Protein AF-0000000081108164 (afdb_homodimer)

Nearest PDB structures (foldseek):
  4bzx-assembly2_B  TM=6.982E-01  e=5.408E-07  Mycobacterium tuberculosis
  2pez-assembly1_B  TM=6.981E-01  e=1.160E-06  Homo sapiens
  4rfv-assembly1_A  TM=7.767E-01  e=8.546E-06  Mycobacterium tuberculosis H37Rv
  1xjq-assembly1_B  TM=6.883E-01  e=5.342E-06  Homo sapiens
  2pey-assembly1_B  TM=7.143E-01  e=1.081E-05  Homo sapiens

Organism: NCBI:txid173218

InterPro domains:
  IPR027417 P-loop containing nucleoside triphosphate hydrolase [G3DSA:3.40.50.300] (10-201)
  IPR027417 P-loop containing nucleoside triphosphate hydrolase [SSF52540] (6-194)

Solvent-accessible surface area (backbone atoms only — not comparable to full-atom values): 21827 Å² total; per-residue (Å²): 130,80,71,78,74,72,80,63,72,71,40,38,29,34,38,33,22,34,48,84,52,19,46,46,65,62,40,45,51,53,44,18,60,69,48,69,26,47,68,45,52,41,56,60,47,23,19,48,34,39,75,70,68,39,54,54,71,58,17,50,56,48,19,53,53,45,47,52,54,49,51,51,56,43,45,75,64,67,39,22,37,33,40,44,44,50,46,84,40,64,67,54,49,48,51,53,48,49,54,20,54,77,69,71,24,51,56,36,40,38,34,22,43,57,87,52,63,68,58,26,27,54,48,25,56,70,51,89,70,56,63,61,40,46,49,27,62,88,31,68,23,73,64,40,69,83,39,86,69,77,78,58,61,40,66,58,51,50,48,42,46,66,74,61,60,65,75,73,93,65,55,69,44,80,42,66,44,84,49,60,56,70,59,50,39,54,54,50,51,52,51,52,55,52,52,51,54,53,57,71,74,94,128,79,70,76,74,73,78,64,73,71,39,39,30,34,38,34,22,34,48,85,52,20,48,46,67,62,41,44,52,53,44,19,60,69,47,68,26,47,68,44,52,41,58,62,46,23,20,48,35,39,75,69,67,40,53,54,71,60,17,51,57,47,20,55,53,44,48,51,53,49,49,52,55,43,45,76,64,68,40,21,37,32,41,43,46,50,47,83,41,64,67,55,51,50,51,53,49,50,53,20,54,78,69,72,25,53,57,34,40,38,34,22,42,57,87,52,63,67,59,26,26,53,46,26,57,69,50,89,69,55,65,60,39,46,50,28,61,87,31,68,24,74,64,40,69,83,39,85,70,77,78,59,61,40,65,58,51,50,48,43,45,65,74,62,61,64,74,73,95,64,54,70,44,80,42,67,44,82,49,60,57,71,58,49,40,54,54,50,51,50,52,53,56,54,51,50,53,52,56,70,76,95

Foldseek 3Di:
DPPPLPPQDFQAQEEEAEDQQLCLVVLLVLLCVSNVAAEAELLVQLLVCVVVPHANVVSNVVSLVVQLVVVLVCVVVRGYYYYRDNQQDPVSVCSRVVSSVVSVGHYAYEYRADQDQVSSQVSLCPDDDGQQQASGLQGHRPSCVVPPPNPDPSVVVNNCRRPPGDDDDDRYHYDHSVDDSVVVSVVSSVVVVVVVVVVVVD/DPPPLPPQDFQAQEEEAEDQQLCLVVLLVLLCVSNVAAEAELLVQLLVCVVVPHANVRSNVVSLVVSLVVVLVVVVVRGYYYYRDNQQDPVSVVSRVVSSVVSVGHYAYEYRADQDQVSSQVSLCPDDDGQQQASGLQGHRPSCVVPPPNPDPSVVVNNCRRPPGDDDDDRYHYDHSVDDSVVVSVVSSVVVVVVVVVVVVD

Structure (mmCIF, N/CA/C/O backbone):
data_AF-0000000081108164-model_v1
#
loop_
_entity.id
_entity.type
_entity.pdbx_description
1 polymer 'ATP-binding protein'
#
loop_
_atom_site.group_PDB
_atom_site.id
_atom_site.type_symbol
_atom_site.label_atom_id
_atom_site.label_alt_id
_atom_site.label_comp_id
_atom_site.label_asym_id
_atom_site.label_entity_id
_atom_site.label_seq_id
_atom_site.pdbx_PDB_ins_code
_atom_site.Cartn_x
_atom_site.Cartn_y
_atom_site.Cartn_z
_atom_site.occupancy
_atom_site.B_iso_or_equiv
_atom_site.auth_seq_id
_atom_site.auth_comp_id
_atom_site.auth_asym_id
_atom_site.auth_atom_id
_atom_site.pdbx_PDB_model_num
ATOM 1 N N . MET A 1 1 ? 37.156 13.289 -1.907 1 26.56 1 MET A N 1
ATOM 2 C CA . MET A 1 1 ? 36.812 12.438 -0.775 1 26.56 1 MET A CA 1
ATOM 3 C C . MET A 1 1 ? 35.312 12.188 -0.715 1 26.56 1 MET A C 1
ATOM 5 O O . MET A 1 1 ? 34.531 13.133 -0.726 1 26.56 1 MET A O 1
ATOM 9 N N . SER A 1 2 ? 34.75 11.102 -1.235 1 35.41 2 SER A N 1
ATOM 10 C CA . SER A 1 2 ? 33.344 10.766 -1.305 1 35.41 2 SER A CA 1
ATOM 11 C C . SER A 1 2 ? 32.656 10.938 0.052 1 35.41 2 SER A C 1
ATOM 13 O O . SER A 1 2 ? 33.188 10.492 1.074 1 35.41 2 SER A O 1
ATOM 15 N N . THR A 1 3 ? 32.156 11.992 0.369 1 40 3 THR A N 1
ATOM 16 C CA . THR A 1 3 ? 31.5 12.18 1.665 1 40 3 THR A CA 1
ATOM 17 C C . THR A 1 3 ? 30.844 10.883 2.135 1 40 3 THR A C 1
ATOM 19 O O . THR A 1 3 ? 30.031 10.297 1.413 1 40 3 THR A O 1
ATOM 22 N N . PRO A 1 4 ? 31.391 10.242 3.07 1 40.59 4 PRO A N 1
ATOM 23 C CA . PRO A 1 4 ? 30.875 8.977 3.58 1 40.59 4 PRO A CA 1
ATOM 24 C C . PRO A 1 4 ? 29.344 8.977 3.721 1 40.59 4 PRO A C 1
ATOM 26 O O . PRO A 1 4 ? 28.781 9.922 4.262 1 40.59 4 PRO A O 1
ATOM 29 N N . GLN A 1 5 ? 28.625 8.609 2.742 1 48.59 5 GLN A N 1
ATOM 30 C CA . GLN A 1 5 ? 27.172 8.562 2.764 1 48.59 5 GLN A CA 1
ATOM 31 C C . GLN A 1 5 ? 26.656 7.938 4.059 1 48.59 5 GLN A C 1
ATOM 33 O O . GLN A 1 5 ? 27.078 6.848 4.441 1 48.59 5 GLN A O 1
ATOM 38 N N . MET A 1 6 ? 26.391 8.711 5.109 1 50.19 6 MET A N 1
ATOM 39 C CA . MET A 1 6 ? 25.844 8.25 6.375 1 50.19 6 MET A CA 1
ATOM 40 C C . MET A 1 6 ? 24.906 7.062 6.152 1 50.19 6 MET A C 1
ATOM 42 O O . MET A 1 6 ? 24.156 7.035 5.176 1 50.19 6 MET A O 1
ATOM 46 N N . PRO A 1 7 ? 25.188 5.922 6.785 1 56.12 7 PRO A N 1
ATOM 47 C CA . PRO A 1 7 ? 24.328 4.746 6.648 1 56.12 7 PRO A CA 1
ATOM 48 C C . PRO A 1 7 ? 22.844 5.078 6.801 1 56.12 7 PRO A C 1
ATOM 50 O O . PRO A 1 7 ? 22.484 5.926 7.621 1 56.12 7 PRO A O 1
ATOM 53 N N . LYS A 1 8 ? 22.031 4.742 5.938 1 65.19 8 LYS A N 1
ATOM 54 C CA . LYS A 1 8 ? 20.594 4.977 5.996 1 65.19 8 LYS A CA 1
ATOM 55 C C . LYS A 1 8 ? 19.953 4.176 7.129 1 65.19 8 LYS A C 1
ATOM 57 O O . LYS A 1 8 ? 20.125 2.959 7.207 1 65.19 8 LYS A O 1
ATOM 62 N N . PRO A 1 9 ? 19.422 5.031 8.133 1 71 9 PRO A N 1
ATOM 63 C CA . PRO A 1 9 ? 18.75 4.266 9.188 1 71 9 PRO A CA 1
ATOM 64 C C . PRO A 1 9 ? 17.719 3.277 8.641 1 71 9 PRO A C 1
ATOM 66 O O . PRO A 1 9 ? 17.094 3.539 7.613 1 71 9 PRO A O 1
ATOM 69 N N . ARG A 1 10 ? 17.766 2.121 9.18 1 78.12 10 ARG A N 1
ATOM 70 C CA . ARG A 1 10 ? 16.828 1.062 8.789 1 78.12 10 ARG A CA 1
ATOM 71 C C . ARG A 1 10 ? 15.82 0.789 9.898 1 78.12 10 ARG A C 1
ATOM 73 O O . ARG A 1 10 ? 15.961 1.287 11.016 1 78.12 10 ARG A O 1
ATOM 80 N N . ASN A 1 11 ? 14.711 0.34 9.531 1 93 11 ASN A N 1
ATOM 81 C CA . ASN A 1 11 ? 13.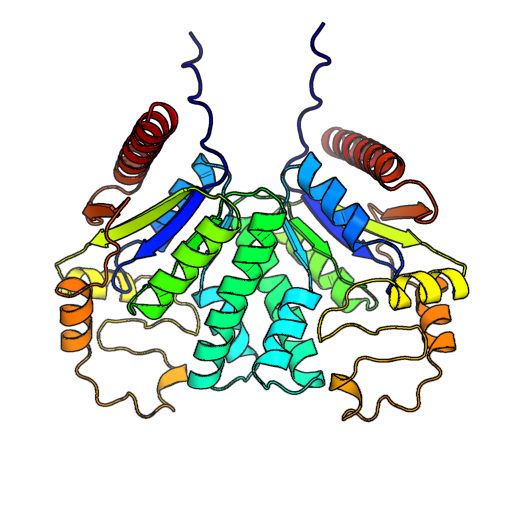664 -0.092 10.445 1 93 11 ASN A CA 1
ATOM 82 C C . ASN A 1 11 ? 13.008 1.095 11.141 1 93 11 ASN A C 1
ATOM 84 O O . ASN A 1 11 ? 12.875 1.104 12.367 1 93 11 ASN A O 1
ATOM 88 N N . LEU A 1 12 ? 12.719 2.107 10.367 1 97.38 12 LEU A N 1
ATOM 89 C CA . LEU A 1 12 ? 12.031 3.291 10.867 1 97.38 12 LEU A CA 1
ATOM 90 C C . LEU A 1 12 ? 10.531 3.203 10.602 1 97.38 12 LEU A C 1
ATOM 92 O O . LEU A 1 12 ? 10.109 2.74 9.539 1 97.38 12 LEU A O 1
ATOM 96 N N . PHE A 1 13 ? 9.828 3.582 11.609 1 98.12 13 PHE A N 1
ATOM 97 C CA . PHE A 1 13 ? 8.406 3.877 11.492 1 98.12 13 PHE A CA 1
ATOM 98 C C . PHE A 1 13 ? 8.125 5.332 11.836 1 98.12 13 PHE A C 1
ATOM 100 O O . PHE A 1 13 ? 8.219 5.73 13 1 98.12 13 PHE A O 1
ATOM 107 N N . ILE A 1 14 ? 7.777 6.145 10.82 1 98.19 14 ILE A N 1
ATOM 108 C CA . ILE A 1 14 ? 7.562 7.57 11.031 1 98.19 14 ILE A CA 1
ATOM 109 C C . ILE A 1 14 ? 6.086 7.902 10.836 1 98.19 14 ILE A C 1
ATOM 111 O O . ILE A 1 14 ? 5.492 7.555 9.812 1 98.19 14 ILE A O 1
ATOM 115 N N . GLN A 1 15 ? 5.512 8.477 11.773 1 98.25 15 GLN A N 1
ATOM 116 C CA . GLN A 1 15 ? 4.152 9 11.656 1 98.25 15 GLN A CA 1
ATOM 117 C C . GLN A 1 15 ? 4.164 10.516 11.508 1 98.25 15 GLN A C 1
ATOM 119 O O . GLN A 1 15 ? 4.68 11.227 12.367 1 98.25 15 GLN A O 1
ATOM 124 N N . MET A 1 16 ? 3.609 10.977 10.438 1 98.19 16 MET A N 1
ATOM 125 C CA . MET A 1 16 ? 3.488 12.414 10.203 1 98.19 16 MET A CA 1
ATOM 126 C C . MET A 1 16 ? 2.252 12.977 10.898 1 98.19 16 MET A C 1
ATOM 128 O O . MET A 1 16 ? 1.282 12.25 11.133 1 98.19 16 MET A O 1
ATOM 132 N N . SER A 1 17 ? 2.312 14.203 11.211 1 97.5 17 SER A N 1
ATOM 133 C CA . SER A 1 17 ? 1.196 14.906 11.836 1 97.5 17 SER A CA 1
ATOM 134 C C . SER A 1 17 ? 1.156 16.375 11.414 1 97.5 17 SER A C 1
ATOM 136 O O . SER A 1 17 ? 2.191 16.953 11.102 1 97.5 17 SER A O 1
ATOM 138 N N . GLY A 1 18 ? -0.052 16.922 11.453 1 96.81 18 GLY A N 1
ATOM 139 C CA . GLY A 1 18 ? -0.268 18.312 11.102 1 96.81 18 GLY A CA 1
ATOM 140 C C . GLY A 1 18 ? -1.595 18.547 10.406 1 96.81 18 GLY A C 1
ATOM 141 O O . GLY A 1 18 ? -2.174 17.625 9.828 1 96.81 18 GLY A O 1
ATOM 142 N N . ALA A 1 19 ? -2.016 19.797 10.414 1 96.12 19 ALA A N 1
ATOM 143 C CA . ALA A 1 19 ? -3.277 20.156 9.773 1 96.12 19 ALA A CA 1
ATOM 144 C C . ALA A 1 19 ? -3.191 20 8.258 1 96.12 19 ALA A C 1
ATOM 146 O O . ALA A 1 19 ? -2.098 20.031 7.684 1 96.12 19 ALA A O 1
ATOM 147 N N . PRO A 1 20 ? -4.387 19.75 7.586 1 96.12 20 PRO A N 1
ATOM 148 C CA . PRO A 1 20 ? -4.375 19.766 6.121 1 96.12 20 PRO A CA 1
ATOM 149 C C . PRO A 1 20 ? -3.711 21.016 5.559 1 96.12 20 PRO A C 1
ATOM 151 O O . PRO A 1 20 ? -3.977 22.125 6.031 1 96.12 20 PRO A O 1
ATOM 154 N N . GLY A 1 21 ? -2.82 20.859 4.672 1 97 21 GLY A N 1
ATOM 155 C CA . GLY A 1 21 ? -2.117 21.984 4.07 1 97 21 GLY A CA 1
ATOM 156 C C . GLY A 1 21 ? -0.801 22.297 4.758 1 97 21 GLY A C 1
ATOM 157 O O . GLY A 1 21 ? -0.064 23.188 4.324 1 97 21 GLY A O 1
ATOM 158 N N . SER A 1 22 ? -0.421 21.547 5.746 1 97.5 22 SER A N 1
ATOM 159 C CA . SER A 1 22 ? 0.739 21.875 6.566 1 97.5 22 SER A CA 1
ATOM 160 C C . SER A 1 22 ? 2.033 21.406 5.91 1 97.5 22 SER A C 1
ATOM 162 O O . SER A 1 22 ? 3.127 21.719 6.387 1 97.5 22 SER A O 1
ATOM 164 N N . GLY A 1 23 ? 1.994 20.625 4.902 1 96.56 23 GLY A N 1
ATOM 165 C CA . GLY A 1 23 ? 3.197 20.203 4.203 1 96.56 23 GLY A CA 1
ATOM 166 C C . GLY A 1 23 ? 3.664 18.812 4.59 1 96.56 23 GLY A C 1
ATOM 167 O O . GLY A 1 23 ? 4.766 18.406 4.223 1 96.56 23 GLY A O 1
ATOM 168 N N . LYS A 1 24 ? 2.861 18 5.27 1 95.94 24 LYS A N 1
ATOM 169 C CA . LYS A 1 24 ? 3.186 16.641 5.672 1 95.94 24 LYS A CA 1
ATOM 170 C C . LYS A 1 24 ? 3.648 15.805 4.48 1 95.94 24 LYS A C 1
ATOM 172 O O . LYS A 1 24 ? 4.707 15.172 4.527 1 95.94 24 LYS A O 1
ATOM 177 N N . SER A 1 25 ? 2.795 15.852 3.408 1 97.38 25 SER A N 1
ATOM 178 C CA . SER A 1 25 ? 3.053 14.984 2.262 1 97.38 25 SER A CA 1
ATOM 179 C C . SER A 1 25 ? 4.367 15.352 1.578 1 97.38 25 SER A C 1
ATOM 181 O O . SER A 1 25 ? 5.105 14.469 1.132 1 97.38 25 SER A O 1
ATOM 183 N N . THR A 1 26 ? 4.672 16.641 1.53 1 97.12 26 THR A N 1
ATOM 184 C CA . THR A 1 26 ? 5.922 17.109 0.938 1 97.12 26 THR A CA 1
ATOM 185 C C . THR A 1 26 ? 7.121 16.609 1.743 1 97.12 26 THR A C 1
ATOM 187 O O . THR A 1 26 ? 8.07 16.062 1.181 1 97.12 26 THR A O 1
ATOM 190 N N . ILE A 1 27 ? 7.055 16.766 3.002 1 97.75 27 ILE A N 1
ATOM 191 C CA . ILE A 1 27 ? 8.148 16.359 3.869 1 97.75 27 ILE A CA 1
ATOM 192 C C . ILE A 1 27 ? 8.258 14.836 3.881 1 97.75 27 ILE A C 1
ATOM 194 O O . ILE A 1 27 ? 9.359 14.289 3.818 1 97.75 27 ILE A O 1
ATOM 198 N N . ALA A 1 28 ? 7.145 14.156 3.965 1 98.25 28 ALA A N 1
ATOM 199 C CA . ALA A 1 28 ? 7.125 12.695 3.93 1 98.25 28 ALA A CA 1
ATOM 200 C C . ALA A 1 28 ? 7.812 12.172 2.672 1 98.25 28 ALA A C 1
ATOM 202 O O . ALA A 1 28 ? 8.617 11.234 2.738 1 98.25 28 ALA A O 1
ATOM 203 N N . ALA A 1 29 ? 7.48 12.789 1.546 1 97.5 29 ALA A N 1
ATOM 204 C CA . ALA A 1 29 ? 8.055 12.367 0.272 1 97.5 29 ALA A CA 1
ATOM 205 C C . ALA A 1 29 ? 9.57 12.547 0.269 1 97.5 29 ALA A C 1
ATOM 207 O O . ALA A 1 29 ? 10.305 11.656 -0.172 1 97.5 29 ALA A O 1
ATOM 208 N N . GLN A 1 30 ? 10.008 13.648 0.788 1 96.5 30 GLN A N 1
ATOM 209 C CA . GLN A 1 30 ? 11.438 13.93 0.829 1 96.5 30 GLN A CA 1
ATOM 210 C C . GLN A 1 30 ? 12.164 12.961 1.754 1 96.5 30 GLN A C 1
ATOM 212 O O . GLN A 1 30 ? 13.234 12.453 1.412 1 96.5 30 GLN A O 1
ATOM 217 N N . LEU A 1 31 ? 11.562 12.75 2.879 1 96.81 31 LEU A N 1
ATOM 218 C CA . LEU A 1 31 ? 12.156 11.812 3.826 1 96.81 31 LEU A CA 1
ATOM 219 C C . LEU A 1 31 ? 12.203 10.406 3.24 1 96.81 31 LEU A C 1
ATOM 221 O O . LEU A 1 31 ? 13.227 9.719 3.336 1 96.81 31 LEU A O 1
ATOM 225 N N . GLY A 1 32 ? 11.078 9.977 2.641 1 96.38 32 GLY A N 1
ATOM 226 C CA . GLY A 1 32 ? 11 8.648 2.045 1 96.38 32 GLY A CA 1
ATOM 227 C C . GLY A 1 32 ? 12.102 8.383 1.035 1 96.38 32 GLY A C 1
ATOM 228 O O . GLY A 1 32 ? 12.734 7.328 1.065 1 96.38 32 GLY A O 1
ATOM 229 N N . ARG A 1 33 ? 12.359 9.344 0.202 1 93 33 ARG A N 1
ATOM 230 C CA . ARG A 1 33 ? 13.391 9.219 -0.826 1 93 33 ARG A CA 1
ATOM 231 C C . ARG A 1 33 ? 14.773 9.062 -0.201 1 93 33 ARG A C 1
ATOM 233 O O . ARG A 1 33 ? 15.602 8.297 -0.706 1 93 33 ARG A O 1
ATOM 240 N N . ARG A 1 34 ? 14.953 9.719 0.847 1 92.5 34 ARG A N 1
ATOM 241 C CA . ARG A 1 34 ? 16.281 9.734 1.458 1 92.5 34 ARG A CA 1
ATOM 242 C C . ARG A 1 34 ? 16.531 8.453 2.244 1 92.5 34 ARG A C 1
ATOM 244 O O . ARG A 1 34 ? 17.656 7.934 2.248 1 92.5 34 ARG A O 1
ATOM 251 N N . ILE A 1 35 ? 15.57 7.91 2.855 1 92.62 35 ILE A N 1
ATOM 252 C CA . ILE A 1 35 ? 15.805 6.766 3.732 1 92.62 35 ILE A CA 1
ATOM 253 C C . ILE A 1 35 ? 15.391 5.48 3.021 1 92.62 35 ILE A C 1
ATOM 255 O O . ILE A 1 35 ? 15.383 4.406 3.623 1 92.62 35 ILE A O 1
ATOM 259 N N . ASN A 1 36 ? 14.984 5.562 1.761 1 88.75 36 ASN A N 1
ATOM 260 C CA . ASN A 1 36 ? 14.453 4.445 0.988 1 88.75 36 ASN A CA 1
ATOM 261 C C . ASN A 1 36 ? 13.281 3.775 1.701 1 88.75 36 ASN A C 1
ATOM 263 O O . ASN A 1 36 ? 13.234 2.549 1.803 1 88.75 36 ASN A O 1
ATOM 267 N N . GLY A 1 37 ? 12.484 4.648 2.283 1 95.88 37 GLY A N 1
ATOM 268 C CA . GLY A 1 37 ? 11.281 4.207 2.969 1 95.88 37 GLY A CA 1
ATOM 269 C C . GLY A 1 37 ? 10.023 4.355 2.129 1 95.88 37 GLY A C 1
ATOM 270 O O . GLY A 1 37 ? 10.016 5.102 1.147 1 95.88 37 GLY A O 1
ATOM 271 N N . VAL A 1 38 ? 9.047 3.607 2.482 1 98.31 38 VAL A N 1
ATOM 272 C CA . VAL A 1 38 ? 7.773 3.652 1.779 1 98.31 38 VAL A CA 1
ATOM 273 C C . VAL A 1 38 ? 6.832 4.629 2.479 1 98.31 38 VAL A C 1
ATOM 275 O O . VAL A 1 38 ? 6.582 4.508 3.682 1 98.31 38 VAL A O 1
ATOM 278 N N . VAL A 1 39 ? 6.332 5.605 1.715 1 98.69 39 VAL A N 1
ATOM 279 C CA . VAL A 1 39 ? 5.312 6.512 2.234 1 98.69 39 VAL A CA 1
ATOM 280 C C . VAL A 1 39 ? 3.926 5.922 1.999 1 98.69 39 VAL A C 1
ATOM 282 O O . VAL A 1 39 ? 3.57 5.59 0.866 1 98.69 39 VAL A O 1
ATOM 285 N N . ILE A 1 40 ? 3.203 5.691 3.031 1 98.62 40 ILE A N 1
ATOM 286 C CA . ILE A 1 40 ? 1.793 5.324 2.971 1 98.62 40 ILE A CA 1
ATOM 287 C C . ILE A 1 40 ? 0.928 6.574 3.121 1 98.62 40 ILE A C 1
ATOM 289 O O . ILE A 1 40 ? 1.027 7.289 4.121 1 98.62 40 ILE A O 1
ATOM 293 N N . ASP A 1 41 ? 0.152 6.898 2.129 1 98.38 41 ASP A N 1
ATOM 294 C CA . ASP A 1 41 ? -0.733 8.062 2.135 1 98.38 41 ASP A CA 1
ATOM 295 C C . ASP A 1 41 ? -2.18 7.645 2.395 1 98.38 41 ASP A C 1
ATOM 297 O O . ASP A 1 41 ? -2.803 6.984 1.562 1 98.38 41 ASP A O 1
ATOM 301 N N . HIS A 1 42 ? -2.705 8.023 3.504 1 97.81 42 HIS A N 1
ATOM 302 C CA . HIS A 1 42 ? -4.062 7.703 3.926 1 97.81 42 HIS A CA 1
ATOM 303 C C . HIS A 1 42 ? -5.082 8.125 2.869 1 97.81 42 HIS A C 1
ATOM 305 O O . HIS A 1 42 ? -6.062 7.414 2.631 1 97.81 42 HIS A O 1
ATOM 311 N N . ASP A 1 43 ? -4.867 9.188 2.246 1 97.31 43 ASP A N 1
ATOM 312 C CA . ASP A 1 43 ? -5.848 9.75 1.327 1 97.31 43 ASP A CA 1
ATOM 313 C C . ASP A 1 43 ? -5.891 8.969 0.016 1 97.31 43 ASP A C 1
ATOM 315 O O . ASP A 1 43 ? -6.875 9.031 -0.72 1 97.31 43 ASP A O 1
ATOM 319 N N . VAL A 1 44 ? -4.836 8.273 -0.3 1 98.12 44 VAL A N 1
ATOM 320 C CA . VAL A 1 44 ? -4.859 7.398 -1.468 1 98.12 44 VAL A CA 1
ATOM 321 C C . VAL A 1 44 ? -5.906 6.305 -1.273 1 98.12 44 VAL A C 1
ATOM 323 O O . VAL A 1 44 ? -6.695 6.023 -2.18 1 98.12 44 VAL A O 1
ATOM 326 N N . PHE A 1 45 ? -5.969 5.727 -0.07 1 98.38 45 PHE A N 1
ATOM 327 C CA . PHE A 1 45 ? -6.934 4.676 0.231 1 98.38 45 PHE A CA 1
ATOM 328 C C . PHE A 1 45 ? -8.344 5.246 0.299 1 98.38 45 PHE A C 1
ATOM 330 O O . PHE A 1 45 ? -9.258 4.73 -0.348 1 98.38 45 PHE A O 1
ATOM 337 N N . ARG A 1 46 ? -8.453 6.289 1.022 1 97.94 46 ARG A N 1
ATOM 338 C CA . ARG A 1 46 ? -9.781 6.852 1.25 1 97.94 46 ARG A CA 1
ATOM 339 C C . ARG A 1 46 ? -10.406 7.328 -0.057 1 97.94 46 ARG A C 1
ATOM 341 O O . ARG A 1 46 ? -11.57 7.051 -0.333 1 97.94 46 ARG A O 1
ATOM 348 N N . SER A 1 47 ? -9.672 8.039 -0.859 1 97.94 47 SER A N 1
ATOM 349 C CA . SER A 1 47 ? -10.164 8.547 -2.135 1 97.94 47 SER A CA 1
ATOM 350 C C . SER A 1 47 ? -10.555 7.402 -3.066 1 97.94 47 SER A C 1
ATOM 352 O O . SER A 1 47 ? -11.594 7.453 -3.723 1 97.94 47 SER A O 1
ATOM 354 N N . SER A 1 48 ? -9.695 6.359 -3.123 1 98.06 48 SER A N 1
ATOM 355 C CA . SER A 1 48 ? -9.984 5.203 -3.969 1 98.06 48 SER A CA 1
ATOM 356 C C . SER A 1 48 ? -11.305 4.551 -3.588 1 98.06 48 SER A C 1
ATOM 358 O O . SER A 1 48 ? -12.094 4.184 -4.457 1 98.06 48 SER A O 1
ATOM 360 N N . LEU A 1 49 ? -11.516 4.426 -2.309 1 98.12 49 LEU A N 1
ATOM 361 C CA . LEU A 1 49 ? -12.742 3.807 -1.812 1 98.12 49 LEU A CA 1
ATOM 362 C C . LEU A 1 49 ? -13.961 4.652 -2.17 1 98.12 49 LEU A C 1
ATOM 364 O O . LEU A 1 49 ? -14.969 4.125 -2.639 1 98.12 49 LEU A O 1
ATOM 368 N N . ILE A 1 50 ? -13.844 5.945 -1.977 1 96.62 50 ILE A N 1
ATOM 369 C CA . ILE A 1 50 ? -14.945 6.844 -2.311 1 96.62 50 ILE A CA 1
ATOM 370 C C . ILE A 1 50 ? -15.258 6.742 -3.803 1 96.62 50 ILE A C 1
ATOM 372 O O . ILE A 1 50 ? -16.422 6.656 -4.191 1 96.62 50 ILE A O 1
ATOM 376 N N . GLU A 1 51 ? -14.273 6.672 -4.59 1 96.5 51 GLU A N 1
ATOM 377 C CA . GLU A 1 51 ? -14.422 6.652 -6.043 1 96.5 51 GLU A CA 1
ATOM 378 C C . GLU A 1 51 ? -15.039 5.336 -6.516 1 96.5 51 GLU A C 1
ATOM 380 O O . GLU A 1 51 ? -15.523 5.242 -7.645 1 96.5 51 GLU A O 1
ATOM 385 N N . THR A 1 52 ? -14.969 4.328 -5.656 1 95.94 52 THR A N 1
ATOM 386 C CA . THR A 1 52 ? -15.578 3.051 -6.008 1 95.94 52 THR A CA 1
ATOM 387 C C . THR A 1 52 ? -16.984 2.949 -5.438 1 95.94 52 THR A C 1
ATOM 389 O O . THR A 1 52 ? -17.625 1.9 -5.539 1 95.94 52 THR A O 1
ATOM 392 N N . GLY A 1 53 ? -17.438 3.961 -4.746 1 93.94 53 GLY A N 1
ATOM 393 C CA . GLY A 1 53 ? -18.844 4.027 -4.332 1 93.94 53 GLY A CA 1
ATOM 394 C C . GLY A 1 53 ? -19.031 3.787 -2.848 1 93.94 53 GLY A C 1
ATOM 395 O O . GLY A 1 53 ? -20.156 3.734 -2.365 1 93.94 53 GLY A O 1
ATOM 396 N N . ILE A 1 54 ? -18 3.6 -2.115 1 95.56 54 ILE A N 1
ATOM 397 C CA . ILE A 1 54 ? -18.109 3.447 -0.67 1 95.56 54 ILE A CA 1
ATOM 398 C C . ILE A 1 54 ? -18.453 4.793 -0.035 1 95.56 54 ILE A C 1
ATOM 400 O O . ILE A 1 54 ? -17.812 5.805 -0.321 1 95.56 54 ILE A O 1
ATOM 404 N N . PRO A 1 55 ? -19.453 4.844 0.84 1 94.12 55 PRO A N 1
ATOM 405 C CA . PRO A 1 55 ? -19.828 6.102 1.484 1 94.12 55 PRO A CA 1
ATOM 406 C C . PRO A 1 55 ? -18.672 6.746 2.244 1 94.12 55 PRO A C 1
ATOM 408 O O . PRO A 1 55 ? -17.828 6.043 2.811 1 94.12 55 PRO A O 1
ATOM 411 N N . PHE A 1 56 ? -18.719 8.023 2.367 1 94.19 56 PHE A N 1
ATOM 412 C CA . PHE A 1 56 ? -17.625 8.859 2.854 1 94.19 56 PHE A CA 1
ATOM 413 C C . PHE A 1 56 ? -17.172 8.406 4.23 1 94.19 56 PHE A C 1
ATOM 415 O O . PHE A 1 56 ? -15.977 8.18 4.453 1 94.19 56 PHE A O 1
ATOM 422 N N . GLU A 1 57 ? -18.078 8.188 5.156 1 92 57 GLU A N 1
ATOM 423 C CA . GLU A 1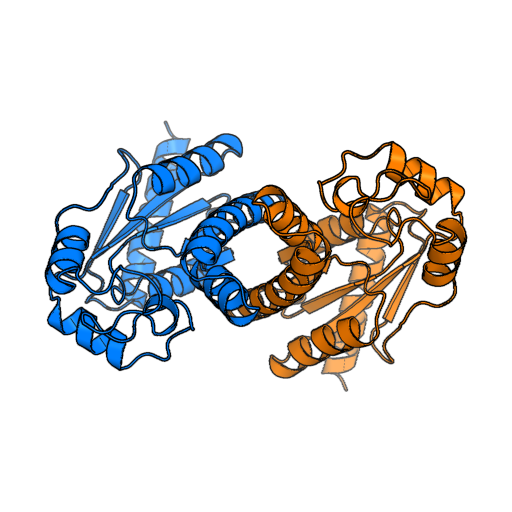 57 ? -17.719 7.809 6.523 1 92 57 GLU A CA 1
ATOM 424 C C . GLU A 1 57 ? -17.188 6.379 6.582 1 92 57 GLU A C 1
ATOM 426 O O . GLU A 1 57 ? -16.266 6.086 7.336 1 92 57 GLU A O 1
ATOM 431 N N . GLN A 1 58 ? -17.812 5.539 5.816 1 94.69 58 GLN A N 1
ATOM 432 C CA . GLN A 1 58 ? -17.328 4.16 5.762 1 94.69 58 GLN A CA 1
ATOM 433 C C . GLN A 1 58 ? -15.953 4.078 5.125 1 94.69 58 GLN A C 1
ATOM 435 O O . GLN A 1 58 ? -15.109 3.289 5.559 1 94.69 58 GLN A O 1
ATOM 440 N N . ALA A 1 59 ? -15.734 4.891 4.125 1 96.38 59 ALA A N 1
ATOM 441 C CA . ALA A 1 59 ? -14.438 4.945 3.461 1 96.38 59 ALA A CA 1
ATOM 442 C C . ALA A 1 59 ? -13.336 5.355 4.441 1 96.38 59 ALA A C 1
ATOM 444 O O . ALA A 1 59 ? -12.219 4.844 4.375 1 96.38 59 ALA A O 1
ATOM 445 N N . ALA A 1 60 ? -13.664 6.262 5.363 1 94.19 60 ALA A N 1
ATOM 446 C CA . ALA A 1 60 ? -12.695 6.707 6.363 1 94.19 60 ALA A CA 1
ATOM 447 C C . ALA A 1 60 ? -12.289 5.555 7.273 1 94.19 60 ALA A C 1
ATOM 449 O O . ALA A 1 60 ? -11.094 5.336 7.508 1 94.19 60 ALA A O 1
ATOM 450 N N . LYS A 1 61 ? -13.25 4.852 7.715 1 94.19 61 LYS A N 1
ATOM 451 C CA . LYS A 1 61 ? -12.984 3.715 8.594 1 94.19 61 LYS A CA 1
ATOM 452 C C . LYS A 1 61 ? -12.156 2.652 7.879 1 94.19 61 LYS A C 1
ATOM 454 O O . LYS A 1 61 ? -11.156 2.17 8.422 1 94.19 61 LYS A O 1
ATOM 459 N N . CYS A 1 62 ? -12.555 2.322 6.68 1 97.56 62 CYS A N 1
ATOM 460 C CA . CYS A 1 62 ? -11.836 1.33 5.887 1 97.56 62 CYS A CA 1
ATOM 461 C C . CYS A 1 62 ? -10.414 1.785 5.598 1 97.56 62 CYS A C 1
ATOM 463 O O . CYS A 1 62 ? -9.484 0.979 5.629 1 97.56 62 CYS A O 1
ATOM 465 N N . ALA A 1 63 ? -10.273 3.043 5.336 1 97.81 63 ALA A N 1
ATOM 466 C CA . ALA A 1 63 ? -8.961 3.58 4.969 1 97.81 63 ALA A CA 1
ATOM 467 C C . ALA A 1 63 ? -7.969 3.436 6.117 1 97.81 63 ALA A C 1
ATOM 469 O O . ALA A 1 63 ? -6.797 3.123 5.898 1 97.81 63 ALA A O 1
ATOM 470 N N . TYR A 1 64 ? -8.391 3.619 7.34 1 96.62 64 TYR A N 1
ATOM 471 C CA . TYR A 1 64 ? -7.496 3.453 8.477 1 96.62 64 TYR A CA 1
ATOM 472 C C . TYR A 1 64 ? -7.086 1.995 8.641 1 96.62 64 TYR A C 1
ATOM 474 O O . TYR A 1 64 ? -5.926 1.697 8.93 1 96.62 64 TYR A O 1
ATOM 482 N N . ARG A 1 65 ? -8.039 1.158 8.477 1 97.31 65 ARG A N 1
ATOM 483 C CA . ARG A 1 65 ? -7.715 -0.263 8.523 1 97.31 65 ARG A CA 1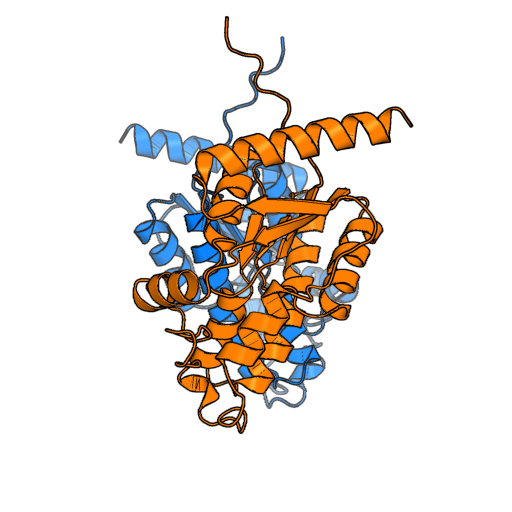
ATOM 484 C C . ARG A 1 65 ? -6.691 -0.625 7.453 1 97.31 65 ARG A C 1
ATOM 486 O O . ARG A 1 65 ? -5.711 -1.32 7.73 1 97.31 65 ARG A O 1
ATOM 493 N N . LEU A 1 66 ? -6.93 -0.156 6.293 1 98.44 66 LEU A N 1
ATOM 494 C CA . LEU A 1 66 ? -6.027 -0.418 5.176 1 98.44 66 LEU A CA 1
ATOM 495 C C . LEU A 1 66 ? -4.648 0.18 5.441 1 98.44 66 LEU A C 1
ATOM 497 O O . LEU A 1 66 ? -3.629 -0.448 5.145 1 98.44 66 LEU A O 1
ATOM 501 N N . GLN A 1 67 ? -4.617 1.377 5.961 1 98.06 67 GLN A N 1
ATOM 502 C CA . GLN A 1 67 ? -3.375 2.061 6.301 1 98.06 67 GLN A CA 1
ATOM 503 C C . GLN A 1 67 ? -2.502 1.196 7.207 1 98.06 67 GLN A C 1
ATOM 505 O O . GLN A 1 67 ? -1.319 0.994 6.926 1 98.06 67 GLN A O 1
ATOM 510 N N . TRP A 1 68 ? -3.047 0.625 8.195 1 98.12 68 TRP A N 1
ATOM 511 C CA . TRP A 1 68 ? -2.273 -0.138 9.172 1 98.12 68 TRP A CA 1
ATOM 512 C C . TRP A 1 68 ? -1.933 -1.522 8.625 1 98.12 68 TRP A C 1
ATOM 514 O O . TRP A 1 68 ? -0.842 -2.041 8.875 1 98.12 68 TRP A O 1
ATOM 524 N N . ALA A 1 69 ? -2.865 -2.127 7.914 1 98.44 69 ALA A N 1
ATOM 525 C CA . ALA A 1 69 ? -2.576 -3.412 7.281 1 98.44 69 ALA A CA 1
ATOM 526 C C . ALA A 1 69 ? -1.416 -3.293 6.301 1 98.44 69 ALA A C 1
ATOM 528 O O . ALA A 1 69 ? -0.54 -4.16 6.254 1 98.44 69 ALA A O 1
ATOM 529 N N . GLN A 1 70 ? -1.451 -2.232 5.547 1 98.38 70 GLN A N 1
ATOM 530 C CA . GLN A 1 70 ? -0.377 -2.004 4.586 1 98.38 70 GLN A CA 1
ATOM 531 C C . GLN A 1 70 ? 0.933 -1.674 5.293 1 98.38 70 GLN A C 1
ATOM 533 O O . GLN A 1 70 ? 1.999 -2.146 4.891 1 98.38 70 GLN A O 1
ATOM 538 N N . ALA A 1 71 ? 0.864 -0.872 6.312 1 98.56 71 ALA A N 1
ATOM 539 C CA . ALA A 1 71 ? 2.068 -0.579 7.086 1 98.56 71 ALA A CA 1
ATOM 540 C C . ALA A 1 71 ? 2.699 -1.859 7.625 1 98.56 71 ALA A C 1
ATOM 542 O O . ALA A 1 71 ? 3.91 -2.062 7.5 1 98.56 71 ALA A O 1
ATOM 543 N N . GLN A 1 72 ? 1.879 -2.707 8.195 1 98.31 72 GLN A N 1
ATOM 544 C CA . GLN A 1 72 ? 2.371 -3.975 8.727 1 98.31 72 GLN A CA 1
ATOM 545 C C . GLN A 1 72 ? 2.977 -4.832 7.617 1 98.31 72 GLN A C 1
ATOM 547 O O . GLN A 1 72 ? 4.035 -5.438 7.805 1 98.31 72 GLN A O 1
ATOM 552 N N . HIS A 1 73 ? 2.273 -4.891 6.531 1 98.12 73 HIS A N 1
ATOM 553 C CA . HIS A 1 73 ? 2.744 -5.676 5.395 1 98.12 73 HIS A CA 1
ATOM 554 C C . HIS A 1 73 ? 4.109 -5.191 4.918 1 98.12 73 HIS A C 1
ATOM 556 O O . HIS A 1 73 ? 4.996 -6 4.637 1 98.12 73 HIS A O 1
ATOM 562 N N . ILE A 1 74 ? 4.316 -3.902 4.836 1 97.75 74 ILE A N 1
ATOM 563 C CA . ILE A 1 74 ? 5.562 -3.303 4.375 1 97.75 74 ILE A CA 1
ATOM 564 C C . ILE A 1 74 ? 6.664 -3.551 5.398 1 97.75 74 ILE A C 1
ATOM 566 O O . ILE A 1 74 ? 7.793 -3.898 5.039 1 97.75 74 ILE A O 1
ATOM 570 N N . ILE A 1 75 ? 6.336 -3.432 6.672 1 97.12 75 ILE A N 1
ATOM 571 C CA . ILE A 1 75 ? 7.289 -3.674 7.746 1 97.12 75 ILE A CA 1
ATOM 572 C C . ILE A 1 75 ? 7.789 -5.117 7.68 1 97.12 75 ILE A C 1
ATOM 574 O O . ILE A 1 75 ? 8.977 -5.379 7.879 1 97.12 75 ILE A O 1
ATOM 578 N N . LYS A 1 76 ? 6.953 -6.02 7.391 1 96.56 76 LYS A N 1
ATOM 579 C CA . LYS A 1 76 ? 7.316 -7.43 7.316 1 96.56 76 LYS A CA 1
ATOM 580 C C . LYS A 1 76 ? 8.25 -7.695 6.141 1 96.56 76 LYS A C 1
ATOM 582 O O . LYS A 1 76 ? 8.906 -8.742 6.082 1 96.56 76 LYS A O 1
ATOM 587 N N . GLN A 1 77 ? 8.266 -6.797 5.242 1 96.44 77 GLN A N 1
ATOM 588 C CA . GLN A 1 77 ? 9.195 -6.898 4.117 1 96.44 77 GLN A CA 1
ATOM 589 C C . GLN A 1 77 ? 10.555 -6.301 4.473 1 96.44 77 GLN A C 1
ATOM 591 O O . GLN A 1 77 ? 11.477 -6.32 3.656 1 96.44 77 GLN A O 1
ATOM 596 N N . GLY A 1 78 ? 10.68 -5.656 5.625 1 94.94 78 GLY A N 1
ATOM 597 C CA . GLY A 1 78 ? 11.938 -5.098 6.082 1 94.94 78 GLY A CA 1
ATOM 598 C C . GLY A 1 78 ? 12.164 -3.668 5.629 1 94.94 78 GLY A C 1
ATOM 599 O O . GLY A 1 78 ? 13.289 -3.172 5.648 1 94.94 78 GLY A O 1
ATOM 600 N N . LEU A 1 79 ? 11.102 -3.014 5.238 1 96.44 79 LEU A N 1
ATOM 601 C CA . LEU A 1 79 ? 11.219 -1.656 4.715 1 96.44 79 LEU A CA 1
ATOM 602 C C . LEU A 1 79 ? 10.766 -0.635 5.754 1 96.44 79 LEU A C 1
ATOM 604 O O . LEU A 1 79 ? 9.82 -0.883 6.5 1 96.44 79 LEU A O 1
ATOM 608 N N . SER A 1 80 ? 11.445 0.523 5.82 1 97.44 80 SER A N 1
ATOM 609 C CA . SER A 1 80 ? 10.969 1.631 6.641 1 97.44 80 SER A CA 1
ATOM 610 C C . SER A 1 80 ? 9.648 2.182 6.105 1 97.44 80 SER A C 1
ATOM 612 O O . SER A 1 80 ? 9.383 2.117 4.902 1 97.44 80 SER A O 1
ATOM 614 N N . VAL A 1 81 ? 8.883 2.682 6.996 1 98.31 81 VAL A N 1
ATOM 615 C CA . VAL A 1 81 ? 7.559 3.141 6.598 1 98.31 81 VAL A CA 1
ATOM 616 C C . VAL A 1 81 ? 7.305 4.539 7.16 1 98.31 81 VAL A C 1
ATOM 618 O O . VAL A 1 81 ? 7.672 4.832 8.297 1 98.31 81 VAL A O 1
ATOM 621 N N . ILE A 1 82 ? 6.75 5.43 6.363 1 98.62 82 ILE A N 1
ATOM 622 C CA . ILE A 1 82 ? 6.242 6.742 6.75 1 98.62 82 ILE A CA 1
ATOM 623 C C . ILE A 1 82 ? 4.734 6.801 6.516 1 98.62 82 ILE A C 1
ATOM 625 O O . ILE A 1 82 ? 4.27 6.613 5.387 1 98.62 82 ILE A O 1
ATOM 629 N N . VAL A 1 83 ? 3.994 6.961 7.539 1 98.56 83 VAL A N 1
ATOM 630 C CA . VAL A 1 83 ? 2.545 7.078 7.426 1 98.56 83 VAL A CA 1
ATOM 631 C C . VAL A 1 83 ? 2.15 8.555 7.363 1 98.56 83 VAL A C 1
ATOM 633 O O . VAL A 1 83 ? 2.369 9.305 8.32 1 98.56 83 VAL A O 1
ATOM 636 N N . ASP A 1 84 ? 1.596 8.922 6.211 1 98.12 84 ASP A N 1
ATOM 637 C CA . ASP A 1 84 ? 1.148 10.297 5.984 1 98.12 84 ASP A CA 1
ATOM 638 C C . ASP A 1 84 ? -0.357 10.422 6.199 1 98.12 84 ASP A C 1
ATOM 640 O O . ASP A 1 84 ? -1.145 10.172 5.285 1 98.12 84 ASP A O 1
ATOM 644 N N . SER A 1 85 ? -0.697 10.766 7.363 1 94.31 85 SER A N 1
ATOM 645 C CA . SER A 1 85 ? -2.053 11.062 7.812 1 94.31 85 SER A CA 1
ATOM 646 C C . SER A 1 85 ? -2.061 12.18 8.852 1 94.31 85 SER A C 1
ATOM 648 O O . SER A 1 85 ? -1.021 12.5 9.43 1 94.31 85 SER A O 1
ATOM 650 N N . THR A 1 86 ? -3.162 12.875 9.102 1 87.5 86 THR A N 1
ATOM 651 C CA . THR A 1 86 ? -3.256 14.039 9.969 1 87.5 86 THR A CA 1
ATOM 652 C C . THR A 1 86 ? -3.02 13.656 11.422 1 87.5 86 THR A C 1
ATOM 654 O O . THR A 1 86 ? -2.598 14.484 12.234 1 87.5 86 THR A O 1
ATOM 657 N N . CYS A 1 87 ? -3.219 12.445 11.859 1 85.88 87 CYS A N 1
ATOM 658 C CA . CYS A 1 87 ? -2.957 11.93 13.195 1 85.88 87 CYS A CA 1
ATOM 659 C C . CYS A 1 87 ? -3.691 12.758 14.25 1 85.88 87 CYS A C 1
ATOM 661 O O . CYS A 1 87 ? -3.094 13.188 15.234 1 85.88 87 CYS A O 1
ATOM 663 N N . ASN A 1 88 ? -4.883 13.016 14.094 1 84.12 88 ASN A N 1
ATOM 664 C CA . ASN A 1 88 ? -5.648 13.945 14.914 1 84.12 88 ASN A CA 1
ATOM 665 C C . ASN A 1 88 ? -6.297 13.242 16.109 1 84.12 88 ASN A C 1
ATOM 667 O O . ASN A 1 88 ? -7.078 13.844 16.844 1 84.12 88 ASN A O 1
ATOM 671 N N . TYR A 1 89 ? -5.977 11.961 16.266 1 88.69 89 TYR A N 1
ATOM 672 C CA . TYR A 1 89 ? -6.562 11.195 17.359 1 88.69 89 TYR A CA 1
ATOM 673 C C . TYR A 1 89 ? -5.504 10.344 18.062 1 88.69 89 TYR A C 1
ATOM 675 O O . TYR A 1 89 ? -4.605 9.805 17.406 1 88.69 89 TYR A O 1
ATOM 683 N N . GLN A 1 90 ? -5.746 10.219 19.344 1 93.12 90 GLN A N 1
ATOM 684 C CA . GLN A 1 90 ? -4.824 9.422 20.141 1 93.12 90 GLN A CA 1
ATOM 685 C C . GLN A 1 90 ? -4.75 7.988 19.625 1 93.12 90 GLN A C 1
ATOM 687 O O . GLN A 1 90 ? -3.672 7.395 19.594 1 93.12 90 GLN A O 1
ATOM 692 N N . ASP A 1 91 ? -5.852 7.523 19.25 1 93.69 91 ASP A N 1
ATOM 693 C CA . ASP A 1 91 ? -5.922 6.145 18.781 1 93.69 91 ASP A CA 1
ATOM 694 C C . ASP A 1 91 ? -5.016 5.93 17.562 1 93.69 91 ASP A C 1
ATOM 696 O O . ASP A 1 91 ? -4.426 4.859 17.406 1 93.69 91 ASP A O 1
ATOM 700 N N . ILE A 1 92 ? -4.926 6.852 16.75 1 93.12 92 ILE A N 1
ATOM 701 C CA . ILE A 1 92 ? -4.102 6.758 15.555 1 93.12 92 ILE A CA 1
ATOM 702 C C . ILE A 1 92 ? -2.625 6.723 15.945 1 93.12 92 ILE A C 1
ATOM 704 O O . ILE A 1 92 ? -1.85 5.938 15.398 1 93.12 92 ILE A O 1
ATOM 708 N N . LEU A 1 93 ? -2.285 7.527 16.891 1 95.19 93 LEU A N 1
ATOM 709 C CA . LEU A 1 93 ? -0.926 7.516 17.406 1 95.19 93 LEU A CA 1
ATOM 710 C C . LEU A 1 93 ? -0.587 6.152 18.016 1 95.19 93 LEU A C 1
ATOM 712 O O . LEU A 1 93 ? 0.468 5.586 17.719 1 95.19 93 LEU A O 1
ATOM 716 N N . ASP A 1 94 ? -1.495 5.684 18.781 1 96.06 94 ASP A N 1
ATOM 717 C CA . ASP A 1 94 ? -1.274 4.43 19.5 1 96.06 94 ASP A CA 1
ATOM 718 C C . ASP A 1 94 ? -1.116 3.264 18.531 1 96.06 94 ASP A C 1
ATOM 720 O O . ASP A 1 94 ? -0.272 2.389 18.734 1 96.06 94 ASP A O 1
ATOM 724 N N . CYS A 1 95 ? -1.881 3.262 17.531 1 96.44 95 CYS A N 1
ATOM 725 C CA . CYS A 1 95 ? -1.808 2.189 16.547 1 96.44 95 CYS A CA 1
ATOM 726 C C . CYS A 1 95 ? -0.444 2.166 15.859 1 96.44 95 CYS A C 1
ATOM 728 O O . CYS A 1 95 ? 0.174 1.106 15.742 1 96.44 95 CYS A O 1
ATOM 730 N N . GLY A 1 96 ? 0.02 3.312 15.453 1 96.94 96 GLY A N 1
ATOM 731 C CA . GLY A 1 96 ? 1.318 3.395 14.805 1 96.94 96 GLY A CA 1
ATOM 732 C C . GLY A 1 96 ? 2.465 2.986 15.711 1 96.94 96 GLY A C 1
ATOM 733 O O . GLY A 1 96 ? 3.322 2.193 15.32 1 96.94 96 GLY A O 1
ATOM 734 N N . SER A 1 97 ? 2.436 3.539 16.906 1 96.69 97 SER A N 1
ATOM 735 C CA . SER A 1 97 ? 3.51 3.234 17.844 1 96.69 97 SER A CA 1
ATOM 736 C C . SER A 1 97 ? 3.506 1.758 18.234 1 96.69 97 SER A C 1
ATOM 738 O O . SER A 1 97 ? 4.566 1.137 18.344 1 96.69 97 SER A O 1
ATOM 740 N N . ALA A 1 98 ? 2.328 1.2 18.453 1 97.56 98 ALA A N 1
ATOM 741 C CA . ALA A 1 98 ? 2.213 -0.215 18.797 1 97.56 98 ALA A CA 1
ATOM 742 C C . ALA A 1 98 ? 2.746 -1.096 17.672 1 97.56 98 ALA A C 1
ATOM 744 O O . ALA A 1 98 ? 3.459 -2.07 17.922 1 97.56 98 ALA A O 1
ATOM 745 N N . LEU A 1 99 ? 2.4 -0.755 16.5 1 97.62 99 LEU A N 1
ATOM 746 C CA . LEU A 1 99 ? 2.854 -1.515 15.336 1 97.62 99 LEU A CA 1
ATOM 747 C C . LEU A 1 99 ? 4.375 -1.469 15.219 1 97.62 99 LEU A C 1
ATOM 749 O O . LEU A 1 99 ? 5.016 -2.496 14.977 1 97.62 99 LEU A O 1
ATOM 753 N N . ALA A 1 100 ? 4.957 -0.319 15.336 1 97.38 100 ALA A N 1
ATOM 754 C CA . ALA A 1 100 ? 6.406 -0.162 15.297 1 97.38 100 ALA A CA 1
ATOM 755 C C . ALA A 1 100 ? 7.082 -1.024 16.359 1 97.38 100 ALA A C 1
ATOM 757 O O . ALA A 1 100 ? 8.031 -1.756 16.078 1 97.38 100 ALA A O 1
ATOM 758 N N . ASN A 1 101 ? 6.508 -0.955 17.562 1 96.62 101 ASN A N 1
ATOM 759 C CA . ASN A 1 101 ? 7.078 -1.69 18.688 1 96.62 101 ASN A CA 1
ATOM 760 C C . ASN A 1 101 ? 6.992 -3.199 18.469 1 96.62 101 ASN A C 1
ATOM 762 O O . ASN A 1 101 ? 7.953 -3.926 18.734 1 96.62 101 ASN A O 1
ATOM 766 N N . GLN A 1 102 ? 5.902 -3.664 18.047 1 97.25 102 GLN A N 1
ATOM 767 C CA . GLN A 1 102 ? 5.66 -5.086 17.812 1 97.25 102 GLN A CA 1
ATOM 768 C C . GLN A 1 102 ? 6.691 -5.668 16.844 1 97.25 102 GLN A C 1
ATOM 770 O O . GLN A 1 102 ? 7.059 -6.84 16.953 1 97.25 102 GLN A O 1
ATOM 775 N N . HIS A 1 103 ? 7.207 -4.871 15.945 1 97.06 103 HIS A N 1
ATOM 776 C CA . HIS A 1 103 ? 8.109 -5.379 14.914 1 97.06 103 HIS A CA 1
ATOM 777 C C . HIS A 1 103 ? 9.523 -4.836 15.109 1 97.06 103 HIS A C 1
ATOM 779 O O . HIS A 1 103 ? 10.344 -4.902 14.195 1 97.06 103 HIS A O 1
ATOM 785 N N . TYR A 1 104 ? 9.773 -4.148 16.203 1 96.31 104 TYR A N 1
ATOM 786 C CA . TYR A 1 104 ? 11.094 -3.674 16.625 1 96.31 104 TYR A CA 1
ATOM 787 C C . TYR A 1 104 ? 11.602 -2.592 15.68 1 96.31 104 TYR A C 1
ATOM 789 O O . TYR A 1 104 ? 12.781 -2.57 15.328 1 96.31 104 TYR A O 1
ATOM 797 N N . TYR A 1 105 ? 10.711 -1.814 15.219 1 97.12 105 TYR A N 1
ATOM 798 C CA . TYR A 1 105 ? 11.047 -0.618 14.453 1 97.12 105 TYR A CA 1
ATOM 799 C C . TYR A 1 105 ? 11.18 0.593 15.367 1 97.12 105 TYR A C 1
ATOM 801 O O . TYR A 1 105 ? 10.523 0.668 16.406 1 97.12 105 TYR A O 1
ATOM 809 N N . THR A 1 106 ? 12.062 1.533 15.055 1 96.56 106 THR A N 1
ATOM 810 C CA . THR A 1 106 ? 12.156 2.793 15.781 1 96.56 106 THR A CA 1
ATOM 811 C C . THR A 1 106 ? 11.047 3.748 15.344 1 96.56 106 THR A C 1
ATOM 813 O O . THR A 1 106 ? 10.945 4.094 14.164 1 96.56 106 THR A O 1
ATOM 816 N N . TYR A 1 107 ? 10.305 4.137 16.312 1 97.19 107 TYR A N 1
ATOM 817 C CA . TYR A 1 107 ? 9.164 5.008 16.062 1 97.19 107 TYR A CA 1
ATOM 818 C C . TYR A 1 107 ? 9.555 6.473 16.203 1 97.19 107 TYR A C 1
ATOM 820 O O . TYR A 1 107 ? 10.227 6.855 17.156 1 97.19 107 TYR A O 1
ATOM 828 N N . TRP A 1 108 ? 9.117 7.289 15.188 1 97.5 108 TRP A N 1
ATOM 829 C CA . TRP A 1 108 ? 9.234 8.742 15.266 1 97.5 108 TRP A CA 1
ATOM 830 C C . TRP A 1 108 ? 7.922 9.414 14.883 1 97.5 108 TRP A C 1
ATOM 832 O O . TRP A 1 108 ? 7.258 9.008 13.93 1 97.5 108 TRP A O 1
ATOM 842 N N . TYR A 1 109 ? 7.598 10.383 15.711 1 97.69 109 TYR A N 1
ATOM 843 C CA . TYR A 1 109 ? 6.496 11.297 15.438 1 97.69 109 TYR A CA 1
ATOM 844 C C . TYR A 1 109 ? 7.012 12.633 14.914 1 97.69 109 TYR A C 1
ATOM 846 O O . TYR A 1 109 ? 7.836 13.281 15.562 1 97.69 109 TYR A O 1
ATOM 854 N N . ILE A 1 110 ? 6.523 13.016 13.711 1 98.19 110 ILE A N 1
ATOM 855 C CA . ILE A 1 110 ? 6.949 14.289 13.141 1 98.19 110 ILE A CA 1
ATOM 856 C C . ILE A 1 110 ? 5.734 15.188 12.906 1 98.19 110 ILE A C 1
ATOM 858 O O . ILE A 1 110 ? 4.871 14.867 12.086 1 98.19 110 ILE A O 1
ATOM 862 N N . GLU A 1 111 ? 5.688 16.281 13.562 1 98 111 GLU A N 1
ATOM 863 C CA . GLU A 1 111 ? 4.609 17.266 13.445 1 98 111 GLU A CA 1
ATOM 864 C C . GLU A 1 111 ? 5.02 18.438 12.555 1 98 111 GLU A C 1
ATOM 866 O O . GLU A 1 111 ? 5.98 19.141 12.852 1 98 111 GLU A O 1
ATOM 871 N N . CYS A 1 112 ? 4.32 18.578 11.453 1 97.94 112 CYS A N 1
ATOM 872 C CA . CYS A 1 112 ? 4.477 19.734 10.578 1 97.94 112 CYS A CA 1
ATOM 873 C C . CYS A 1 112 ? 3.566 20.875 11.016 1 97.94 112 CYS A C 1
ATOM 875 O O . CYS A 1 112 ? 2.352 20.828 10.812 1 97.94 112 CYS A O 1
ATOM 877 N N . ARG A 1 113 ? 4.168 21.938 11.484 1 97 113 ARG A N 1
ATOM 878 C CA . ARG A 1 113 ? 3.381 22.984 12.109 1 97 113 ARG A CA 1
ATOM 879 C C . ARG A 1 113 ? 3.348 24.234 11.242 1 97 113 ARG A C 1
ATOM 881 O O . ARG A 1 113 ? 4.395 24.734 10.812 1 97 113 ARG A O 1
ATOM 888 N N . VAL A 1 114 ? 2.195 24.656 10.953 1 97.69 114 VAL A N 1
ATOM 889 C CA . VAL A 1 114 ? 1.883 25.953 10.367 1 97.69 114 VAL A CA 1
ATOM 890 C C . VAL A 1 114 ? 0.829 26.672 11.211 1 97.69 114 VAL A C 1
ATOM 892 O O . VAL A 1 114 ? -0.297 26.188 11.344 1 97.69 114 VAL A O 1
ATOM 895 N N . GLN A 1 115 ? 1.135 27.812 11.742 1 96.62 115 GLN A N 1
ATOM 896 C CA . GLN A 1 115 ? 0.24 28.5 12.664 1 96.62 115 GLN A CA 1
ATOM 897 C C . GLN A 1 115 ? -0.751 29.391 11.914 1 96.62 115 GLN A C 1
ATOM 899 O O . GLN A 1 115 ? -1.852 29.656 12.398 1 96.62 115 GLN A O 1
ATOM 904 N N . ASP A 1 116 ? -0.405 29.828 10.734 1 97.75 116 ASP A N 1
ATOM 905 C CA . ASP A 1 116 ? -1.218 30.75 9.945 1 97.75 116 ASP A CA 1
ATOM 906 C C . ASP A 1 116 ? -2.295 30 9.164 1 97.75 116 ASP A C 1
ATOM 908 O O . ASP A 1 116 ? -2.021 29.422 8.109 1 97.75 116 ASP A O 1
ATOM 912 N N . ILE A 1 117 ? -3.502 30.141 9.609 1 97.81 117 ILE A N 1
ATOM 913 C CA . ILE A 1 117 ? -4.613 29.406 8.992 1 97.81 117 ILE A CA 1
ATOM 914 C C . ILE A 1 117 ? -4.836 29.922 7.57 1 97.81 117 ILE A C 1
ATOM 916 O O . ILE A 1 117 ? -5.195 29.156 6.676 1 97.81 117 ILE A O 1
ATOM 920 N N . ASP A 1 118 ? -4.605 31.188 7.344 1 98.25 118 ASP A N 1
ATOM 921 C CA . ASP A 1 118 ? -4.773 31.75 6 1 98.25 118 ASP A CA 1
ATOM 922 C C . ASP A 1 118 ? -3.762 31.141 5.031 1 98.25 118 ASP A C 1
ATOM 924 O O . ASP A 1 118 ? -4.066 30.938 3.855 1 98.25 118 ASP A O 1
ATOM 928 N N . LEU A 1 119 ? -2.613 30.922 5.559 1 98.25 119 LEU A N 1
ATOM 929 C CA . LEU A 1 119 ? -1.617 30.25 4.734 1 98.25 119 LEU A CA 1
ATOM 930 C C . LEU A 1 119 ? -2.051 28.828 4.41 1 98.25 119 LEU A C 1
ATOM 932 O O . LEU A 1 119 ? -1.911 28.375 3.27 1 98.25 119 LEU A O 1
ATOM 936 N N . LEU A 1 120 ? -2.535 28.078 5.371 1 98.19 120 LEU A N 1
ATOM 937 C CA . LEU A 1 120 ? -3.062 26.75 5.133 1 98.19 120 LEU A CA 1
ATOM 938 C C . LEU A 1 120 ? -4.152 26.766 4.066 1 98.19 120 LEU A C 1
ATOM 940 O O . LEU A 1 120 ? -4.168 25.938 3.164 1 98.19 120 LEU A O 1
ATOM 944 N N . ASP A 1 121 ? -5.008 27.734 4.176 1 98.12 121 ASP A N 1
ATOM 945 C CA . ASP A 1 121 ? -6.102 27.875 3.221 1 98.12 121 ASP A CA 1
ATOM 946 C C . ASP A 1 121 ? -5.574 28.094 1.805 1 98.12 121 ASP A C 1
ATOM 948 O O . ASP A 1 121 ? -6.055 27.484 0.853 1 98.12 121 ASP A O 1
ATOM 952 N N . GLU A 1 122 ? -4.652 29 1.676 1 98.25 122 GLU A N 1
ATOM 953 C CA . GLU A 1 122 ? -4.043 29.281 0.378 1 98.25 122 GLU A CA 1
ATOM 954 C C . GLU A 1 122 ? -3.451 28.016 -0.238 1 98.25 122 GLU A C 1
ATOM 956 O O . GLU A 1 122 ? -3.656 27.75 -1.423 1 98.25 122 GLU A O 1
ATOM 961 N N . ARG A 1 123 ? -2.754 27.219 0.557 1 98 123 ARG A N 1
ATOM 962 C CA . ARG A 1 123 ? -2.133 25.984 0.09 1 98 123 ARG A CA 1
ATOM 963 C C . ARG A 1 123 ? -3.186 24.969 -0.346 1 98 123 ARG A C 1
ATOM 965 O O . ARG A 1 123 ? -3.023 24.297 -1.366 1 98 123 ARG A O 1
ATOM 972 N N . LEU A 1 124 ? -4.242 24.844 0.387 1 97.62 124 LEU A N 1
ATOM 973 C CA . LEU A 1 124 ? -5.312 23.906 0.063 1 97.62 124 LEU A CA 1
ATOM 974 C C . LEU A 1 124 ? -6.008 24.297 -1.234 1 97.62 124 LEU A C 1
ATOM 976 O O . LEU A 1 124 ? -6.367 23.438 -2.039 1 97.62 124 LEU A O 1
ATOM 980 N N . ARG A 1 125 ? -6.133 25.578 -1.502 1 97.56 125 ARG A N 1
ATOM 981 C CA . ARG A 1 125 ? -6.852 26.062 -2.672 1 97.56 125 ARG A CA 1
ATOM 982 C C . ARG A 1 125 ? -6 25.938 -3.932 1 97.56 125 ARG A C 1
ATOM 984 O O . ARG A 1 125 ? -6.531 25.906 -5.043 1 97.56 125 ARG A O 1
ATOM 991 N N . THR A 1 126 ? -4.711 25.859 -3.787 1 97 126 THR A N 1
ATOM 992 C CA . THR A 1 126 ? -3.814 25.859 -4.941 1 97 126 THR A CA 1
ATOM 993 C C . THR A 1 126 ? -3.389 24.438 -5.301 1 97 126 THR A C 1
ATOM 995 O O . THR A 1 126 ? -2.926 24.188 -6.418 1 97 126 THR A O 1
ATOM 998 N N . ARG A 1 127 ? -3.551 23.516 -4.422 1 94.75 127 ARG A N 1
ATOM 999 C CA . ARG A 1 127 ? -3.09 22.156 -4.699 1 94.75 127 ARG A CA 1
ATOM 1000 C C . ARG A 1 127 ? -4.113 21.391 -5.539 1 94.75 127 ARG A C 1
ATOM 1002 O O . ARG A 1 127 ? -5.27 21.812 -5.637 1 94.75 127 ARG A O 1
ATOM 1009 N N . ASP A 1 128 ? -3.689 20.344 -6.211 1 94.62 128 ASP A N 1
ATOM 1010 C CA . ASP A 1 128 ? -4.566 19.391 -6.879 1 94.62 128 ASP A CA 1
ATOM 1011 C C . ASP A 1 128 ? -5.082 18.344 -5.895 1 94.62 128 ASP A C 1
ATOM 1013 O O . ASP A 1 128 ? -4.348 17.422 -5.516 1 94.62 128 ASP A O 1
ATOM 1017 N N . PRO A 1 129 ? -6.359 18.422 -5.465 1 95.06 129 PRO A N 1
ATOM 1018 C CA . PRO A 1 129 ? -6.848 17.594 -4.363 1 95.06 129 PRO A CA 1
ATOM 1019 C C . PRO A 1 129 ? -7.262 16.203 -4.812 1 95.06 129 PRO A C 1
ATOM 1021 O O . PRO A 1 129 ? -7.703 16.016 -5.949 1 95.06 129 PRO A O 1
ATOM 1024 N N . MET A 1 130 ? -7.113 15.258 -3.967 1 96.19 130 MET A N 1
ATOM 1025 C CA . MET A 1 130 ? -7.777 13.969 -4.125 1 96.19 130 MET A CA 1
ATOM 1026 C C . MET A 1 130 ? -9.234 14.055 -3.686 1 96.19 130 MET A C 1
ATOM 1028 O O . MET A 1 130 ? -9.641 15.023 -3.043 1 96.19 130 MET A O 1
ATOM 1032 N N . THR A 1 131 ? -9.961 13.039 -3.965 1 95.5 131 THR A N 1
ATOM 1033 C CA . THR A 1 131 ? -11.398 13.016 -3.746 1 95.5 131 THR A CA 1
ATOM 1034 C C . THR A 1 131 ? -11.727 13.156 -2.262 1 95.5 131 THR A C 1
ATOM 1036 O O . THR A 1 131 ? -12.734 13.766 -1.896 1 95.5 131 THR A O 1
ATOM 1039 N N . SER A 1 132 ? -10.875 12.68 -1.399 1 96.06 132 SER A N 1
ATOM 1040 C CA . SER A 1 132 ? -11.156 12.664 0.033 1 96.06 132 SER A CA 1
ATOM 1041 C C . SER A 1 132 ? -10.711 13.961 0.697 1 96.06 132 SER A C 1
ATOM 1043 O O . SER A 1 132 ? -11.016 14.203 1.867 1 96.06 132 SER A O 1
ATOM 1045 N N . GLN A 1 133 ? -10.078 14.797 -0.02 1 95.12 133 GLN A N 1
ATOM 1046 C CA . GLN A 1 133 ? -9.406 15.938 0.592 1 95.12 133 GLN A CA 1
ATOM 1047 C C . GLN A 1 133 ? -10.242 17.203 0.461 1 95.12 133 GLN A C 1
ATOM 1049 O O . GLN A 1 133 ? -10.945 17.391 -0.533 1 95.12 133 GLN A O 1
ATOM 1054 N N . ARG A 1 134 ? -10.141 18.062 1.47 1 94.19 134 ARG A N 1
ATOM 1055 C CA . ARG A 1 134 ? -10.742 19.391 1.387 1 94.19 134 ARG A CA 1
ATOM 1056 C C . ARG A 1 134 ? -9.953 20.281 0.441 1 94.19 134 ARG A C 1
ATOM 1058 O O . ARG A 1 134 ? -8.742 20.109 0.273 1 94.19 134 ARG A O 1
ATOM 1065 N N . THR A 1 135 ? -10.672 21.266 -0.112 1 95.62 135 THR A N 1
ATOM 1066 C CA . THR A 1 135 ? -10.047 22.141 -1.095 1 95.62 135 THR A CA 1
ATOM 1067 C C . THR A 1 135 ? -9.883 23.562 -0.54 1 95.62 135 THR A C 1
ATOM 1069 O O . THR A 1 135 ? -9.578 24.484 -1.282 1 95.62 135 THR A O 1
ATOM 1072 N N . GLY A 1 136 ? -10.141 23.75 0.681 1 95.94 136 GLY A N 1
ATOM 1073 C CA . GLY A 1 136 ? -10.008 24.953 1.483 1 95.94 136 GLY A CA 1
ATOM 1074 C C . GLY A 1 136 ? -10.398 24.75 2.934 1 95.94 136 GLY A C 1
ATOM 1075 O O . GLY A 1 136 ? -11.008 23.734 3.281 1 95.94 136 GLY A O 1
ATOM 1076 N N . VAL A 1 137 ? -9.969 25.688 3.732 1 95.38 137 VAL A N 1
ATOM 1077 C CA . VAL A 1 137 ? -10.328 25.609 5.145 1 95.38 137 VAL A CA 1
ATOM 1078 C C . VAL A 1 137 ? -11.844 25.547 5.285 1 95.38 137 VAL A C 1
ATOM 1080 O O . VAL A 1 137 ? -12.375 24.75 6.066 1 95.38 137 VAL A O 1
ATOM 1083 N N . ASP A 1 138 ? -12.578 26.266 4.453 1 92.94 138 ASP A N 1
ATOM 1084 C CA . ASP A 1 138 ? -14.031 26.328 4.531 1 92.94 138 ASP A CA 1
ATOM 1085 C C . ASP A 1 138 ? -14.68 25.5 3.434 1 92.94 138 ASP A C 1
ATOM 1087 O O . ASP A 1 138 ? -15.867 25.672 3.131 1 92.94 138 ASP A O 1
ATOM 1091 N N . ARG A 1 139 ? -13.93 24.656 2.83 1 93.12 139 ARG A N 1
ATOM 1092 C CA . ARG A 1 139 ? -14.422 23.828 1.735 1 93.12 139 ARG A CA 1
ATOM 1093 C C . ARG A 1 139 ? -14.164 22.359 2.008 1 93.12 139 ARG A C 1
ATOM 1095 O O . ARG A 1 139 ? -13.172 21.797 1.53 1 93.12 139 ARG A O 1
ATOM 1102 N N . PRO A 1 140 ? -15 21.766 2.77 1 91.12 140 PRO A N 1
ATOM 1103 C CA . PRO A 1 140 ? -14.852 20.328 2.996 1 91.12 140 PRO A CA 1
ATOM 1104 C C . PRO A 1 140 ? -14.922 19.516 1.705 1 91.12 140 PRO A C 1
ATOM 1106 O O . PRO A 1 140 ? -15.281 20.047 0.653 1 91.12 140 PRO A O 1
ATOM 1109 N N . PRO A 1 141 ? -14.523 18.219 1.831 1 91.62 141 PRO A N 1
ATOM 1110 C CA . PRO A 1 141 ? -14.602 17.406 0.621 1 91.62 141 PRO A CA 1
ATOM 1111 C C . PRO A 1 141 ? -16.016 17.328 0.049 1 91.62 141 PRO A C 1
ATOM 1113 O O . PRO A 1 141 ? -16.984 17.266 0.805 1 91.62 141 PRO A O 1
ATOM 1116 N N . ALA A 1 142 ? -16.078 17.344 -1.222 1 85.38 142 ALA A N 1
ATOM 1117 C CA . ALA A 1 142 ? -17.375 17.297 -1.891 1 85.38 142 ALA A CA 1
ATOM 1118 C C . ALA A 1 142 ? -18.141 16.031 -1.511 1 85.38 142 ALA A C 1
ATOM 1120 O O . ALA A 1 142 ? -19.359 16.047 -1.38 1 85.38 142 ALA A O 1
ATOM 1121 N N . ALA A 1 143 ? -17.438 14.992 -1.342 1 83.94 143 ALA A N 1
ATOM 1122 C CA . ALA A 1 143 ? -18.031 13.695 -1.036 1 83.94 143 ALA A CA 1
ATOM 1123 C C . ALA A 1 143 ? -18.609 13.68 0.378 1 83.94 143 ALA A C 1
ATOM 1125 O O . ALA A 1 143 ? -19.406 12.797 0.721 1 83.94 143 ALA A O 1
ATOM 1126 N N . ALA A 1 144 ? -18.172 14.609 1.198 1 80.31 144 ALA A N 1
ATOM 1127 C CA . ALA A 1 144 ? -18.656 14.695 2.574 1 80.31 144 ALA A CA 1
ATOM 1128 C C . ALA A 1 144 ? -20.047 15.336 2.629 1 80.31 144 ALA A C 1
ATOM 1130 O O . ALA A 1 144 ? -20.75 15.211 3.629 1 80.31 144 ALA A O 1
ATOM 1131 N N . ALA A 1 145 ? -20.266 16.266 1.795 1 65.94 145 ALA A N 1
ATOM 1132 C CA . ALA A 1 145 ? -21.5 17.047 1.782 1 65.94 145 ALA A CA 1
ATOM 1133 C C . ALA A 1 145 ? -22.703 16.188 2.102 1 65.94 145 ALA A C 1
ATOM 1135 O O . ALA A 1 145 ? -23.672 16.656 2.709 1 65.94 145 ALA A O 1
ATOM 1136 N N . GLU A 1 146 ? -22.547 15.055 1.695 1 59.62 146 GLU A N 1
ATOM 1137 C CA . GLU A 1 146 ? -23.688 14.195 2.008 1 59.62 146 GLU A CA 1
ATOM 1138 C C . GLU A 1 146 ? -23.703 13.82 3.486 1 59.62 146 GLU A C 1
ATOM 1140 O O . GLU A 1 146 ? -24.688 13.25 3.977 1 59.62 146 GLU A O 1
ATOM 1145 N N . SER A 1 147 ? -22.531 14.188 4.074 1 58.28 147 SER A N 1
ATOM 1146 C CA . SER A 1 147 ? -22.484 13.781 5.477 1 58.28 147 SER A CA 1
ATOM 1147 C C . SER A 1 147 ? -22.719 14.969 6.406 1 58.28 147 SER A C 1
ATOM 1149 O O . SER A 1 147 ? -22.578 16.125 5.996 1 58.28 147 SER A O 1
ATOM 1151 N N . ASP A 1 148 ? -23.422 14.922 7.379 1 52.53 148 ASP A N 1
ATOM 1152 C CA . ASP A 1 148 ? -23.938 15.875 8.359 1 52.53 148 ASP A CA 1
ATOM 1153 C C . ASP A 1 148 ? -22.812 16.766 8.875 1 52.53 148 ASP A C 1
ATOM 1155 O O . ASP A 1 148 ? -23.016 17.547 9.812 1 52.53 148 ASP A O 1
ATOM 1159 N N . HIS A 1 149 ? -21.656 16.656 8.367 1 54.41 149 HIS A N 1
ATOM 1160 C CA . HIS A 1 149 ? -20.594 17.406 9.047 1 54.41 149 HIS A CA 1
ATOM 1161 C C . HIS A 1 149 ? -20.594 18.875 8.609 1 54.41 149 HIS A C 1
ATOM 1163 O O . HIS A 1 149 ? -19.609 19.578 8.82 1 54.41 149 HIS A O 1
ATOM 1169 N N . ALA A 1 150 ? -21.625 19.328 7.848 1 51.31 150 ALA A N 1
ATOM 1170 C CA . ALA A 1 150 ? -21.797 20.672 7.312 1 51.31 150 ALA A CA 1
ATOM 1171 C C . ALA A 1 150 ? -21.547 21.734 8.383 1 51.31 150 ALA A C 1
ATOM 1173 O O . ALA A 1 150 ? -21.094 22.844 8.078 1 51.31 150 ALA A O 1
ATOM 1174 N N . ALA A 1 151 ? -21.922 21.406 9.617 1 55.72 151 ALA A N 1
ATOM 1175 C CA . ALA A 1 151 ? -22.188 22.516 10.531 1 55.72 151 ALA A CA 1
ATOM 1176 C C . ALA A 1 151 ? -20.938 22.875 11.328 1 55.72 151 ALA A C 1
ATOM 1178 O O . ALA A 1 151 ? -20.953 23.828 12.117 1 55.72 151 ALA A O 1
ATOM 1179 N N . GLN A 1 152 ? -19.828 22.125 11.047 1 65.5 152 GLN A N 1
ATOM 1180 C CA . GLN A 1 152 ? -18.766 22.469 11.992 1 65.5 152 GLN A CA 1
ATOM 1181 C C . GLN A 1 152 ? -18 23.703 11.523 1 65.5 152 GLN A C 1
ATOM 1183 O O . GLN A 1 152 ? -17.828 23.922 10.32 1 65.5 152 GLN A O 1
ATOM 1188 N N . ASP A 1 153 ? -17.812 24.672 12.445 1 86.06 153 ASP A N 1
ATOM 1189 C CA . ASP A 1 153 ? -16.891 25.781 12.219 1 86.06 153 ASP A CA 1
ATOM 1190 C C . ASP A 1 153 ? -15.508 25.281 11.812 1 86.06 153 ASP A C 1
ATOM 1192 O O . ASP A 1 153 ? -14.719 24.859 12.656 1 86.06 153 ASP A O 1
ATOM 1196 N N . SER A 1 154 ? -15.258 25.312 10.516 1 90.88 154 SER A N 1
ATOM 1197 C CA . SER A 1 154 ? -14.031 24.766 9.938 1 90.88 154 SER A CA 1
ATOM 1198 C C . SER A 1 154 ? -12.797 25.438 10.508 1 90.88 154 SER A C 1
ATOM 1200 O O . SER A 1 154 ? -11.797 24.781 10.797 1 90.88 154 SER A O 1
ATOM 1202 N N . ARG A 1 155 ? -12.859 26.703 10.648 1 92.88 155 ARG A N 1
ATOM 1203 C CA . ARG A 1 155 ? -11.703 27.422 11.188 1 92.88 155 ARG A CA 1
ATOM 1204 C C . ARG A 1 155 ? -11.414 27 12.625 1 92.88 155 ARG A C 1
ATOM 1206 O O . ARG A 1 155 ? -10.258 26.906 13.031 1 92.88 155 ARG A O 1
ATOM 1213 N N . ALA A 1 156 ? -12.484 26.797 13.367 1 93.25 156 ALA A N 1
ATOM 1214 C CA . ALA A 1 156 ? -12.312 26.312 14.734 1 93.25 156 ALA A CA 1
ATOM 1215 C C . ALA A 1 156 ? -11.656 24.938 14.742 1 93.25 156 ALA A C 1
ATOM 1217 O O . ALA A 1 156 ? -10.852 24.641 15.625 1 93.25 156 ALA A O 1
ATOM 1218 N N . LEU A 1 157 ? -12.023 24.172 13.836 1 92.06 157 LEU A N 1
ATOM 1219 C CA . LEU A 1 157 ? -11.43 22.844 13.703 1 92.06 157 LEU A CA 1
ATOM 1220 C C . LEU A 1 157 ? -9.938 22.953 13.43 1 92.06 157 LEU A C 1
ATOM 1222 O O . LEU A 1 157 ? -9.141 22.25 14.07 1 92.06 157 LEU A O 1
ATOM 1226 N N . PHE A 1 158 ? -9.555 23.781 12.547 1 95.44 158 PHE A N 1
ATOM 1227 C CA . PHE A 1 158 ? -8.148 23.984 12.227 1 95.44 158 PHE A CA 1
ATOM 1228 C C . PHE A 1 158 ? -7.383 24.516 13.43 1 95.44 158 PHE A C 1
ATOM 1230 O O . PHE A 1 158 ? -6.258 24.094 13.695 1 95.44 158 PHE A O 1
ATOM 1237 N N . LYS A 1 159 ? -8.016 25.438 14.094 1 95.06 159 LYS A N 1
ATOM 1238 C CA . LYS A 1 159 ? -7.406 25.969 15.305 1 95.06 159 LYS A CA 1
ATOM 1239 C C . LYS A 1 159 ? -7.121 24.859 16.312 1 95.06 159 LYS A C 1
ATOM 1241 O O . LYS A 1 159 ? -6.051 24.812 16.922 1 95.06 159 LYS A O 1
ATOM 1246 N N . LYS A 1 160 ? -8.039 24.016 16.453 1 93.31 160 LYS A N 1
ATOM 1247 C CA . LYS A 1 160 ? -7.871 22.891 17.359 1 93.31 160 LYS A CA 1
ATOM 1248 C C . LYS A 1 160 ? -6.719 21.984 16.922 1 93.31 160 LYS A C 1
ATOM 1250 O O . LYS A 1 160 ? -5.902 21.562 17.75 1 93.31 160 LYS A O 1
ATOM 1255 N N . TRP A 1 161 ? -6.598 21.703 15.625 1 92.44 161 TRP A N 1
ATOM 1256 C CA . TRP A 1 161 ? -5.535 20.859 15.102 1 92.44 161 TRP A CA 1
ATOM 1257 C C . TRP A 1 161 ? -4.164 21.484 15.352 1 92.44 161 TRP A C 1
ATOM 1259 O O . TRP A 1 161 ? -3.188 20.781 15.594 1 92.44 161 TRP A O 1
ATOM 1269 N N . ILE A 1 162 ? -4.156 22.812 15.258 1 95 162 ILE A N 1
ATOM 1270 C CA . ILE A 1 162 ? -2.898 23.531 15.367 1 95 162 ILE A CA 1
ATOM 1271 C C . ILE A 1 162 ? -2.506 23.672 16.828 1 95 162 ILE A C 1
ATOM 1273 O O . ILE A 1 162 ? -1.347 23.453 17.203 1 95 162 ILE A O 1
ATOM 1277 N N . GLU A 1 163 ? -3.473 23.859 17.688 1 94.94 163 GLU A N 1
ATOM 1278 C CA . GLU A 1 163 ? -3.18 24.281 19.047 1 94.94 163 GLU A CA 1
ATOM 1279 C C . GLU A 1 163 ? -3.188 23.078 20 1 94.94 163 GLU A C 1
ATOM 1281 O O . GLU A 1 163 ? -2.576 23.125 21.078 1 94.94 163 GLU A O 1
ATOM 1286 N N . SER A 1 164 ? -3.926 22.078 19.672 1 93.38 164 SER A N 1
ATOM 1287 C CA . SER A 1 164 ? -4.082 20.953 20.594 1 93.38 164 SER A CA 1
ATOM 1288 C C . SER A 1 164 ? -3.855 19.625 19.891 1 93.38 164 SER A C 1
ATOM 1290 O O . SER A 1 164 ? -4.688 18.719 19.984 1 93.38 164 SER A O 1
ATOM 1292 N N . PRO A 1 165 ? -2.703 19.484 19.312 1 93.38 165 PRO A N 1
ATOM 1293 C CA . PRO A 1 165 ? -2.408 18.203 18.688 1 93.38 165 PRO A CA 1
ATOM 1294 C C . PRO A 1 165 ? -2.115 17.094 19.703 1 93.38 165 PRO A C 1
ATOM 1296 O O . PRO A 1 165 ? -1.748 17.391 20.844 1 93.38 165 PRO A O 1
ATOM 1299 N N . PHE A 1 166 ? -2.381 15.875 19.328 1 94 166 PHE A N 1
ATOM 1300 C CA . PHE A 1 166 ? -1.914 14.742 20.109 1 94 166 PHE A CA 1
ATOM 1301 C C . PHE A 1 166 ? -0.441 14.461 19.844 1 94 166 PHE A C 1
ATOM 1303 O O . PHE A 1 166 ? 0.008 14.539 18.688 1 94 166 PHE A O 1
ATOM 1310 N N . ARG A 1 167 ? 0.293 14.141 20.875 1 95.69 167 ARG A N 1
ATOM 1311 C CA . ARG A 1 167 ? 1.716 13.836 20.766 1 95.69 167 ARG A CA 1
ATOM 1312 C C . ARG A 1 167 ? 2.09 12.656 21.656 1 95.69 167 ARG A C 1
ATOM 1314 O O . ARG A 1 167 ? 1.567 12.516 22.766 1 95.69 167 ARG A O 1
ATOM 1321 N N . PRO A 1 168 ? 2.969 11.836 21.109 1 95.31 168 PRO A N 1
ATOM 1322 C CA . PRO A 1 168 ? 3.535 10.844 22.016 1 95.31 168 PRO A CA 1
ATOM 1323 C C . PRO A 1 168 ? 4.543 11.438 23 1 95.31 168 PRO A C 1
ATOM 1325 O O . PRO A 1 168 ? 4.863 12.625 22.906 1 95.31 168 PRO A O 1
ATOM 1328 N N . LYS A 1 169 ? 4.988 10.578 23.891 1 91.56 169 LYS A N 1
ATOM 1329 C CA . LYS A 1 169 ? 5.887 11.055 24.938 1 91.56 169 LYS A CA 1
ATOM 1330 C C . LYS A 1 169 ? 7.32 11.156 24.422 1 91.56 169 LYS A C 1
ATOM 1332 O O . LYS A 1 169 ? 8.07 12.047 24.828 1 91.56 169 LYS A O 1
ATOM 1337 N N . ASP A 1 170 ? 7.652 10.188 23.562 1 92.75 170 ASP A N 1
ATOM 1338 C CA . ASP A 1 170 ? 9.047 10.094 23.141 1 92.75 170 ASP A CA 1
ATOM 1339 C C . ASP A 1 170 ? 9.172 10.203 21.625 1 92.75 170 ASP A C 1
ATOM 1341 O O . ASP A 1 170 ? 8.211 9.945 20.891 1 92.75 170 ASP A O 1
ATOM 1345 N N . ASN A 1 171 ? 10.43 10.633 21.141 1 95.31 171 ASN A N 1
ATOM 1346 C CA . ASN A 1 171 ? 10.789 10.656 19.719 1 95.31 171 ASN A CA 1
ATOM 1347 C C . ASN A 1 171 ? 9.844 11.539 18.922 1 95.31 171 ASN A C 1
ATOM 1349 O O . ASN A 1 171 ? 9.305 11.109 17.891 1 95.31 171 ASN A O 1
ATOM 1353 N N . VAL A 1 172 ? 9.719 12.727 19.438 1 97 172 VAL A N 1
ATOM 1354 C CA . VAL A 1 172 ? 8.859 13.734 18.828 1 97 172 VAL A CA 1
ATOM 1355 C C . VAL A 1 172 ? 9.711 14.812 18.156 1 97 172 VAL A C 1
ATOM 1357 O O . VAL A 1 172 ? 10.625 15.359 18.781 1 97 172 VAL A O 1
ATOM 1360 N N . LEU A 1 173 ? 9.445 15.078 16.938 1 97.88 173 LEU A N 1
ATOM 1361 C CA . LEU A 1 173 ? 10.023 16.219 16.219 1 97.88 173 LEU A CA 1
ATOM 1362 C C . LEU A 1 173 ? 8.938 17.172 15.742 1 97.88 173 LEU A C 1
ATOM 1364 O O . LEU A 1 173 ? 7.992 16.75 15.062 1 97.88 173 LEU A O 1
ATOM 1368 N N . ILE A 1 174 ? 9.008 18.406 16.156 1 97.56 174 ILE A N 1
ATOM 1369 C CA . ILE A 1 174 ? 8.109 19.469 15.688 1 97.56 174 ILE A CA 1
ATOM 1370 C C . ILE A 1 174 ? 8.875 20.406 14.766 1 97.56 174 ILE A C 1
ATOM 1372 O O . ILE A 1 174 ? 9.883 21 15.164 1 97.56 174 ILE A O 1
ATOM 1376 N N . VAL A 1 175 ? 8.383 20.531 13.562 1 98.06 175 VAL A N 1
ATOM 1377 C CA . VAL A 1 175 ? 9.117 21.344 12.602 1 98.06 175 VAL A CA 1
ATOM 1378 C C . VAL A 1 175 ? 8.219 22.469 12.094 1 98.06 175 VAL A C 1
ATOM 1380 O O . VAL A 1 175 ? 7.008 22.297 11.961 1 98.06 175 VAL A O 1
ATOM 1383 N N . ASP A 1 176 ? 8.844 23.609 11.844 1 97.81 176 ASP A N 1
ATOM 1384 C CA . ASP A 1 176 ? 8.188 24.75 11.211 1 97.81 176 ASP A CA 1
ATOM 1385 C C . ASP A 1 176 ? 8.094 24.562 9.695 1 97.81 176 ASP A C 1
ATOM 1387 O O . ASP A 1 176 ? 9.039 24.875 8.969 1 97.81 176 ASP A O 1
ATOM 1391 N N . SER A 1 177 ? 6.914 24.172 9.234 1 96.94 177 SER A N 1
ATOM 1392 C CA . SER A 1 177 ? 6.766 23.75 7.844 1 96.94 177 SER A CA 1
ATOM 1393 C C . SER A 1 177 ? 6.555 24.938 6.922 1 96.94 177 SER A C 1
ATOM 1395 O O . SER A 1 177 ? 6.168 24.781 5.762 1 96.94 177 SER A O 1
ATOM 1397 N N . THR A 1 178 ? 6.746 26.156 7.477 1 97.44 178 THR A N 1
ATOM 1398 C CA . THR A 1 178 ? 6.816 27.328 6.602 1 97.44 178 THR A CA 1
ATOM 1399 C C . THR A 1 178 ? 8.211 27.469 6 1 97.44 178 THR A C 1
ATOM 1401 O O . THR A 1 178 ? 8.398 28.219 5.035 1 97.44 178 THR A O 1
ATOM 1404 N N . ARG A 1 179 ? 9.125 26.703 6.508 1 97 179 ARG A N 1
ATOM 1405 C CA . ARG A 1 179 ? 10.492 26.703 5.988 1 97 179 ARG A CA 1
ATOM 1406 C C . ARG A 1 179 ? 10.625 25.75 4.805 1 97 179 ARG A C 1
ATOM 1408 O O . ARG A 1 179 ? 9.688 25.016 4.488 1 97 179 ARG A O 1
ATOM 1415 N N . SER A 1 180 ? 11.812 25.844 4.176 1 96.81 180 SER A N 1
ATOM 1416 C CA . SER A 1 180 ? 12.07 25.016 3 1 96.81 180 SER A CA 1
ATOM 1417 C C . SER A 1 180 ? 12.016 23.531 3.348 1 96.81 180 SER A C 1
ATOM 1419 O O . SER A 1 180 ? 12.68 23.094 4.285 1 96.81 180 SER A O 1
ATOM 1421 N N . PRO A 1 181 ? 11.312 22.781 2.539 1 96 181 PRO A N 1
ATOM 1422 C CA . PRO A 1 181 ? 11.219 21.344 2.809 1 96 181 PRO A CA 1
ATOM 1423 C C . PRO A 1 181 ? 12.57 20.625 2.756 1 96 181 PRO A C 1
ATOM 1425 O O . PRO A 1 181 ? 12.797 19.672 3.5 1 96 181 PRO A O 1
ATOM 1428 N N . ASP A 1 182 ? 13.453 21.094 1.896 1 95.69 182 ASP A N 1
ATOM 1429 C CA . ASP A 1 182 ? 14.766 20.469 1.788 1 95.69 182 ASP A CA 1
ATOM 1430 C C . ASP A 1 182 ? 15.57 20.656 3.074 1 95.69 182 ASP A C 1
ATOM 1432 O O . ASP A 1 182 ? 16.25 19.734 3.531 1 95.69 182 ASP A O 1
ATOM 1436 N N . ILE A 1 183 ? 15.43 21.828 3.594 1 96.12 183 ILE A N 1
ATOM 1437 C CA . ILE A 1 183 ? 16.125 22.125 4.836 1 96.12 183 ILE A CA 1
ATOM 1438 C C . ILE A 1 183 ? 15.539 21.312 5.977 1 96.12 183 ILE A C 1
ATOM 1440 O O . ILE A 1 183 ? 16.266 20.703 6.762 1 96.12 183 ILE A O 1
ATOM 1444 N N . LEU A 1 184 ? 14.258 21.281 6.055 1 97.06 184 LEU A N 1
ATOM 1445 C CA . LEU A 1 184 ? 13.578 20.531 7.109 1 97.06 184 LEU A CA 1
ATOM 1446 C C . LEU A 1 184 ? 13.914 19.047 7.031 1 97.06 184 LEU A C 1
ATOM 1448 O O . LEU A 1 184 ? 14.125 18.406 8.062 1 97.06 184 LEU A O 1
ATOM 1452 N N . ARG A 1 185 ? 13.922 18.469 5.832 1 96.81 185 ARG A N 1
ATOM 1453 C CA . ARG A 1 185 ? 14.297 17.078 5.621 1 96.81 185 ARG A CA 1
ATOM 1454 C C . ARG A 1 185 ? 15.648 16.766 6.25 1 96.81 185 ARG A C 1
ATOM 1456 O O . ARG A 1 185 ? 15.789 15.789 6.988 1 96.81 185 ARG A O 1
ATOM 1463 N N . ASP A 1 186 ? 16.609 17.609 5.938 1 96.06 186 ASP A N 1
ATOM 1464 C CA . ASP A 1 186 ? 17.969 17.375 6.434 1 96.06 186 ASP A CA 1
ATOM 1465 C C . ASP A 1 186 ? 18.016 17.484 7.953 1 96.06 186 ASP A C 1
ATOM 1467 O O . ASP A 1 186 ? 18.703 16.703 8.617 1 96.06 186 ASP A O 1
ATOM 1471 N N . GLU A 1 187 ? 17.328 18.438 8.484 1 96.62 187 GLU A N 1
ATOM 1472 C CA . GLU A 1 187 ? 17.281 18.641 9.93 1 96.62 187 GLU A CA 1
ATOM 1473 C C . GLU A 1 187 ? 16.625 17.453 10.625 1 96.62 187 GLU A C 1
ATOM 1475 O O . GLU A 1 187 ? 17.094 16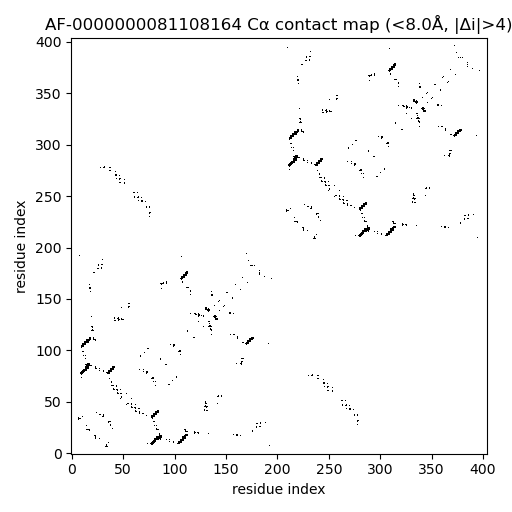.984 11.664 1 96.62 187 GLU A O 1
ATOM 1480 N N . ILE A 1 188 ? 15.586 16.984 10.07 1 97.12 188 ILE A N 1
ATOM 1481 C CA . ILE A 1 188 ? 14.852 15.852 10.625 1 97.12 188 ILE A CA 1
ATOM 1482 C C . ILE A 1 188 ? 15.742 14.617 10.625 1 97.12 188 ILE A C 1
ATOM 1484 O O . ILE A 1 188 ? 15.844 13.922 11.641 1 97.12 188 ILE A O 1
ATOM 1488 N N . LEU A 1 189 ? 16.391 14.367 9.547 1 95.5 189 LEU A N 1
ATOM 1489 C CA . LEU A 1 189 ? 17.219 13.172 9.414 1 95.5 189 LEU A CA 1
ATOM 1490 C C . LEU A 1 189 ? 18.406 13.227 10.383 1 95.5 189 LEU A C 1
ATOM 1492 O O . LEU A 1 189 ? 18.797 12.203 10.938 1 95.5 189 LEU A O 1
ATOM 1496 N N . LYS A 1 190 ? 18.938 14.406 10.531 1 94.38 190 LYS A N 1
ATOM 1497 C CA . LYS A 1 190 ? 20.016 14.57 11.5 1 94.38 190 LYS A CA 1
ATOM 1498 C C . LYS A 1 190 ? 19.547 14.211 12.906 1 94.38 190 LYS A C 1
ATOM 1500 O O . LYS A 1 190 ? 20.266 13.523 13.641 1 94.38 190 LYS A O 1
ATOM 1505 N N . GLN A 1 191 ? 18.422 14.633 13.234 1 94.31 191 GLN A N 1
ATOM 1506 C CA . GLN A 1 191 ? 17.891 14.367 14.57 1 94.31 191 GLN A CA 1
ATOM 1507 C C . GLN A 1 191 ? 17.547 12.891 14.742 1 94.31 191 GLN A C 1
ATOM 1509 O O . GLN A 1 191 ? 17.797 12.312 15.797 1 94.31 191 GLN A O 1
ATOM 1514 N N . ILE A 1 192 ? 17.016 12.273 13.75 1 94.12 192 ILE A N 1
ATOM 1515 C CA . ILE A 1 192 ? 16.656 10.859 13.805 1 94.12 192 ILE A CA 1
ATOM 1516 C C . ILE A 1 192 ? 17.922 10.016 13.969 1 94.12 192 ILE A C 1
ATOM 1518 O O . ILE A 1 192 ? 17.953 9.094 14.789 1 94.12 192 ILE A O 1
ATOM 1522 N N . THR A 1 193 ? 18.906 10.312 13.203 1 89.75 193 THR A N 1
ATOM 1523 C CA . THR A 1 193 ? 20.156 9.555 13.25 1 89.75 193 THR A CA 1
ATOM 1524 C C . THR A 1 193 ? 20.828 9.719 14.602 1 89.75 193 THR A C 1
ATOM 1526 O O . THR A 1 193 ? 21.359 8.75 15.164 1 89.75 193 THR A O 1
ATOM 1529 N N . SER A 1 194 ? 20.781 10.898 15.094 1 85.62 194 SER A N 1
ATOM 1530 C CA . SER A 1 194 ? 21.375 11.164 16.406 1 85.62 194 SER A CA 1
ATOM 1531 C C . SER A 1 194 ? 20.625 10.438 17.5 1 85.62 194 SER A C 1
ATOM 1533 O O . SER A 1 194 ? 21.234 9.945 18.453 1 85.62 194 SER A O 1
ATOM 1535 N N . GLY A 1 195 ? 19.375 10.414 17.422 1 80.06 195 GLY A N 1
ATOM 1536 C CA . GLY A 1 195 ? 18.562 9.727 18.406 1 80.06 195 GLY A CA 1
ATOM 1537 C C . GLY A 1 195 ? 18.781 8.227 18.422 1 80.06 195 GLY A C 1
ATOM 1538 O O . GLY A 1 195 ? 18.75 7.602 19.484 1 80.06 195 GLY A O 1
ATOM 1539 N N . MET A 1 196 ? 19.047 7.625 17.312 1 77.81 196 MET A N 1
ATOM 1540 C CA . MET A 1 196 ? 19.266 6.188 17.219 1 77.81 196 MET A CA 1
ATOM 1541 C C . MET A 1 196 ? 20.609 5.789 17.812 1 77.81 196 MET A C 1
ATOM 1543 O O . MET A 1 196 ? 20.734 4.707 18.391 1 77.81 196 MET A O 1
ATOM 1547 N N . GLU A 1 197 ? 21.5 6.656 17.656 1 70.38 197 GLU A N 1
ATOM 1548 C CA . GLU A 1 197 ? 22.812 6.406 18.25 1 70.38 197 GLU A CA 1
ATOM 1549 C C . GLU A 1 197 ? 22.734 6.461 19.781 1 70.38 197 GLU A C 1
ATOM 1551 O O . GLU A 1 197 ? 23.391 5.668 20.469 1 70.38 197 GLU A O 1
ATOM 1556 N N . ALA A 1 198 ? 21.891 7.328 20.172 1 68.69 198 ALA A N 1
ATOM 1557 C CA . ALA A 1 198 ? 21.734 7.469 21.609 1 68.69 198 ALA A CA 1
ATOM 1558 C C . ALA A 1 198 ? 21.016 6.258 22.203 1 68.69 198 ALA A C 1
ATOM 1560 O O . ALA A 1 198 ? 21.359 5.793 23.297 1 68.69 198 ALA A O 1
ATOM 1561 N N . ASN A 1 199 ? 20.172 5.625 21.562 1 66 199 ASN A N 1
ATOM 1562 C CA . ASN A 1 199 ? 19.406 4.469 22.016 1 66 199 ASN A CA 1
ATOM 1563 C C . ASN A 1 199 ? 20.234 3.189 21.969 1 66 199 ASN A C 1
ATOM 1565 O O . ASN A 1 199 ? 20.031 2.277 22.766 1 66 199 ASN A O 1
ATOM 1569 N N . ARG A 1 200 ? 21.203 3.051 21 1 61.97 200 ARG A N 1
ATOM 1570 C CA . ARG A 1 200 ? 22.078 1.89 20.891 1 61.97 200 ARG A CA 1
ATOM 1571 C C . ARG A 1 200 ? 23.125 1.871 22.016 1 61.97 200 ARG A C 1
ATOM 1573 O O . ARG A 1 200 ? 23.547 0.801 22.453 1 61.97 200 ARG A O 1
ATOM 1580 N N . ALA A 1 201 ? 23.5 3.08 22.312 1 60.56 201 ALA A N 1
ATOM 1581 C CA . ALA A 1 201 ? 24.5 3.232 23.359 1 60.56 201 ALA A CA 1
ATOM 1582 C C . ALA A 1 201 ? 23.891 3.029 24.734 1 60.56 201 ALA A C 1
ATOM 1584 O O . ALA A 1 201 ? 24.594 2.693 25.688 1 60.56 201 ALA A O 1
ATOM 1585 N N . ALA A 1 202 ? 22.562 3.281 24.812 1 47.94 202 ALA A N 1
ATOM 1586 C CA . ALA A 1 202 ? 21.922 3.1 26.109 1 47.94 202 ALA A CA 1
ATOM 1587 C C . ALA A 1 202 ? 21.625 1.628 26.375 1 47.94 202 ALA A C 1
ATOM 1589 O O . ALA A 1 202 ? 21.25 0.891 25.469 1 47.94 202 ALA A O 1
ATOM 1590 N N . MET B 1 1 ? 37.875 -10.852 -2.34 1 26.88 1 MET B N 1
ATOM 1591 C CA . MET B 1 1 ? 37.344 -10 -3.402 1 26.88 1 MET B CA 1
ATOM 1592 C C . MET B 1 1 ? 35.844 -9.852 -3.285 1 26.88 1 MET B C 1
ATOM 1594 O O . MET B 1 1 ? 35.125 -10.844 -3.189 1 26.88 1 MET B O 1
ATOM 1598 N N . SER B 1 2 ? 35.281 -8.82 -2.697 1 35.41 2 SER B N 1
ATOM 1599 C CA . SER B 1 2 ? 33.875 -8.578 -2.461 1 35.41 2 SER B CA 1
ATOM 1600 C C . SER B 1 2 ? 33.062 -8.805 -3.729 1 35.41 2 SER B C 1
ATOM 1602 O O . SER B 1 2 ? 33.438 -8.336 -4.805 1 35.41 2 SER B O 1
ATOM 1604 N N . THR B 1 3 ? 32.562 -9.898 -3.973 1 40.06 3 THR B N 1
ATOM 1605 C CA . THR B 1 3 ? 31.781 -10.141 -5.18 1 40.06 3 THR B CA 1
ATOM 1606 C C . THR B 1 3 ? 31 -8.883 -5.578 1 40.06 3 THR B C 1
ATOM 1608 O O . THR B 1 3 ? 30.25 -8.336 -4.77 1 40.06 3 THR B O 1
ATOM 1611 N N . PRO B 1 4 ? 31.391 -8.227 -6.578 1 40.59 4 PRO B N 1
ATOM 1612 C CA . PRO B 1 4 ? 30.734 -6.988 -7.023 1 40.59 4 PRO B CA 1
ATOM 1613 C C . PRO B 1 4 ? 29.219 -7.062 -6.969 1 40.59 4 PRO B C 1
ATOM 1615 O O . PRO B 1 4 ? 28.625 -8.047 -7.426 1 40.59 4 PRO B O 1
ATOM 1618 N N . GLN B 1 5 ? 28.609 -6.703 -5.898 1 48.5 5 GLN B N 1
ATOM 1619 C CA . GLN B 1 5 ? 27.156 -6.727 -5.734 1 48.5 5 GLN B CA 1
ATOM 1620 C C . GLN B 1 5 ? 26.453 -6.152 -6.965 1 48.5 5 GLN B C 1
ATOM 1622 O O . GLN B 1 5 ? 26.781 -5.055 -7.418 1 48.5 5 GLN B O 1
ATOM 1627 N N . MET B 1 6 ? 26.125 -6.961 -7.961 1 50.5 6 MET B N 1
ATOM 1628 C CA . MET B 1 6 ? 25.406 -6.547 -9.156 1 50.5 6 MET B CA 1
ATOM 1629 C C . MET B 1 6 ? 24.438 -5.414 -8.836 1 50.5 6 MET B C 1
ATOM 1631 O O . MET B 1 6 ? 23.797 -5.414 -7.785 1 50.5 6 MET B O 1
ATOM 1635 N N . PRO B 1 7 ? 24.562 -4.266 -9.508 1 56.31 7 PRO B N 1
ATOM 1636 C CA . PRO B 1 7 ? 23.656 -3.141 -9.281 1 56.31 7 PRO B CA 1
ATOM 1637 C C . PRO B 1 7 ? 22.188 -3.562 -9.266 1 56.31 7 PRO B C 1
ATOM 1639 O O . PRO B 1 7 ? 21.781 -4.445 -10.023 1 56.31 7 PRO B O 1
ATOM 1642 N N . LYS B 1 8 ? 21.469 -3.252 -8.32 1 65.31 8 LYS B N 1
ATOM 1643 C CA . LYS B 1 8 ? 20.047 -3.572 -8.211 1 65.31 8 LYS B CA 1
ATOM 1644 C C . LYS B 1 8 ? 19.234 -2.818 -9.258 1 65.31 8 LYS B C 1
ATOM 1646 O O . LYS B 1 8 ? 19.328 -1.592 -9.352 1 65.31 8 LYS B O 1
ATOM 1651 N N . PRO B 1 9 ? 18.641 -3.697 -10.203 1 71.38 9 PRO B N 1
ATOM 1652 C CA . PRO B 1 9 ? 17.812 -2.98 -11.172 1 71.38 9 PRO B CA 1
ATOM 1653 C C . PRO B 1 9 ? 16.781 -2.064 -10.508 1 71.38 9 PRO B C 1
ATOM 1655 O O . PRO B 1 9 ? 16.297 -2.373 -9.422 1 71.38 9 PRO B O 1
ATOM 1658 N N . ARG B 1 10 ? 16.688 -0.912 -11.039 1 78.56 10 ARG B N 1
ATOM 1659 C CA . ARG B 1 10 ? 15.734 0.081 -10.539 1 78.56 10 ARG B CA 1
ATOM 1660 C C . ARG B 1 10 ? 14.586 0.279 -11.516 1 78.56 10 ARG B C 1
ATOM 1662 O O . ARG B 1 10 ? 14.633 -0.215 -12.641 1 78.56 10 ARG B O 1
ATOM 1669 N N . ASN B 1 11 ? 13.5 0.645 -11.023 1 93.06 11 ASN B N 1
ATOM 1670 C CA . ASN B 1 11 ? 12.32 0.999 -11.812 1 93.06 11 ASN B CA 1
ATOM 1671 C C . ASN B 1 11 ? 11.672 -0.232 -12.438 1 93.06 11 ASN B C 1
ATOM 1673 O O . ASN B 1 11 ? 11.398 -0.251 -13.633 1 93.06 11 ASN B O 1
ATOM 1677 N N . LEU B 1 12 ? 11.555 -1.255 -11.633 1 97.38 12 LEU B N 1
ATOM 1678 C CA . LEU B 1 12 ? 10.898 -2.482 -12.07 1 97.38 12 LEU B CA 1
ATOM 1679 C C . LEU B 1 12 ? 9.438 -2.502 -11.625 1 97.38 12 LEU B C 1
ATOM 1681 O O . LEU B 1 12 ? 9.109 -2.072 -10.516 1 97.38 12 LEU B O 1
ATOM 1685 N N . PHE B 1 13 ? 8.641 -2.934 -12.539 1 98.12 13 PHE B N 1
ATOM 1686 C CA . PHE B 1 13 ? 7.266 -3.326 -12.266 1 98.12 13 PHE B CA 1
ATOM 1687 C C . PHE B 1 13 ? 7.047 -4.801 -12.586 1 98.12 13 PHE B C 1
ATOM 1689 O O . PHE B 1 13 ? 7.027 -5.188 -13.758 1 98.12 13 PHE B O 1
ATOM 1696 N N . ILE B 1 14 ? 6.895 -5.621 -11.539 1 98.25 14 ILE B N 1
ATOM 1697 C CA . ILE B 1 14 ? 6.754 -7.059 -11.734 1 98.25 14 ILE B CA 1
ATOM 1698 C C . ILE B 1 14 ? 5.336 -7.492 -11.375 1 98.25 14 ILE B C 1
ATOM 1700 O O . ILE B 1 14 ? 4.848 -7.188 -10.281 1 98.25 14 ILE B O 1
ATOM 1704 N N . GLN B 1 15 ? 4.695 -8.117 -12.242 1 98.31 15 GLN B N 1
ATOM 1705 C CA . GLN B 1 15 ? 3.402 -8.742 -11.969 1 98.31 15 GLN B CA 1
ATOM 1706 C C . GLN B 1 15 ? 3.537 -10.25 -11.828 1 98.31 15 GLN B C 1
ATOM 1708 O O . GLN B 1 15 ? 4 -10.93 -12.75 1 98.31 15 GLN B O 1
ATOM 1713 N N . MET B 1 16 ? 3.141 -10.742 -10.711 1 98.19 16 MET B N 1
ATOM 1714 C CA . MET B 1 16 ? 3.143 -12.188 -10.477 1 98.19 16 MET B CA 1
ATOM 1715 C C . MET B 1 16 ? 1.872 -12.828 -11.023 1 98.19 16 MET B C 1
ATOM 1717 O O . MET B 1 16 ? 0.837 -12.164 -11.141 1 98.19 16 MET B O 1
ATOM 1721 N N . SER B 1 17 ? 1.986 -14.055 -11.352 1 97.56 17 SER B N 1
ATOM 1722 C CA . SER B 1 17 ? 0.851 -14.82 -11.852 1 97.56 17 SER B CA 1
ATOM 1723 C C . SER B 1 17 ? 0.955 -16.281 -11.438 1 97.56 17 SER B C 1
ATOM 1725 O O . SER B 1 17 ? 2.057 -16.812 -11.258 1 97.56 17 SER B O 1
ATOM 1727 N N . GLY B 1 18 ? -0.214 -16.906 -11.336 1 96.88 18 GLY B N 1
ATOM 1728 C CA . GLY B 1 18 ? -0.294 -18.312 -10.969 1 96.88 18 GLY B CA 1
ATOM 1729 C C . GLY B 1 18 ? -1.511 -18.641 -10.125 1 96.88 18 GLY B C 1
ATOM 1730 O O . GLY B 1 18 ? -2.082 -17.766 -9.477 1 96.88 18 GLY B O 1
ATOM 1731 N N . ALA B 1 19 ? -1.848 -19.906 -10.094 1 96.25 19 ALA B N 1
ATOM 1732 C CA . ALA B 1 19 ? -2.998 -20.359 -9.312 1 96.25 19 ALA B CA 1
ATOM 1733 C C . ALA B 1 19 ? -2.744 -20.188 -7.816 1 96.25 19 ALA B C 1
ATOM 1735 O O . ALA B 1 19 ? -1.594 -20.141 -7.375 1 96.25 19 ALA B O 1
ATOM 1736 N N . PRO B 1 20 ? -3.871 -20.016 -7.008 1 96.19 20 PRO B N 1
ATOM 1737 C CA . PRO B 1 20 ? -3.686 -20.047 -5.555 1 96.19 20 PRO B CA 1
ATOM 1738 C C . PRO B 1 20 ? -2.875 -21.25 -5.082 1 96.19 20 PRO B C 1
ATOM 1740 O O . PRO B 1 20 ? -3.117 -22.375 -5.535 1 96.19 20 PRO B O 1
ATOM 1743 N N . GLY B 1 21 ? -1.893 -21.031 -4.305 1 97.06 21 GLY B N 1
ATOM 1744 C CA . GLY B 1 21 ? -1.051 -22.094 -3.801 1 97.06 21 GLY B CA 1
ATOM 1745 C C . GLY B 1 21 ? 0.197 -22.328 -4.637 1 97.06 21 GLY B C 1
ATOM 1746 O O . GLY B 1 21 ? 1.039 -23.156 -4.293 1 97.06 21 GLY B O 1
ATOM 1747 N N . SER B 1 22 ? 0.404 -21.547 -5.648 1 97.56 22 SER B N 1
ATOM 1748 C CA . SER B 1 22 ? 1.48 -21.797 -6.598 1 97.56 22 SER B CA 1
ATOM 1749 C C . SER B 1 22 ? 2.807 -21.234 -6.094 1 97.56 22 SER B C 1
ATOM 1751 O O . SER B 1 22 ? 3.855 -21.484 -6.699 1 97.56 22 SER B O 1
ATOM 1753 N N . GLY B 1 23 ? 2.83 -20.469 -5.086 1 96.62 23 GLY B N 1
ATOM 1754 C CA . GLY B 1 23 ? 4.074 -19.969 -4.523 1 96.62 23 GLY B CA 1
ATOM 1755 C C . GLY B 1 23 ? 4.402 -18.547 -4.961 1 96.62 23 GLY B C 1
ATOM 1756 O O . GLY B 1 23 ? 5.508 -18.062 -4.727 1 96.62 23 GLY B O 1
ATOM 1757 N N . LYS B 1 24 ? 3.477 -17.781 -5.531 1 96 24 LYS B N 1
ATOM 1758 C CA . LYS B 1 24 ? 3.66 -16.406 -5.961 1 96 24 LYS B CA 1
ATOM 1759 C C . LYS B 1 24 ? 4.203 -15.539 -4.828 1 96 24 LYS B C 1
ATOM 1761 O O . LYS B 1 24 ? 5.203 -14.844 -4.996 1 96 24 LYS B O 1
ATOM 1766 N N . SER B 1 25 ? 3.477 -15.648 -3.662 1 97.44 25 SER B N 1
ATOM 1767 C CA . SER B 1 25 ? 3.809 -14.766 -2.549 1 97.44 25 SER B CA 1
ATOM 1768 C C . SER B 1 25 ? 5.215 -15.047 -2.027 1 97.44 25 SER B C 1
ATOM 1770 O O . SER B 1 25 ? 5.941 -14.117 -1.663 1 97.44 25 SER B O 1
ATOM 1772 N N . THR B 1 26 ? 5.613 -16.312 -2.029 1 97.12 26 THR B N 1
ATOM 1773 C CA . THR B 1 26 ? 6.949 -16.688 -1.589 1 97.12 26 THR B CA 1
ATOM 1774 C C . THR B 1 26 ? 8.008 -16.109 -2.523 1 97.12 26 THR B C 1
ATOM 1776 O O . THR B 1 26 ? 8.984 -15.5 -2.07 1 97.12 26 THR B O 1
ATOM 1779 N N . ILE B 1 27 ? 7.812 -16.281 -3.76 1 97.75 27 ILE B N 1
ATOM 1780 C CA . ILE B 1 27 ? 8.773 -15.797 -4.746 1 97.75 27 ILE B CA 1
ATOM 1781 C C . ILE B 1 27 ? 8.773 -14.266 -4.758 1 97.75 27 ILE B C 1
ATOM 1783 O O . ILE B 1 27 ? 9.836 -13.641 -4.816 1 97.75 27 ILE B O 1
ATOM 1787 N N . ALA B 1 28 ? 7.605 -13.656 -4.707 1 98.31 28 ALA B N 1
ATOM 1788 C CA . ALA B 1 28 ? 7.492 -12.203 -4.66 1 98.31 28 ALA B CA 1
ATOM 1789 C C . ALA B 1 28 ? 8.281 -11.625 -3.486 1 98.31 28 ALA B C 1
ATOM 1791 O O . ALA B 1 28 ? 9.008 -10.641 -3.641 1 98.31 28 ALA B O 1
ATOM 1792 N N . ALA B 1 29 ? 8.133 -12.273 -2.334 1 97.5 29 ALA B N 1
ATOM 1793 C CA . ALA B 1 29 ? 8.82 -11.805 -1.134 1 97.5 29 ALA B CA 1
ATOM 1794 C C . ALA B 1 29 ? 10.336 -11.883 -1.309 1 97.5 29 ALA B C 1
ATOM 1796 O O . ALA B 1 29 ? 11.062 -10.953 -0.948 1 97.5 29 ALA B O 1
ATOM 1797 N N . GLN B 1 30 ? 10.781 -12.953 -1.885 1 96.5 30 GLN B N 1
ATOM 1798 C CA . GLN B 1 30 ? 12.211 -13.133 -2.098 1 96.5 30 GLN B CA 1
ATOM 1799 C C . GLN B 1 30 ? 12.758 -12.117 -3.094 1 96.5 30 GLN B C 1
ATOM 1801 O O . GLN B 1 30 ? 13.828 -11.539 -2.877 1 96.5 30 GLN B O 1
ATOM 1806 N N . LEU B 1 31 ? 12.016 -11.953 -4.133 1 96.81 31 LEU B N 1
ATOM 1807 C CA . LEU B 1 31 ? 12.43 -10.969 -5.137 1 96.81 31 LEU B CA 1
ATOM 1808 C C . LEU B 1 31 ? 12.445 -9.562 -4.547 1 96.81 31 LEU B C 1
ATOM 1810 O O . LEU B 1 31 ? 13.398 -8.812 -4.758 1 96.81 31 LEU B O 1
ATOM 1814 N N . GLY B 1 32 ? 11.367 -9.211 -3.816 1 96.44 32 GLY B N 1
ATOM 1815 C CA . GLY B 1 32 ? 11.266 -7.898 -3.203 1 96.44 32 GLY B CA 1
ATOM 1816 C C . GLY B 1 32 ? 12.461 -7.555 -2.332 1 96.44 32 GLY B C 1
ATOM 1817 O O . GLY B 1 32 ? 13.016 -6.457 -2.432 1 96.44 32 GLY B O 1
ATOM 1818 N N . ARG B 1 33 ? 12.898 -8.484 -1.549 1 93.06 33 ARG B N 1
ATOM 1819 C CA . ARG B 1 33 ? 14.031 -8.289 -0.65 1 93.06 33 ARG B CA 1
ATOM 1820 C C . ARG B 1 33 ? 15.312 -8.031 -1.434 1 93.06 33 ARG B C 1
ATOM 1822 O O . ARG B 1 33 ? 16.141 -7.223 -1.025 1 93.06 33 ARG B O 1
ATOM 1829 N N . ARG B 1 34 ? 15.422 -8.68 -2.494 1 92.56 34 ARG B N 1
ATOM 1830 C CA . ARG B 1 34 ? 16.656 -8.602 -3.256 1 92.56 34 ARG B CA 1
ATOM 1831 C C . ARG B 1 34 ? 16.734 -7.309 -4.059 1 92.56 34 ARG B C 1
ATOM 1833 O O . ARG B 1 34 ? 17.812 -6.719 -4.195 1 92.56 34 ARG B O 1
ATOM 1840 N N . ILE B 1 35 ? 15.664 -6.844 -4.551 1 92.56 35 ILE B N 1
ATOM 1841 C CA . ILE B 1 35 ? 15.711 -5.688 -5.441 1 92.56 35 ILE B CA 1
ATOM 1842 C C . ILE B 1 35 ? 15.289 -4.434 -4.68 1 92.56 35 ILE B C 1
ATOM 1844 O O . ILE B 1 35 ? 15.141 -3.361 -5.27 1 92.56 35 ILE B O 1
ATOM 1848 N N . ASN B 1 36 ? 15.047 -4.539 -3.381 1 88.75 36 ASN B N 1
ATOM 1849 C CA . ASN B 1 36 ? 14.531 -3.459 -2.547 1 88.75 36 ASN B CA 1
ATOM 1850 C C . ASN B 1 36 ? 13.242 -2.875 -3.115 1 88.75 36 ASN B C 1
ATOM 1852 O O . ASN B 1 36 ? 13.094 -1.655 -3.197 1 88.75 36 ASN B O 1
ATOM 1856 N N . GLY B 1 37 ? 12.445 -3.807 -3.602 1 95.94 37 GLY B N 1
ATOM 1857 C CA . GLY B 1 37 ? 11.141 -3.453 -4.141 1 95.94 37 GLY B CA 1
ATOM 1858 C C . GLY B 1 37 ? 10.008 -3.682 -3.158 1 95.94 37 GLY B C 1
ATOM 1859 O O . GLY B 1 37 ? 10.164 -4.426 -2.188 1 95.94 37 GLY B O 1
ATOM 1860 N N . VAL B 1 38 ? 8.953 -2.998 -3.389 1 98.38 38 VAL B N 1
ATOM 1861 C CA . VAL B 1 38 ? 7.77 -3.129 -2.541 1 98.38 38 VAL B CA 1
ATOM 1862 C C . VAL B 1 38 ? 6.824 -4.172 -3.129 1 98.38 38 VAL B C 1
ATOM 1864 O O . VAL B 1 38 ? 6.426 -4.078 -4.293 1 98.38 38 VAL B O 1
ATOM 1867 N N . VAL B 1 39 ? 6.484 -5.18 -2.312 1 98.75 39 VAL B N 1
ATOM 1868 C CA . VAL B 1 39 ? 5.477 -6.156 -2.713 1 98.75 39 VAL B CA 1
ATOM 1869 C C . VAL B 1 39 ? 4.09 -5.664 -2.318 1 98.75 39 VAL B C 1
ATOM 1871 O O . VAL B 1 39 ? 3.844 -5.348 -1.151 1 98.75 39 VAL B O 1
ATOM 1874 N N . ILE B 1 40 ? 3.238 -5.508 -3.264 1 98.69 40 ILE B N 1
ATOM 1875 C CA . ILE B 1 40 ? 1.822 -5.227 -3.049 1 98.69 40 ILE B CA 1
ATOM 1876 C C . ILE B 1 40 ? 1.024 -6.527 -3.111 1 98.69 40 ILE B C 1
ATOM 1878 O O . ILE B 1 40 ? 1.033 -7.223 -4.129 1 98.69 40 ILE B O 1
ATOM 1882 N N . ASP B 1 41 ? 0.405 -6.91 -2.027 1 98.44 41 ASP B N 1
ATOM 1883 C CA . ASP B 1 41 ? -0.39 -8.133 -1.935 1 98.44 41 ASP B CA 1
ATOM 1884 C C . ASP B 1 41 ? -1.882 -7.824 -2.031 1 98.44 41 ASP B C 1
ATOM 1886 O O . ASP B 1 41 ? -2.451 -7.199 -1.132 1 98.44 41 ASP B O 1
ATOM 1890 N N . HIS B 1 42 ? -2.504 -8.25 -3.074 1 97.88 42 HIS B N 1
ATOM 1891 C CA . HIS B 1 42 ? -3.918 -8.023 -3.338 1 97.88 42 HIS B CA 1
ATOM 1892 C C . HIS B 1 42 ? -4.781 -8.5 -2.176 1 97.88 42 HIS B C 1
ATOM 1894 O O . HIS B 1 42 ? -5.777 -7.863 -1.83 1 97.88 42 HIS B O 1
ATOM 1900 N N . ASP B 1 43 ? -4.414 -9.555 -1.594 1 97.31 43 ASP B N 1
ATOM 1901 C CA . ASP B 1 43 ? -5.25 -10.18 -0.571 1 97.31 43 ASP B CA 1
ATOM 1902 C C . ASP B 1 43 ? -5.207 -9.383 0.733 1 97.31 43 ASP B C 1
ATOM 1904 O O . ASP B 1 43 ? -6.109 -9.5 1.565 1 97.31 43 ASP B O 1
ATOM 1908 N N . VAL B 1 44 ? -4.168 -8.609 0.946 1 98.12 44 VAL B N 1
ATOM 1909 C CA . VAL B 1 44 ? -4.133 -7.746 2.121 1 98.12 44 VAL B CA 1
ATOM 1910 C C . VAL B 1 44 ? -5.242 -6.699 2.031 1 98.12 44 VAL B C 1
ATOM 1912 O O . VAL B 1 44 ? -5.926 -6.426 3.02 1 98.12 44 VAL B O 1
ATOM 1915 N N . PHE B 1 45 ? -5.453 -6.137 0.831 1 98.38 45 PHE B N 1
ATOM 1916 C CA . PHE B 1 45 ? -6.531 -5.18 0.63 1 98.38 45 PHE B CA 1
ATOM 1917 C C . PHE B 1 45 ? -7.891 -5.848 0.796 1 98.38 45 PHE B C 1
ATOM 1919 O O . PHE B 1 45 ? -8.719 -5.391 1.587 1 98.38 45 PHE B O 1
ATOM 1926 N N . ARG B 1 46 ? -8.039 -6.891 0.081 1 97.94 46 ARG B N 1
ATOM 1927 C CA . ARG B 1 46 ? -9.344 -7.539 0.017 1 97.94 46 ARG B CA 1
ATOM 1928 C C . ARG B 1 46 ? -9.773 -8.047 1.39 1 97.94 46 ARG B C 1
ATOM 1930 O O . ARG B 1 46 ? -10.914 -7.84 1.808 1 97.94 46 ARG B O 1
ATOM 1937 N N . SER B 1 47 ? -8.891 -8.703 2.092 1 97.94 47 SER B N 1
ATOM 1938 C CA . SER B 1 47 ? -9.195 -9.219 3.42 1 97.94 47 SER B CA 1
ATOM 1939 C C . SER B 1 47 ? -9.539 -8.102 4.391 1 97.94 47 SER B C 1
ATOM 1941 O O . SER B 1 47 ? -10.484 -8.211 5.176 1 97.94 47 SER B O 1
ATOM 1943 N N . SER B 1 48 ? -8.766 -6.996 4.34 1 98 48 SER B N 1
ATOM 1944 C CA . SER B 1 48 ? -9.023 -5.852 5.211 1 98 48 SER B CA 1
ATOM 1945 C C . SER B 1 48 ? -10.422 -5.297 4.992 1 98 48 SER B C 1
ATOM 1947 O O . SER B 1 48 ? -11.125 -4.973 5.953 1 98 48 SER B O 1
ATOM 1949 N N . LEU B 1 49 ? -10.797 -5.207 3.748 1 98.12 49 LEU B N 1
ATOM 1950 C CA . LEU B 1 49 ? -12.109 -4.672 3.408 1 98.12 49 LEU B CA 1
ATOM 1951 C C . LEU B 1 49 ? -13.219 -5.594 3.904 1 98.12 49 LEU B C 1
ATOM 1953 O O . LEU B 1 49 ? -14.203 -5.133 4.496 1 98.12 49 LEU B O 1
ATOM 1957 N N . ILE B 1 50 ? -13.039 -6.871 3.693 1 96.56 50 ILE B N 1
ATOM 1958 C CA . ILE B 1 50 ? -14.031 -7.84 4.148 1 96.56 50 ILE B CA 1
ATOM 1959 C C . ILE B 1 50 ? -14.172 -7.754 5.668 1 96.56 50 ILE B C 1
ATOM 1961 O O . ILE B 1 50 ? -15.289 -7.746 6.195 1 96.56 50 ILE B O 1
ATOM 1965 N N . GLU B 1 51 ? -13.109 -7.621 6.336 1 96.5 51 GLU B N 1
ATOM 1966 C CA . GLU B 1 51 ? -13.086 -7.609 7.793 1 96.5 51 GLU B CA 1
ATOM 1967 C C . GLU B 1 51 ? -13.727 -6.332 8.344 1 96.5 51 GLU B C 1
ATOM 1969 O O . GLU B 1 51 ? -14.07 -6.266 9.523 1 96.5 51 GLU B O 1
ATOM 1974 N N . THR B 1 52 ? -13.828 -5.332 7.488 1 95.94 52 THR B N 1
ATOM 1975 C CA . THR B 1 52 ? -14.477 -4.094 7.914 1 95.94 52 THR B CA 1
ATOM 1976 C C . THR B 1 52 ? -15.945 -4.086 7.52 1 95.94 52 THR B C 1
ATOM 1978 O O . THR B 1 52 ? -16.641 -3.08 7.695 1 95.94 52 THR B O 1
ATOM 1981 N N . GLY B 1 53 ? -16.406 -5.129 6.879 1 94 53 GLY B N 1
ATOM 1982 C CA . GLY B 1 53 ? -17.828 -5.289 6.633 1 94 53 GLY B CA 1
ATOM 1983 C C . GLY B 1 53 ? -18.219 -5.07 5.18 1 94 53 GLY B C 1
ATOM 1984 O O . GLY B 1 53 ? -19.391 -5.094 4.836 1 94 53 GLY B O 1
ATOM 1985 N N . ILE B 1 54 ? -17.297 -4.809 4.336 1 95.56 54 ILE B N 1
ATOM 1986 C CA . ILE B 1 54 ? -17.594 -4.676 2.914 1 95.56 54 ILE B CA 1
ATOM 1987 C C . ILE B 1 54 ? -17.922 -6.047 2.32 1 95.56 54 ILE B C 1
ATOM 1989 O O . ILE B 1 54 ? -17.172 -7.008 2.527 1 95.56 54 ILE B O 1
ATOM 1993 N N . PRO B 1 55 ? -19.016 -6.176 1.567 1 94.19 55 PRO B N 1
ATOM 1994 C CA . PRO B 1 55 ? -19.375 -7.461 0.968 1 94.19 55 PRO B CA 1
ATOM 1995 C C . PRO B 1 55 ? -18.266 -8.031 0.074 1 94.19 55 PRO B C 1
ATOM 1997 O O . PRO B 1 55 ? -17.562 -7.27 -0.588 1 94.19 55 PRO B O 1
ATOM 2000 N N . PHE B 1 56 ? -18.234 -9.297 -0.041 1 94.12 56 PHE B N 1
ATOM 2001 C CA . PHE B 1 56 ? -17.156 -10.062 -0.658 1 94.12 56 PHE B CA 1
ATOM 2002 C C . PHE B 1 56 ? -16.906 -9.586 -2.08 1 94.12 56 PHE B C 1
ATOM 2004 O O . PHE B 1 56 ? -15.766 -9.273 -2.439 1 94.12 56 PHE B O 1
ATOM 2011 N N . GLU B 1 57 ? -17.922 -9.438 -2.885 1 92 57 GLU B N 1
ATOM 2012 C CA . GLU B 1 57 ? -17.766 -9.047 -4.281 1 92 57 GLU B CA 1
ATOM 2013 C C . GLU B 1 57 ? -17.359 -7.582 -4.402 1 92 57 GLU B C 1
ATOM 2015 O O . GLU B 1 57 ? -16.547 -7.23 -5.262 1 92 57 GLU B O 1
ATOM 2020 N N . GLN B 1 58 ? -17.922 -6.781 -3.562 1 94.69 58 GLN B N 1
ATOM 2021 C CA . GLN B 1 58 ? -17.547 -5.371 -3.559 1 94.69 58 GLN B CA 1
ATOM 2022 C C . GLN B 1 58 ? -16.109 -5.191 -3.096 1 94.69 58 GLN B C 1
ATOM 2024 O O . GLN B 1 58 ? -15.383 -4.348 -3.625 1 94.69 58 GLN B O 1
ATOM 2029 N N . ALA B 1 59 ? -15.719 -5.98 -2.127 1 96.31 59 ALA B N 1
ATOM 2030 C CA . ALA B 1 59 ? -14.344 -5.941 -1.626 1 96.31 59 ALA B CA 1
ATOM 2031 C C . ALA B 1 59 ? -13.352 -6.277 -2.73 1 96.31 59 ALA B C 1
ATOM 2033 O O . ALA B 1 59 ? -12.266 -5.691 -2.799 1 96.31 59 ALA B O 1
ATOM 2034 N N . ALA B 1 60 ? -13.727 -7.215 -3.615 1 94.12 60 ALA B N 1
ATOM 2035 C CA . ALA B 1 60 ? -12.852 -7.594 -4.727 1 94.12 60 ALA B CA 1
ATOM 2036 C C . ALA B 1 60 ? -12.633 -6.422 -5.68 1 94.12 60 ALA B C 1
ATOM 2038 O O . ALA B 1 60 ? -11.5 -6.125 -6.051 1 94.12 60 ALA B O 1
ATOM 2039 N N . LYS B 1 61 ? -13.688 -5.785 -6 1 94.19 61 LYS B N 1
ATOM 2040 C CA . LYS B 1 61 ? -13.602 -4.637 -6.898 1 94.19 61 LYS B CA 1
ATOM 2041 C C . LYS B 1 61 ? -12.773 -3.514 -6.285 1 94.19 61 LYS B C 1
ATOM 2043 O O . LYS B 1 61 ? -11.883 -2.965 -6.934 1 94.19 61 LYS B O 1
ATOM 2048 N N . CYS B 1 62 ? -13.062 -3.205 -5.047 1 97.56 62 CYS B N 1
ATOM 2049 C CA . CYS B 1 62 ? -12.328 -2.16 -4.34 1 97.56 62 CYS B CA 1
ATOM 2050 C C . CYS B 1 62 ? -10.852 -2.51 -4.223 1 97.56 62 CYS B C 1
ATOM 2052 O O . CYS B 1 62 ? -9.992 -1.64 -4.355 1 97.56 62 CYS B O 1
ATOM 2054 N N . ALA B 1 63 ? -10.586 -3.754 -3.98 1 97.88 63 ALA B N 1
ATOM 2055 C CA . ALA B 1 63 ? -9.211 -4.199 -3.768 1 97.88 63 ALA B CA 1
ATOM 2056 C C . ALA B 1 63 ? -8.367 -3.98 -5.02 1 97.88 63 ALA B C 1
ATOM 2058 O O . ALA B 1 63 ? -7.207 -3.57 -4.93 1 97.88 63 ALA B O 1
ATOM 2059 N N . TYR B 1 64 ? -8.906 -4.203 -6.191 1 96.75 64 TYR B N 1
ATOM 2060 C CA . TYR B 1 64 ? -8.164 -3.977 -7.422 1 96.75 64 TYR B CA 1
ATOM 2061 C C . TYR B 1 64 ? -7.875 -2.492 -7.621 1 96.75 64 TYR B C 1
ATOM 2063 O O . TYR B 1 64 ? -6.777 -2.115 -8.031 1 96.75 64 TYR B O 1
ATOM 2071 N N . ARG B 1 65 ? -8.867 -1.72 -7.348 1 97.38 65 ARG B N 1
ATOM 2072 C CA . ARG B 1 65 ? -8.648 -0.279 -7.434 1 97.38 65 ARG B CA 1
ATOM 2073 C C . ARG B 1 65 ? -7.543 0.165 -6.48 1 97.38 65 ARG B C 1
ATOM 2075 O O . ARG B 1 65 ? -6.652 0.927 -6.863 1 97.38 65 ARG B O 1
ATOM 2082 N N . LEU B 1 66 ? -7.621 -0.308 -5.301 1 98.5 66 LEU B N 1
ATOM 2083 C CA . LEU B 1 66 ? -6.641 0.035 -4.277 1 98.5 66 LEU B CA 1
ATOM 2084 C C . LEU B 1 66 ? -5.254 -0.467 -4.668 1 98.5 66 LEU B C 1
ATOM 2086 O O . LEU B 1 66 ? -4.258 0.231 -4.469 1 98.5 66 LEU B O 1
ATOM 2090 N N . GLN B 1 67 ? -5.176 -1.663 -5.191 1 98.12 67 GLN B N 1
ATOM 2091 C CA . GLN B 1 67 ? -3.932 -2.262 -5.66 1 98.12 67 GLN B CA 1
ATOM 2092 C C . GLN B 1 67 ? -3.225 -1.354 -6.66 1 98.12 67 GLN B C 1
ATOM 2094 O O . GLN B 1 67 ? -2.033 -1.071 -6.52 1 98.12 67 GLN B O 1
ATOM 2099 N N . TRP B 1 68 ? -3.918 -0.84 -7.598 1 98.19 68 TRP B N 1
ATOM 2100 C CA . TRP B 1 68 ? -3.316 -0.031 -8.648 1 98.19 68 TRP B CA 1
ATOM 2101 C C . TRP B 1 68 ? -3.012 1.377 -8.148 1 98.19 68 TRP B C 1
ATOM 2103 O O . TRP B 1 68 ? -1.994 1.968 -8.523 1 98.19 68 TRP B O 1
ATOM 2113 N N . ALA B 1 69 ? -3.895 1.919 -7.32 1 98.44 69 ALA B N 1
ATOM 2114 C CA . ALA B 1 69 ? -3.625 3.221 -6.719 1 98.44 69 ALA B CA 1
ATOM 2115 C C . ALA B 1 69 ? -2.354 3.184 -5.879 1 98.44 69 ALA B C 1
ATOM 2117 O O . ALA B 1 69 ? -1.528 4.098 -5.945 1 98.44 69 ALA B O 1
ATOM 2118 N N . GLN B 1 70 ? -2.248 2.129 -5.117 1 98.38 70 GLN B N 1
ATOM 2119 C CA . GLN B 1 70 ? -1.052 1.974 -4.293 1 98.38 70 GLN B CA 1
ATOM 2120 C C . GLN B 1 70 ? 0.186 1.755 -5.16 1 98.38 70 GLN B C 1
ATOM 2122 O O . GLN B 1 70 ? 1.251 2.309 -4.879 1 98.38 70 GLN B O 1
ATOM 2127 N N . ALA B 1 71 ? 0.06 0.942 -6.172 1 98.62 71 ALA B N 1
ATOM 2128 C CA . ALA B 1 71 ? 1.184 0.721 -7.082 1 98.62 71 ALA B CA 1
ATOM 2129 C C . ALA B 1 71 ? 1.661 2.035 -7.691 1 98.62 71 ALA B C 1
ATOM 2131 O O . ALA B 1 71 ? 2.861 2.316 -7.711 1 98.62 71 ALA B O 1
ATOM 2132 N N . GLN B 1 72 ? 0.729 2.812 -8.172 1 98.31 72 GLN B N 1
ATOM 2133 C CA . GLN B 1 72 ? 1.073 4.105 -8.75 1 98.31 72 GLN B CA 1
ATOM 2134 C C . GLN B 1 72 ? 1.746 5.008 -7.719 1 98.31 72 GLN B C 1
ATOM 2136 O O . GLN B 1 72 ? 2.73 5.688 -8.031 1 98.31 72 GLN B O 1
ATOM 2141 N N . HIS B 1 73 ? 1.178 5.027 -6.559 1 98.12 73 HIS B N 1
ATOM 2142 C CA . HIS B 1 73 ? 1.725 5.848 -5.484 1 98.12 73 HIS B CA 1
ATOM 2143 C C . HIS B 1 73 ? 3.166 5.457 -5.172 1 98.12 73 HIS B C 1
ATOM 2145 O O . HIS B 1 73 ? 4.023 6.32 -4.984 1 98.12 73 HIS B O 1
ATOM 2151 N N . ILE B 1 74 ? 3.467 4.184 -5.129 1 97.75 74 ILE B N 1
ATOM 2152 C CA . ILE B 1 74 ? 4.797 3.674 -4.824 1 97.75 74 ILE B CA 1
ATOM 2153 C C . ILE B 1 74 ? 5.75 3.998 -5.973 1 97.75 74 ILE B C 1
ATOM 2155 O O . ILE B 1 74 ? 6.883 4.43 -5.742 1 97.75 74 ILE B O 1
ATOM 2159 N N . ILE B 1 75 ? 5.277 3.85 -7.199 1 97.12 75 ILE B N 1
ATOM 2160 C CA . ILE B 1 75 ? 6.082 4.152 -8.375 1 97.12 75 ILE B CA 1
ATOM 2161 C C . ILE B 1 75 ? 6.488 5.625 -8.367 1 97.12 75 ILE B C 1
ATOM 2163 O O . ILE B 1 75 ? 7.625 5.965 -8.703 1 97.12 75 ILE B O 1
ATOM 2167 N N . LYS B 1 76 ? 5.641 6.469 -7.961 1 96.56 76 LYS B N 1
ATOM 2168 C CA . LYS B 1 76 ? 5.91 7.902 -7.922 1 96.56 76 LYS B CA 1
ATOM 2169 C C . LYS B 1 76 ? 6.961 8.234 -6.863 1 96.56 76 LYS B C 1
ATOM 2171 O O . LYS B 1 76 ? 7.539 9.32 -6.875 1 96.56 76 LYS B O 1
ATOM 2176 N N . GLN B 1 77 ? 7.137 7.336 -5.977 1 96.44 77 GLN B N 1
ATOM 2177 C CA . GLN B 1 77 ? 8.18 7.5 -4.969 1 96.44 77 GLN B CA 1
ATOM 2178 C C . GLN B 1 77 ? 9.523 6.992 -5.48 1 96.44 77 GLN B C 1
ATOM 2180 O O . GLN B 1 77 ? 10.531 7.078 -4.781 1 96.44 77 GLN B O 1
ATOM 2185 N N . GLY B 1 78 ? 9.562 6.355 -6.645 1 94.94 78 GLY B N 1
ATOM 2186 C CA . GLY B 1 78 ? 10.797 5.883 -7.254 1 94.94 78 GLY B CA 1
ATOM 2187 C C . GLY B 1 78 ? 11.164 4.473 -6.836 1 94.94 78 GLY B C 1
ATOM 2188 O O . GLY B 1 78 ? 12.312 4.055 -6.996 1 94.94 78 GLY B O 1
ATOM 2189 N N . LEU B 1 79 ? 10.211 3.746 -6.324 1 96.38 79 LEU B N 1
ATOM 2190 C CA . LEU B 1 79 ? 10.484 2.4 -5.828 1 96.38 79 LEU B CA 1
ATOM 2191 C C . LEU B 1 79 ? 9.984 1.348 -6.812 1 96.38 79 LEU B C 1
ATOM 2193 O O . LEU B 1 79 ? 8.938 1.53 -7.449 1 96.38 79 LEU B O 1
ATOM 2197 N N . SER B 1 80 ? 10.727 0.235 -6.961 1 97.44 80 SER B N 1
ATOM 2198 C CA . SER B 1 80 ? 10.234 -0.904 -7.727 1 97.44 80 SER B CA 1
ATOM 2199 C C . SER B 1 80 ? 9.031 -1.548 -7.043 1 97.44 80 SER B C 1
ATOM 2201 O O . SER B 1 80 ? 8.906 -1.501 -5.82 1 97.44 80 SER B O 1
ATOM 2203 N N . VAL B 1 81 ? 8.203 -2.102 -7.852 1 98.31 81 VAL B N 1
ATOM 2204 C CA . VAL B 1 81 ? 6.969 -2.652 -7.301 1 98.31 81 VAL B CA 1
ATOM 2205 C C . VAL B 1 81 ? 6.75 -4.062 -7.84 1 98.31 81 VAL B C 1
ATOM 2207 O O . VAL B 1 81 ? 7.004 -4.332 -9.016 1 98.31 81 VAL B O 1
ATOM 2210 N N . ILE B 1 82 ? 6.348 -4.984 -6.984 1 98.62 82 ILE B N 1
ATOM 2211 C CA . ILE B 1 82 ? 5.891 -6.328 -7.316 1 98.62 82 ILE B CA 1
ATOM 2212 C C . ILE B 1 82 ? 4.43 -6.492 -6.902 1 98.62 82 ILE B C 1
ATOM 2214 O O . ILE B 1 82 ? 4.09 -6.336 -5.727 1 98.62 82 ILE B O 1
ATOM 2218 N N . VAL B 1 83 ? 3.592 -6.719 -7.844 1 98.62 83 VAL B N 1
ATOM 2219 C CA . VAL B 1 83 ? 2.176 -6.938 -7.559 1 98.62 83 VAL B CA 1
ATOM 2220 C C . VAL B 1 83 ? 1.894 -8.438 -7.461 1 98.62 83 VAL B C 1
ATOM 2222 O O . VAL B 1 83 ? 2.047 -9.164 -8.438 1 98.62 83 VAL B O 1
ATOM 2225 N N . ASP B 1 84 ? 1.501 -8.836 -6.246 1 98.19 84 ASP B N 1
ATOM 2226 C CA . ASP B 1 84 ? 1.175 -10.227 -5.977 1 98.19 84 ASP B CA 1
ATOM 2227 C C . ASP B 1 84 ? -0.334 -10.461 -6.02 1 98.19 84 ASP B C 1
ATOM 2229 O O . ASP B 1 84 ? -1.026 -10.258 -5.02 1 98.19 84 ASP B O 1
ATOM 2233 N N . SER B 1 85 ? -0.778 -10.82 -7.148 1 94.31 85 SER B N 1
ATOM 2234 C CA . SER B 1 85 ? -2.154 -11.211 -7.438 1 94.31 85 SER B CA 1
ATOM 2235 C C . SER B 1 85 ? -2.205 -12.328 -8.477 1 94.31 85 SER B C 1
ATOM 2237 O O . SER B 1 85 ? -1.223 -12.578 -9.172 1 94.31 85 SER B O 1
ATOM 2239 N N . THR B 1 86 ? -3.279 -13.102 -8.594 1 87.69 86 THR B N 1
ATOM 2240 C CA . THR B 1 86 ? -3.393 -14.273 -9.453 1 87.69 86 THR B CA 1
ATOM 2241 C C . THR B 1 86 ? -3.348 -13.867 -10.922 1 87.69 86 THR B C 1
ATOM 2243 O O . THR B 1 86 ? -2.955 -14.664 -11.781 1 87.69 86 THR B O 1
ATOM 2246 N N . CYS B 1 87 ? -3.697 -12.68 -11.312 1 86.12 87 CYS B N 1
ATOM 2247 C CA . CYS B 1 87 ? -3.623 -12.148 -12.672 1 86.12 87 CYS B CA 1
ATOM 2248 C C . CYS B 1 87 ? -4.41 -13.031 -13.641 1 86.12 87 CYS B C 1
ATOM 2250 O O . CYS B 1 87 ? -3.9 -13.414 -14.695 1 86.12 87 CYS B O 1
ATOM 2252 N N . ASN B 1 88 ? -5.562 -13.367 -13.344 1 84.56 88 ASN B N 1
ATOM 2253 C CA . ASN B 1 88 ? -6.352 -14.344 -14.086 1 84.56 88 ASN B CA 1
ATOM 2254 C C . ASN B 1 88 ? -7.184 -13.688 -15.18 1 84.56 88 ASN B C 1
ATOM 2256 O O . ASN B 1 88 ? -8.008 -14.344 -15.82 1 84.56 88 ASN B O 1
ATOM 2260 N N . TYR B 1 89 ? -6.977 -12.398 -15.367 1 88.94 89 TYR B N 1
ATOM 2261 C CA . TYR B 1 89 ? -7.734 -11.68 -16.391 1 88.94 89 TYR B CA 1
ATOM 2262 C C . TYR B 1 89 ? -6.828 -10.758 -17.188 1 88.94 89 TYR B C 1
ATOM 2264 O O . TYR B 1 89 ? -5.898 -10.156 -16.656 1 88.94 89 TYR B O 1
ATOM 2272 N N . GLN B 1 90 ? -7.227 -10.656 -18.438 1 93.31 90 GLN B N 1
ATOM 2273 C CA . GLN B 1 90 ? -6.465 -9.797 -19.344 1 93.31 90 GLN B CA 1
ATOM 2274 C C . GLN B 1 90 ? -6.43 -8.359 -18.828 1 93.31 90 GLN B C 1
ATOM 2276 O O . GLN B 1 90 ? -5.398 -7.688 -18.906 1 93.31 90 GLN B O 1
ATOM 2281 N N . ASP B 1 91 ? -7.512 -7.977 -18.312 1 93.88 91 ASP B N 1
ATOM 2282 C CA . ASP B 1 91 ? -7.621 -6.602 -17.828 1 93.88 91 ASP B CA 1
ATOM 2283 C C . ASP B 1 91 ? -6.594 -6.324 -16.734 1 93.88 91 ASP B C 1
ATOM 2285 O O . ASP B 1 91 ? -6.062 -5.215 -16.641 1 93.88 91 ASP B O 1
ATOM 2289 N N . ILE B 1 92 ? -6.359 -7.234 -15.938 1 93.31 92 ILE B N 1
ATOM 2290 C CA . ILE B 1 92 ? -5.406 -7.078 -14.844 1 93.31 92 ILE B CA 1
ATOM 2291 C C . ILE B 1 92 ? -3.992 -6.938 -15.406 1 93.31 92 ILE B C 1
ATOM 2293 O O . ILE B 1 92 ? -3.219 -6.094 -14.945 1 93.31 92 ILE B O 1
ATOM 2297 N N . LEU B 1 93 ? -3.711 -7.719 -16.375 1 95.38 93 LEU B N 1
ATOM 2298 C CA . LEU B 1 93 ? -2.428 -7.613 -17.062 1 95.38 93 LEU B CA 1
ATOM 2299 C C . LEU B 1 93 ? -2.258 -6.234 -17.688 1 95.38 93 LEU B C 1
ATOM 2301 O O . LEU B 1 93 ? -1.217 -5.598 -17.516 1 95.38 93 LEU B O 1
ATOM 2305 N N . ASP B 1 94 ? -3.273 -5.832 -18.359 1 96.12 94 ASP B N 1
ATOM 2306 C CA . ASP B 1 94 ? -3.229 -4.57 -19.078 1 96.12 94 ASP B CA 1
ATOM 2307 C C . ASP B 1 94 ? -3.039 -3.391 -18.125 1 96.12 94 ASP B C 1
ATOM 2309 O O . ASP B 1 94 ? -2.287 -2.461 -18.422 1 96.12 94 ASP B O 1
ATOM 2313 N N . CYS B 1 95 ? -3.678 -3.438 -17.031 1 96.44 95 CYS B N 1
ATOM 2314 C CA . CYS B 1 95 ? -3.564 -2.361 -16.062 1 96.44 95 CYS B CA 1
ATOM 2315 C C . CYS B 1 95 ? -2.135 -2.242 -15.539 1 96.44 95 CYS B C 1
ATOM 2317 O O . CYS B 1 95 ? -1.583 -1.142 -15.484 1 96.44 95 CYS B O 1
ATOM 2319 N N . GLY B 1 96 ? -1.547 -3.355 -15.211 1 97 96 GLY B N 1
ATOM 2320 C CA . GLY B 1 96 ? -0.178 -3.346 -14.719 1 97 96 GLY B CA 1
ATOM 2321 C C . GLY B 1 96 ? 0.822 -2.859 -15.75 1 97 96 GLY B C 1
ATOM 2322 O O . GLY B 1 96 ? 1.662 -2.008 -15.453 1 97 96 GLY B O 1
ATOM 2323 N N . SER B 1 97 ? 0.69 -3.416 -16.938 1 96.75 97 SER B N 1
ATOM 2324 C CA . SER B 1 97 ? 1.623 -3.037 -18 1 96.75 97 SER B CA 1
ATOM 2325 C C . SER B 1 97 ? 1.471 -1.566 -18.359 1 96.75 97 SER B C 1
ATOM 2327 O O . SER B 1 97 ? 2.463 -0.874 -18.594 1 96.75 97 SER B O 1
ATOM 2329 N N . ALA B 1 98 ? 0.239 -1.091 -18.438 1 97.56 98 ALA B N 1
ATOM 2330 C CA . ALA B 1 98 ? -0.014 0.313 -18.75 1 97.56 98 ALA B CA 1
ATOM 2331 C C . ALA B 1 98 ? 0.587 1.23 -17.688 1 97.56 98 ALA B C 1
ATOM 2333 O O . ALA B 1 98 ? 1.196 2.252 -18.016 1 97.56 98 ALA B O 1
ATOM 2334 N N . LEU B 1 99 ? 0.407 0.871 -16.484 1 97.62 99 LEU B N 1
ATOM 2335 C CA . LEU B 1 99 ? 0.943 1.662 -15.383 1 97.62 99 LEU B CA 1
ATOM 2336 C C . LEU B 1 99 ? 2.465 1.722 -15.445 1 97.62 99 LEU B C 1
ATOM 2338 O O . LEU B 1 99 ? 3.057 2.791 -15.281 1 97.62 99 LEU B O 1
ATOM 2342 N N . ALA B 1 100 ? 3.107 0.611 -15.656 1 97.44 100 ALA B N 1
ATOM 2343 C CA . ALA B 1 100 ? 4.559 0.555 -15.789 1 97.44 100 ALA B CA 1
ATOM 2344 C C . ALA B 1 100 ? 5.039 1.46 -16.922 1 97.44 100 ALA B C 1
ATOM 2346 O O . ALA B 1 100 ? 5.961 2.258 -16.734 1 97.44 100 ALA B O 1
ATOM 2347 N N . ASN B 1 101 ? 4.34 1.348 -18.047 1 96.75 101 ASN B N 1
ATOM 2348 C CA . ASN B 1 101 ? 4.723 2.121 -19.219 1 96.75 101 ASN B CA 1
ATOM 2349 C C . ASN B 1 101 ? 4.555 3.619 -18.984 1 96.75 101 ASN B C 1
ATOM 2351 O O . ASN B 1 101 ? 5.426 4.41 -19.359 1 96.75 101 ASN B O 1
ATOM 2355 N N . GLN B 1 102 ? 3.484 4.004 -18.438 1 97.31 102 GLN B N 1
ATOM 2356 C CA . GLN B 1 102 ? 3.172 5.406 -18.172 1 97.31 102 GLN B CA 1
ATOM 2357 C C . GLN B 1 102 ? 4.266 6.062 -17.328 1 97.31 102 GLN B C 1
ATOM 2359 O O . GLN B 1 102 ? 4.535 7.254 -17.484 1 97.31 102 GLN B O 1
ATOM 2364 N N . HIS B 1 103 ? 4.934 5.305 -16.5 1 97.12 103 HIS B N 1
ATOM 2365 C CA . HIS B 1 103 ? 5.914 5.875 -15.578 1 97.12 103 HIS B CA 1
ATOM 2366 C C . HIS B 1 103 ? 7.328 5.434 -15.938 1 97.12 103 HIS B C 1
ATOM 2368 O O . HIS B 1 103 ? 8.25 5.566 -15.125 1 97.12 103 HIS B O 1
ATOM 2374 N N . TYR B 1 104 ? 7.504 4.762 -17.062 1 96.38 104 TYR B N 1
ATOM 2375 C CA . TYR B 1 104 ? 8.797 4.383 -17.641 1 96.38 104 TYR B CA 1
ATOM 2376 C C . TYR B 1 104 ? 9.484 3.34 -16.766 1 96.38 104 TYR B C 1
ATOM 2378 O O . TYR B 1 104 ? 10.703 3.4 -16.562 1 96.38 104 TYR B O 1
ATOM 2386 N N . TYR B 1 105 ? 8.719 2.506 -16.203 1 97.12 105 TYR B N 1
ATOM 2387 C CA . TYR B 1 105 ? 9.227 1.337 -15.5 1 97.12 105 TYR B CA 1
ATOM 2388 C C . TYR B 1 105 ? 9.336 0.138 -16.438 1 97.12 105 TYR B C 1
ATOM 2390 O O . TYR B 1 105 ? 8.57 0.016 -17.391 1 97.12 105 TYR B O 1
ATOM 2398 N N . THR B 1 106 ? 10.32 -0.743 -16.219 1 96.56 106 THR B N 1
ATOM 2399 C CA . THR B 1 106 ? 10.406 -1.995 -16.953 1 96.56 106 THR B CA 1
ATOM 2400 C C . THR B 1 106 ? 9.43 -3.023 -16.406 1 96.56 106 THR B C 1
ATOM 2402 O O . THR B 1 106 ? 9.492 -3.377 -15.227 1 96.56 106 THR B O 1
ATOM 2405 N N . TYR B 1 107 ? 8.602 -3.461 -17.281 1 97.25 107 TYR B N 1
ATOM 2406 C CA . TYR B 1 107 ? 7.562 -4.406 -16.906 1 97.25 107 TYR B CA 1
ATOM 2407 C C . TYR B 1 107 ? 8.031 -5.844 -17.094 1 97.25 107 TYR B C 1
ATOM 2409 O O . TYR B 1 107 ? 8.617 -6.18 -18.125 1 97.25 107 TYR B O 1
ATOM 2417 N N . TRP B 1 108 ? 7.785 -6.676 -16.047 1 97.56 108 TRP B N 1
ATOM 2418 C CA . TRP B 1 108 ? 7.992 -8.117 -16.156 1 97.56 108 TRP B CA 1
ATOM 2419 C C . TRP B 1 108 ? 6.785 -8.883 -15.625 1 97.56 108 TRP B C 1
ATOM 2421 O O . TRP B 1 108 ? 6.211 -8.516 -14.602 1 97.56 108 TRP B O 1
ATOM 2431 N N . TYR B 1 109 ? 6.426 -9.875 -16.422 1 97.75 109 TYR B N 1
ATOM 2432 C CA . TYR B 1 109 ? 5.43 -10.859 -16.016 1 97.75 109 TYR B CA 1
ATOM 2433 C C . TYR B 1 109 ? 6.094 -12.156 -15.578 1 97.75 109 TYR B C 1
ATO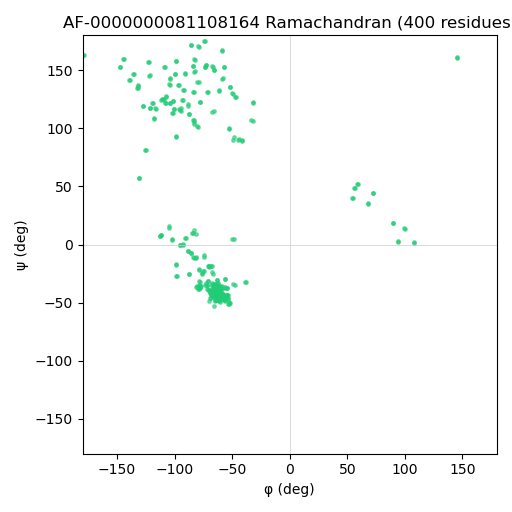M 2435 O O . TYR B 1 109 ? 6.879 -12.75 -16.328 1 97.75 109 TYR B O 1
ATOM 2443 N N . ILE B 1 110 ? 5.785 -12.57 -14.328 1 98.25 110 ILE B N 1
ATOM 2444 C CA . ILE B 1 110 ? 6.359 -13.812 -13.82 1 98.25 110 ILE B CA 1
ATOM 2445 C C . ILE B 1 110 ? 5.242 -14.781 -13.445 1 98.25 110 ILE B C 1
ATOM 2447 O O . ILE B 1 110 ? 4.465 -14.523 -12.523 1 98.25 110 ILE B O 1
ATOM 2451 N N . GLU B 1 111 ? 5.184 -15.891 -14.102 1 98.06 111 GLU B N 1
ATOM 2452 C CA . GLU B 1 111 ? 4.195 -16.938 -13.867 1 98.06 111 GLU B CA 1
ATOM 2453 C C . GLU B 1 111 ? 4.781 -18.078 -13.031 1 98.06 111 GLU B C 1
ATOM 2455 O O . GLU B 1 111 ? 5.746 -18.719 -13.453 1 98.06 111 GLU B O 1
ATOM 2460 N N . CYS B 1 112 ? 4.23 -18.266 -11.859 1 98 112 CYS B N 1
ATOM 2461 C CA . CYS B 1 112 ? 4.562 -19.406 -11.016 1 98 112 CYS B CA 1
ATOM 2462 C C . CYS B 1 112 ? 3.689 -20.609 -11.352 1 98 112 CYS B C 1
ATOM 2464 O O . CYS B 1 112 ? 2.51 -20.641 -11 1 98 112 CYS B O 1
ATOM 2466 N N . ARG B 1 113 ? 4.297 -21.625 -11.898 1 97 113 ARG B N 1
ATOM 2467 C CA . ARG B 1 113 ? 3.518 -22.734 -12.438 1 97 113 ARG B CA 1
ATOM 2468 C C . ARG B 1 113 ? 3.672 -23.984 -11.578 1 97 113 ARG B C 1
ATOM 2470 O O . ARG B 1 113 ? 4.793 -24.391 -11.273 1 97 113 ARG B O 1
ATOM 2477 N N . VAL B 1 114 ? 2.6 -24.469 -11.164 1 97.75 114 VAL B N 1
ATOM 2478 C CA . VAL B 1 114 ? 2.449 -25.781 -10.547 1 97.75 114 VAL B CA 1
ATOM 2479 C C . VAL B 1 114 ? 1.354 -26.578 -11.266 1 97.75 114 VAL B C 1
ATOM 2481 O O . VAL B 1 114 ? 0.188 -26.172 -11.266 1 97.75 114 VAL B O 1
ATOM 2484 N N . GLN B 1 115 ? 1.671 -27.688 -11.836 1 96.62 115 GLN B N 1
ATOM 2485 C CA . GLN B 1 115 ? 0.723 -28.438 -12.656 1 96.62 115 GLN B CA 1
ATOM 2486 C C . GLN B 1 115 ? -0.11 -29.391 -11.805 1 96.62 115 GLN B C 1
ATOM 2488 O O . GLN B 1 115 ? -1.24 -29.719 -12.164 1 96.62 115 GLN B O 1
ATOM 2493 N N . ASP B 1 116 ? 0.402 -29.797 -10.672 1 97.75 116 ASP B N 1
ATOM 2494 C CA . ASP B 1 116 ? -0.248 -30.781 -9.797 1 97.75 116 ASP B CA 1
ATOM 2495 C C . ASP B 1 116 ? -1.276 -30.094 -8.898 1 97.75 116 ASP B C 1
ATOM 2497 O O . ASP B 1 116 ? -0.919 -29.5 -7.875 1 97.75 116 ASP B O 1
ATOM 2501 N N . ILE B 1 117 ? -2.518 -30.312 -9.188 1 97.88 117 ILE B N 1
ATOM 2502 C CA . ILE B 1 117 ? -3.596 -29.672 -8.445 1 97.88 117 ILE B CA 1
ATOM 2503 C C . ILE B 1 117 ? -3.617 -30.203 -7.012 1 97.88 117 ILE B C 1
ATOM 2505 O O . ILE B 1 117 ? -3.92 -29.453 -6.078 1 97.88 117 ILE B O 1
ATOM 2509 N N . ASP B 1 118 ? -3.281 -31.453 -6.824 1 98.25 118 ASP B N 1
ATOM 2510 C CA . ASP B 1 118 ? -3.25 -32 -5.477 1 98.25 118 ASP B CA 1
ATOM 2511 C C . ASP B 1 118 ? -2.176 -31.344 -4.629 1 98.25 118 ASP B C 1
ATOM 2513 O O . ASP B 1 118 ? -2.357 -31.141 -3.422 1 98.25 118 ASP B O 1
ATOM 2517 N N . LEU B 1 119 ? -1.106 -31.047 -5.281 1 98.25 119 LEU B N 1
ATOM 2518 C CA . LEU B 1 119 ? -0.067 -30.312 -4.574 1 98.25 119 LEU B CA 1
ATOM 2519 C C . LEU B 1 119 ? -0.556 -28.922 -4.188 1 98.25 119 LEU B C 1
ATOM 2521 O O . LEU B 1 119 ? -0.313 -28.453 -3.07 1 98.25 119 LEU B O 1
ATOM 2525 N N . LEU B 1 120 ? -1.203 -28.203 -5.094 1 98.25 120 LEU B N 1
ATOM 2526 C CA . LEU B 1 120 ? -1.788 -26.906 -4.781 1 98.25 120 LEU B CA 1
ATOM 2527 C C . LEU B 1 120 ? -2.742 -27.016 -3.596 1 98.25 120 LEU B C 1
ATOM 2529 O O . LEU B 1 120 ? -2.709 -26.172 -2.691 1 98.25 120 LEU B O 1
ATOM 2533 N N . ASP B 1 121 ? -3.539 -28.031 -3.607 1 98.12 121 ASP B N 1
ATOM 2534 C CA . ASP B 1 121 ? -4.504 -28.25 -2.531 1 98.12 121 ASP B CA 1
ATOM 2535 C C . ASP B 1 121 ? -3.799 -28.422 -1.189 1 98.12 121 ASP B C 1
ATOM 2537 O O . ASP B 1 121 ? -4.203 -27.844 -0.184 1 98.12 121 ASP B O 1
ATOM 2541 N N . GLU B 1 122 ? -2.814 -29.281 -1.176 1 98.25 122 GLU B N 1
ATOM 2542 C CA . GLU B 1 122 ? -2.041 -29.516 0.04 1 98.25 122 GLU B CA 1
ATOM 2543 C C . GLU B 1 122 ? -1.468 -28.203 0.592 1 98.25 122 GLU B C 1
ATOM 2545 O O . GLU B 1 122 ? -1.553 -27.953 1.794 1 98.25 122 GLU B O 1
ATOM 2550 N N . ARG B 1 123 ? -0.917 -27.375 -0.266 1 98 123 ARG B N 1
ATOM 2551 C CA . ARG B 1 123 ? -0.33 -26.094 0.135 1 98 123 ARG B CA 1
ATOM 2552 C C . ARG B 1 123 ? -1.392 -25.156 0.698 1 98 123 ARG B C 1
ATOM 2554 O O . ARG B 1 123 ? -1.157 -24.469 1.696 1 98 123 ARG B O 1
ATOM 2561 N N . LEU B 1 124 ? -2.535 -25.094 0.083 1 97.62 124 LEU B N 1
ATOM 2562 C CA . LEU B 1 124 ? -3.621 -24.234 0.537 1 97.62 124 LEU B CA 1
ATOM 2563 C C . LEU B 1 124 ? -4.133 -24.672 1.903 1 97.62 124 LEU B C 1
ATOM 2565 O O . LEU B 1 124 ? -4.453 -23.828 2.752 1 97.62 124 LEU B O 1
ATOM 2569 N N . ARG B 1 125 ? -4.129 -25.953 2.178 1 97.56 125 ARG B N 1
ATOM 2570 C CA . ARG B 1 125 ? -4.672 -26.5 3.42 1 97.56 125 ARG B CA 1
ATOM 2571 C C . ARG B 1 125 ? -3.691 -26.312 4.574 1 97.56 125 ARG B C 1
ATOM 2573 O O . ARG B 1 125 ? -4.09 -26.312 5.738 1 97.56 125 ARG B O 1
ATOM 2580 N N . THR B 1 126 ? -2.449 -26.141 4.281 1 97 126 THR B N 1
ATOM 2581 C CA . THR B 1 126 ? -1.428 -26.094 5.32 1 97 126 THR B CA 1
ATOM 2582 C C . THR B 1 126 ? -1.06 -24.641 5.648 1 97 126 THR B C 1
ATOM 2584 O O . THR B 1 126 ? -0.479 -24.359 6.699 1 97 126 THR B O 1
ATOM 2587 N N . ARG B 1 127 ? -1.401 -23.734 4.801 1 94.75 127 ARG B N 1
ATOM 2588 C CA . ARG B 1 127 ? -1.001 -22.344 5.039 1 94.75 127 ARG B CA 1
ATOM 2589 C C . ARG B 1 127 ? -1.966 -21.656 5.996 1 94.75 127 ARG B C 1
ATOM 2591 O O . ARG B 1 127 ? -3.072 -22.141 6.23 1 94.75 127 ARG B O 1
ATOM 2598 N N . ASP B 1 128 ? -1.532 -20.578 6.625 1 94.56 128 ASP B N 1
ATOM 2599 C CA . ASP B 1 128 ? -2.383 -19.672 7.398 1 94.56 128 ASP B CA 1
ATOM 2600 C C . ASP B 1 128 ? -3.08 -18.656 6.492 1 94.56 128 ASP B C 1
ATOM 2602 O O . ASP B 1 128 ? -2.457 -17.703 6.031 1 94.56 128 ASP B O 1
ATOM 2606 N N . PRO B 1 129 ? -4.391 -18.844 6.215 1 95.12 129 PRO B N 1
ATOM 2607 C CA . PRO B 1 129 ? -5.062 -18.047 5.184 1 95.12 129 PRO B CA 1
ATOM 2608 C C . PRO B 1 129 ? -5.508 -16.672 5.691 1 95.12 129 PRO B C 1
ATOM 2610 O O . PRO B 1 129 ? -5.824 -16.531 6.871 1 95.12 129 PRO B O 1
ATOM 2613 N N . MET B 1 130 ? -5.523 -15.734 4.836 1 96.19 130 MET B N 1
ATOM 2614 C CA . MET B 1 130 ? -6.246 -14.492 5.082 1 96.19 130 MET B CA 1
ATOM 2615 C C . MET B 1 130 ? -7.738 -14.672 4.816 1 96.19 130 MET B C 1
ATOM 2617 O O . MET B 1 130 ? -8.156 -15.672 4.227 1 96.19 130 MET B O 1
ATOM 2621 N N . THR B 1 131 ? -8.492 -13.703 5.18 1 95.5 131 THR B N 1
ATOM 2622 C CA . THR B 1 131 ? -9.953 -13.781 5.129 1 95.5 131 THR B CA 1
ATOM 2623 C C . THR B 1 131 ? -10.438 -13.945 3.691 1 95.5 131 THR B C 1
ATOM 2625 O O . THR B 1 131 ? -11.438 -14.617 3.441 1 95.5 131 THR B O 1
ATOM 2628 N N . SER B 1 132 ? -9.719 -13.406 2.744 1 96.06 132 SER B N 1
ATOM 2629 C CA . SER B 1 132 ? -10.164 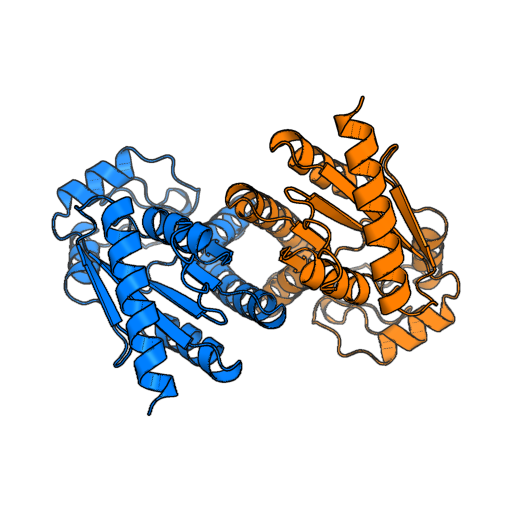-13.406 1.354 1 96.06 132 SER B CA 1
ATOM 2630 C C . SER B 1 132 ? -9.711 -14.672 0.631 1 96.06 132 SER B C 1
ATOM 2632 O O . SER B 1 132 ? -10.133 -14.93 -0.499 1 96.06 132 SER B O 1
ATOM 2634 N N . GLN B 1 133 ? -8.953 -15.461 1.26 1 95.19 133 GLN B N 1
ATOM 2635 C CA . GLN B 1 133 ? -8.273 -16.562 0.565 1 95.19 133 GLN B CA 1
ATOM 2636 C C . GLN B 1 133 ? -9.008 -17.875 0.781 1 95.19 133 GLN B C 1
ATOM 2638 O O . GLN B 1 133 ? -9.578 -18.109 1.846 1 95.19 133 GLN B O 1
ATOM 2643 N N . ARG B 1 134 ? -8.969 -18.719 -0.239 1 94.19 134 ARG B N 1
ATOM 2644 C CA . ARG B 1 134 ? -9.461 -20.078 -0.098 1 94.19 134 ARG B CA 1
ATOM 2645 C C . ARG B 1 134 ? -8.508 -20.922 0.743 1 94.19 134 ARG B C 1
ATOM 2647 O O . ARG B 1 134 ? -7.309 -20.656 0.778 1 94.19 134 ARG B O 1
ATOM 2654 N N . THR B 1 135 ? -9.102 -21.953 1.359 1 95.69 135 THR B N 1
ATOM 2655 C CA . THR B 1 135 ? -8.305 -22.797 2.254 1 95.69 135 THR B CA 1
ATOM 2656 C C . THR B 1 135 ? -8.117 -24.188 1.674 1 95.69 135 THR B C 1
ATOM 2658 O O . THR B 1 135 ? -7.68 -25.109 2.373 1 95.69 135 THR B O 1
ATOM 2661 N N . GLY B 1 136 ? -8.492 -24.406 0.496 1 95.94 136 GLY B N 1
ATOM 2662 C CA . GLY B 1 136 ? -8.375 -25.594 -0.327 1 95.94 136 GLY B CA 1
ATOM 2663 C C . GLY B 1 136 ? -8.953 -25.422 -1.719 1 95.94 136 GLY B C 1
ATOM 2664 O O . GLY B 1 136 ? -9.656 -24.453 -1.985 1 95.94 136 GLY B O 1
ATOM 2665 N N . VAL B 1 137 ? -8.555 -26.328 -2.576 1 95.38 137 VAL B N 1
ATOM 2666 C CA . VAL B 1 137 ? -9.086 -26.266 -3.934 1 95.38 137 VAL B CA 1
ATOM 2667 C C . VAL B 1 137 ? -10.609 -26.312 -3.893 1 95.38 137 VAL B C 1
ATOM 2669 O O . VAL B 1 137 ? -11.281 -25.547 -4.598 1 95.38 137 VAL B O 1
ATOM 2672 N N . ASP B 1 138 ? -11.188 -27.062 -2.988 1 92.88 138 ASP B N 1
ATOM 2673 C CA . ASP B 1 138 ? -12.633 -27.234 -2.893 1 92.88 138 ASP B CA 1
ATOM 2674 C C . ASP B 1 138 ? -13.203 -26.438 -1.715 1 92.88 138 ASP B C 1
ATOM 2676 O O . ASP B 1 138 ? -14.328 -26.703 -1.276 1 92.88 138 ASP B O 1
ATOM 2680 N N . ARG B 1 139 ? -12.445 -25.562 -1.194 1 93.12 139 ARG B N 1
ATOM 2681 C CA . ARG B 1 139 ? -12.852 -24.766 -0.041 1 93.12 139 ARG B CA 1
ATOM 2682 C C . ARG B 1 139 ? -12.727 -23.281 -0.328 1 93.12 139 ARG B C 1
ATOM 2684 O O . ARG B 1 139 ? -11.719 -22.656 0.028 1 93.12 139 ARG B O 1
ATOM 2691 N N . PRO B 1 140 ? -13.688 -22.75 -0.984 1 91.25 140 PRO B N 1
ATOM 2692 C CA . PRO B 1 140 ? -13.664 -21.297 -1.218 1 91.25 140 PRO B CA 1
ATOM 2693 C C . PRO B 1 140 ? -13.633 -20.5 0.078 1 91.25 140 PRO B C 1
ATOM 2695 O O . PRO B 1 140 ? -13.812 -21.047 1.163 1 91.25 140 PRO B O 1
ATOM 2698 N N . PRO B 1 141 ? -13.328 -19.172 -0.074 1 91.62 141 PRO B N 1
ATOM 2699 C CA . PRO B 1 141 ? -13.32 -18.359 1.142 1 91.62 141 PRO B CA 1
ATOM 2700 C C . PRO B 1 141 ? -14.656 -18.391 1.88 1 91.62 141 PRO B C 1
ATOM 2702 O O . PRO B 1 141 ? -15.719 -18.391 1.247 1 91.62 141 PRO B O 1
ATOM 2705 N N . ALA B 1 142 ? -14.562 -18.391 3.137 1 85.44 142 ALA B N 1
ATOM 2706 C CA . ALA B 1 142 ? -15.766 -18.438 3.959 1 85.44 142 ALA B CA 1
ATOM 2707 C C . ALA B 1 142 ? -16.656 -17.234 3.682 1 85.44 142 ALA B C 1
ATOM 2709 O O . ALA B 1 142 ? -17.891 -17.344 3.703 1 85.44 142 ALA B O 1
ATOM 2710 N N . ALA B 1 143 ? -16.062 -16.156 3.438 1 83.94 143 ALA B N 1
ATOM 2711 C CA . ALA B 1 143 ? -16.781 -14.906 3.219 1 83.94 143 ALA B CA 1
ATOM 2712 C C . ALA B 1 143 ? -17.516 -14.922 1.881 1 83.94 143 ALA B C 1
ATOM 2714 O O . ALA B 1 143 ? -18.406 -14.102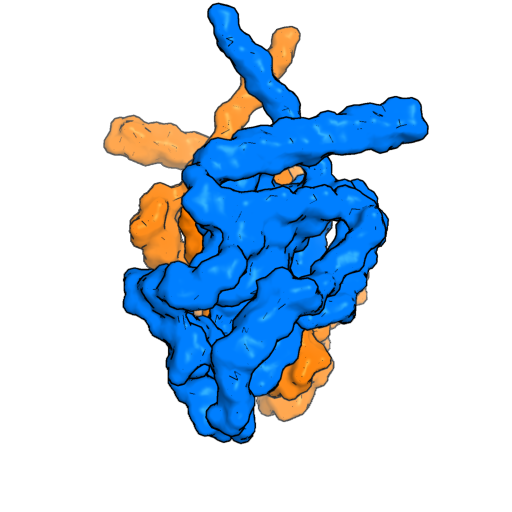 1.645 1 83.94 143 ALA B O 1
ATOM 2715 N N . ALA B 1 144 ? -17.141 -15.805 0.994 1 80.31 144 ALA B N 1
ATOM 2716 C CA . ALA B 1 144 ? -17.766 -15.93 -0.316 1 80.31 144 ALA B CA 1
ATOM 2717 C C . ALA B 1 144 ? -19.109 -16.656 -0.21 1 80.31 144 ALA B C 1
ATOM 2719 O O . ALA B 1 144 ? -19.938 -16.562 -1.118 1 80.31 144 ALA B O 1
ATOM 2720 N N . ALA B 1 145 ? -19.188 -17.594 0.644 1 65.88 145 ALA B N 1
ATOM 2721 C CA . ALA B 1 145 ? -20.344 -18.453 0.798 1 65.88 145 ALA B CA 1
ATOM 2722 C C . ALA B 1 145 ? -21.641 -17.672 0.631 1 65.88 145 ALA B C 1
ATOM 2724 O O . ALA B 1 145 ? -22.641 -18.203 0.139 1 65.88 145 ALA B O 1
ATOM 2725 N N . GLU B 1 146 ? -21.5 -16.531 1.035 1 59.72 146 GLU B N 1
ATOM 2726 C CA . GLU B 1 146 ? -22.719 -15.75 0.869 1 59.72 146 GLU B CA 1
ATOM 2727 C C . GLU B 1 146 ? -22.922 -15.367 -0.593 1 59.72 146 GLU B C 1
ATOM 2729 O O . GLU B 1 146 ? -23.984 -14.852 -0.956 1 59.72 146 GLU B O 1
ATOM 2734 N N . SER B 1 147 ? -21.812 -15.688 -1.326 1 58.34 147 SER B N 1
ATOM 2735 C CA . SER B 1 147 ? -21.938 -15.273 -2.719 1 58.34 147 SER B CA 1
ATOM 2736 C C . SER B 1 147 ? -22.219 -16.469 -3.625 1 58.34 147 SER B C 1
ATOM 2738 O O . SER B 1 147 ? -21.969 -17.609 -3.248 1 58.34 147 SER B O 1
ATOM 2740 N N . ASP B 1 148 ? -23.016 -16.453 -4.535 1 52.59 148 ASP B N 1
ATOM 2741 C CA . ASP B 1 148 ? -23.578 -17.438 -5.457 1 52.59 148 ASP B CA 1
ATOM 2742 C C . ASP B 1 148 ? -22.469 -18.266 -6.109 1 52.59 148 ASP B C 1
ATOM 2744 O O . ASP B 1 148 ? -22.75 -19.078 -7 1 52.59 148 ASP B O 1
ATOM 2748 N N . HIS B 1 149 ? -21.266 -18.078 -5.73 1 54.34 149 HIS B N 1
ATOM 2749 C CA . HIS B 1 149 ? -20.266 -18.75 -6.539 1 54.34 149 HIS B CA 1
ATOM 2750 C C . HIS B 1 149 ? -20.094 -20.203 -6.117 1 54.34 149 HIS B C 1
ATOM 2752 O O . HIS B 1 149 ? -19.109 -20.859 -6.48 1 54.34 149 HIS B O 1
ATOM 2758 N N . ALA B 1 150 ? -21.016 -20.75 -5.27 1 51.47 150 ALA B N 1
ATOM 2759 C CA . ALA B 1 150 ? -21.031 -22.109 -4.723 1 51.47 150 ALA B CA 1
ATOM 2760 C C . ALA B 1 150 ? -20.844 -23.141 -5.824 1 51.47 150 ALA B C 1
ATOM 2762 O O . ALA B 1 150 ? -20.297 -24.219 -5.582 1 51.47 150 ALA B O 1
ATOM 2763 N N . ALA B 1 151 ? -21.375 -22.844 -7 1 55.78 151 ALA B N 1
ATOM 2764 C CA . ALA B 1 151 ? -21.672 -23.969 -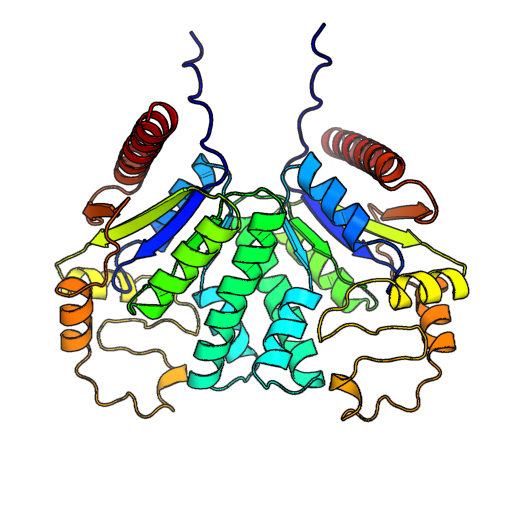7.879 1 55.78 151 ALA B CA 1
ATOM 2765 C C . ALA B 1 151 ? -20.516 -24.266 -8.82 1 55.78 151 ALA B C 1
ATOM 2767 O O . ALA B 1 151 ? -20.562 -25.203 -9.609 1 55.78 151 ALA B O 1
ATOM 2768 N N . GLN B 1 152 ? -19.422 -23.422 -8.664 1 65.81 152 GLN B N 1
ATOM 2769 C CA . GLN B 1 152 ? -18.453 -23.688 -9.719 1 65.81 152 GLN B CA 1
ATOM 2770 C C . GLN B 1 152 ? -17.547 -24.875 -9.359 1 65.81 152 GLN B C 1
ATOM 2772 O O . GLN B 1 152 ? -17.234 -25.078 -8.188 1 65.81 152 GLN B O 1
ATOM 2777 N N . ASP B 1 153 ? -17.406 -25.812 -10.305 1 86.12 153 ASP B N 1
ATOM 2778 C CA . ASP B 1 153 ? -16.391 -26.859 -10.195 1 86.12 153 ASP B CA 1
ATOM 2779 C C . ASP B 1 153 ? -15.016 -26.266 -9.945 1 86.12 153 ASP B C 1
ATOM 2781 O O . ASP B 1 153 ? -14.359 -25.797 -10.875 1 86.12 153 ASP B O 1
ATOM 2785 N N . SER B 1 154 ? -14.609 -26.297 -8.695 1 90.94 154 SER B N 1
ATOM 2786 C CA . SER B 1 154 ? -13.367 -25.672 -8.25 1 90.94 154 SER B CA 1
ATOM 2787 C C . SER B 1 154 ? -12.164 -26.266 -8.969 1 90.94 154 SER B C 1
ATOM 2789 O O . SER B 1 154 ? -11.25 -25.531 -9.367 1 90.94 154 SER B O 1
ATOM 2791 N N . ARG B 1 155 ? -12.156 -27.531 -9.117 1 92.94 155 ARG B N 1
ATOM 2792 C CA . ARG B 1 155 ? -11.023 -28.156 -9.781 1 92.94 155 ARG B CA 1
ATOM 2793 C C . ARG B 1 155 ? -10.938 -27.734 -11.242 1 92.94 155 ARG B C 1
ATOM 2795 O O . ARG B 1 155 ? -9.836 -27.562 -11.773 1 92.94 155 ARG B O 1
ATOM 2802 N N . ALA B 1 156 ? -12.078 -27.609 -11.844 1 93.31 156 ALA B N 1
ATOM 2803 C CA . ALA B 1 156 ? -12.109 -27.109 -13.219 1 93.31 156 ALA B CA 1
ATOM 2804 C C . ALA B 1 156 ? -11.555 -25.688 -13.305 1 93.31 156 ALA B C 1
ATOM 2806 O O . ALA B 1 156 ? -10.875 -25.344 -14.266 1 93.31 156 ALA B O 1
ATOM 2807 N N . LEU B 1 157 ? -11.867 -24.969 -12.344 1 92.12 157 LEU B N 1
ATOM 2808 C CA . LEU B 1 157 ? -11.352 -23.594 -12.281 1 92.12 157 LEU B CA 1
ATOM 2809 C C . LEU B 1 157 ? -9.836 -23.594 -12.188 1 92.12 157 LEU B C 1
ATOM 2811 O O . LEU B 1 157 ? -9.164 -22.844 -12.906 1 92.12 157 LEU B O 1
ATOM 2815 N N . PHE B 1 158 ? -9.289 -24.391 -11.367 1 95.44 158 PHE B N 1
ATOM 2816 C CA . PHE B 1 158 ? -7.844 -24.5 -11.211 1 95.44 158 PHE B CA 1
ATOM 2817 C C . PHE B 1 158 ? -7.191 -24.984 -12.5 1 95.44 158 PHE B C 1
ATOM 2819 O O . PHE B 1 158 ? -6.133 -24.484 -12.891 1 95.44 158 PHE B O 1
ATOM 2826 N N . LYS B 1 159 ? -7.828 -25.938 -13.094 1 95.12 159 LYS B N 1
ATOM 2827 C CA . LYS B 1 159 ? -7.328 -26.438 -14.367 1 95.12 159 LYS B CA 1
ATOM 2828 C C . LYS B 1 159 ? -7.238 -25.312 -15.398 1 95.12 159 LYS B C 1
ATOM 2830 O O . LYS B 1 159 ? -6.246 -25.188 -16.125 1 95.12 159 LYS B O 1
ATOM 2835 N N . LYS B 1 160 ? -8.219 -24.531 -15.406 1 93.38 160 LYS B N 1
ATOM 2836 C CA . LYS B 1 160 ? -8.234 -23.406 -16.328 1 93.38 160 LYS B CA 1
ATOM 2837 C C . LYS B 1 160 ? -7.105 -22.422 -16.016 1 93.38 160 LYS B C 1
ATOM 2839 O O . LYS B 1 160 ? -6.426 -21.953 -16.922 1 93.38 160 LYS B O 1
ATOM 2844 N N . TRP B 1 161 ? -6.859 -22.141 -14.75 1 92.56 161 TRP B N 1
ATOM 2845 C CA . TRP B 1 161 ? -5.801 -21.219 -14.352 1 92.56 161 TRP B CA 1
ATOM 2846 C C . TRP B 1 161 ? -4.434 -21.734 -14.766 1 92.56 161 TRP B C 1
ATOM 2848 O O . TRP B 1 161 ? -3.545 -20.969 -15.125 1 92.56 161 TRP B O 1
ATOM 2858 N N . ILE B 1 162 ? -4.32 -23.047 -14.688 1 95.06 162 ILE B N 1
ATOM 2859 C CA . ILE B 1 162 ? -3.037 -23.703 -14.945 1 95.06 162 ILE B CA 1
ATOM 2860 C C . ILE B 1 162 ? -2.811 -23.812 -16.453 1 95.06 162 ILE B C 1
ATOM 2862 O O . ILE B 1 162 ? -1.72 -23.516 -16.953 1 95.06 162 ILE B O 1
ATOM 2866 N N . GLU B 1 163 ? -3.852 -24.078 -17.188 1 94.94 163 GLU B N 1
ATOM 2867 C CA . GLU B 1 163 ? -3.697 -24.469 -18.578 1 94.94 163 GLU B CA 1
ATOM 2868 C C . GLU B 1 163 ? -3.9 -23.281 -19.516 1 94.94 163 GLU B C 1
ATOM 2870 O O . GLU B 1 163 ? -3.422 -23.281 -20.641 1 94.94 163 GLU B O 1
ATOM 2875 N N . SER B 1 164 ? -4.672 -22.328 -19.078 1 93.62 164 SER B N 1
ATOM 2876 C CA . SER B 1 164 ? -5.012 -21.219 -19.969 1 93.62 164 SER B CA 1
ATOM 2877 C C . SER B 1 164 ? -4.789 -19.875 -19.281 1 93.62 164 SER B C 1
ATOM 2879 O O . SER B 1 164 ? -5.684 -19.031 -19.266 1 93.62 164 SER B O 1
ATOM 2881 N N . PRO B 1 165 ? -3.592 -19.656 -18.844 1 93.56 165 PRO B N 1
ATOM 2882 C CA . PRO B 1 165 ? -3.307 -18.359 -18.25 1 93.56 165 PRO B CA 1
ATOM 2883 C C . PRO B 1 165 ? -3.217 -17.234 -19.281 1 93.56 165 PRO B C 1
ATOM 2885 O O . PRO B 1 165 ? -2.988 -17.5 -20.469 1 93.56 165 PRO B O 1
ATOM 2888 N N . PHE B 1 166 ? -3.508 -16.031 -18.859 1 94.25 166 PHE B N 1
ATOM 2889 C CA . PHE B 1 166 ? -3.215 -14.875 -19.688 1 94.25 166 PHE B CA 1
ATOM 2890 C C . PHE B 1 166 ? -1.744 -14.492 -19.578 1 94.25 166 PHE B C 1
ATOM 2892 O O . PHE B 1 166 ? -1.157 -14.539 -18.5 1 94.25 166 PHE B O 1
ATOM 2899 N N . ARG B 1 167 ? -1.16 -14.125 -20.703 1 95.81 167 ARG B N 1
ATOM 2900 C CA . ARG B 1 167 ? 0.241 -13.719 -20.766 1 95.81 167 ARG B CA 1
ATOM 2901 C C . ARG B 1 167 ? 0.425 -12.516 -21.672 1 95.81 167 ARG B C 1
ATOM 2903 O O . ARG B 1 167 ? -0.232 -12.414 -22.719 1 95.81 167 ARG B O 1
ATOM 2910 N N . PRO B 1 168 ? 1.305 -11.641 -21.234 1 95.44 168 PRO B N 1
ATOM 2911 C CA . PRO B 1 168 ? 1.688 -10.609 -22.203 1 95.44 168 PRO B CA 1
ATOM 2912 C C . PRO B 1 168 ? 2.613 -11.133 -23.297 1 95.44 168 PRO B C 1
ATOM 2914 O O . PRO B 1 168 ? 3.021 -12.297 -23.25 1 95.44 168 PRO B O 1
ATOM 2917 N N . LYS B 1 169 ? 2.883 -10.25 -24.234 1 91.69 169 LYS B N 1
ATOM 2918 C CA . LYS B 1 169 ? 3.682 -10.664 -25.391 1 91.69 169 LYS B CA 1
ATOM 2919 C C . LYS B 1 169 ? 5.172 -10.664 -25.047 1 91.69 169 LYS B C 1
ATOM 2921 O O . LYS B 1 169 ? 5.922 -11.508 -25.547 1 91.69 169 LYS B O 1
ATOM 2926 N N . ASP B 1 170 ? 5.539 -9.688 -24.219 1 92.88 170 ASP B N 1
ATOM 2927 C CA . ASP B 1 170 ? 6.965 -9.5 -23.953 1 92.88 170 ASP B CA 1
ATOM 2928 C C . ASP B 1 170 ? 7.273 -9.594 -22.469 1 92.88 170 ASP B C 1
ATOM 2930 O O . ASP B 1 170 ? 6.387 -9.406 -21.625 1 92.88 170 ASP B O 1
ATOM 2934 N N . ASN B 1 171 ? 8.602 -9.93 -22.141 1 95.38 171 ASN B N 1
ATOM 2935 C CA . ASN B 1 171 ? 9.133 -9.93 -20.781 1 95.38 171 ASN B CA 1
ATOM 2936 C C . ASN B 1 171 ? 8.352 -10.875 -19.875 1 95.38 171 ASN B C 1
ATOM 2938 O O . ASN B 1 171 ? 7.906 -10.484 -18.781 1 95.38 171 ASN B O 1
ATOM 2942 N N . VAL B 1 172 ? 8.25 -12.062 -20.375 1 97.06 172 VAL B N 1
ATOM 2943 C CA . VAL B 1 172 ? 7.539 -13.125 -19.688 1 97.06 172 VAL B CA 1
ATOM 2944 C C . VAL B 1 172 ? 8.531 -14.141 -19.125 1 97.06 172 VAL B C 1
ATOM 2946 O O . VAL B 1 172 ? 9.414 -14.625 -19.844 1 97.06 172 VAL B O 1
ATOM 2949 N N . LEU B 1 173 ? 8.438 -14.43 -17.891 1 97.88 173 LEU B N 1
ATOM 2950 C CA . LEU B 1 173 ? 9.164 -15.523 -17.25 1 97.88 173 LEU B CA 1
ATOM 2951 C C . LEU B 1 173 ? 8.211 -16.547 -16.656 1 97.88 173 LEU B C 1
ATOM 2953 O O . LEU B 1 173 ? 7.324 -16.188 -15.875 1 97.88 173 LEU B O 1
ATOM 2957 N N . ILE B 1 174 ? 8.312 -17.781 -17.078 1 97.62 174 ILE B N 1
ATOM 2958 C CA . ILE B 1 174 ? 7.555 -18.891 -16.516 1 97.62 174 ILE B CA 1
ATOM 2959 C C . ILE B 1 174 ? 8.484 -19.797 -15.695 1 97.62 174 ILE B C 1
ATOM 2961 O O . ILE B 1 174 ? 9.477 -20.312 -16.219 1 97.62 174 ILE B O 1
ATOM 2965 N N . VAL B 1 175 ? 8.141 -19.938 -14.453 1 98.06 175 VAL B N 1
ATOM 2966 C CA . VAL B 1 175 ? 9.039 -20.703 -13.586 1 98.06 175 VAL B CA 1
ATOM 2967 C C . VAL B 1 175 ? 8.289 -21.891 -12.992 1 98.06 175 VAL B C 1
ATOM 2969 O O . VAL B 1 175 ? 7.094 -21.797 -12.703 1 98.06 175 VAL B O 1
ATOM 2972 N N . ASP B 1 176 ? 9.023 -22.984 -12.812 1 97.81 176 ASP B N 1
ATOM 2973 C CA . ASP B 1 176 ? 8.516 -24.156 -12.117 1 97.81 176 ASP B CA 1
ATOM 2974 C C . ASP B 1 176 ? 8.586 -23.969 -10.602 1 97.81 176 ASP B C 1
ATOM 2976 O O . ASP B 1 176 ? 9.625 -24.203 -9.984 1 97.81 176 ASP B O 1
ATOM 2980 N N . SER B 1 177 ? 7.441 -23.672 -10.008 1 97 177 SER B N 1
ATOM 2981 C CA . SER B 1 177 ? 7.422 -23.25 -8.609 1 97 177 SER B CA 1
ATOM 2982 C C . SER B 1 177 ? 7.402 -24.453 -7.676 1 97 177 SER B C 1
ATOM 2984 O O . SER B 1 177 ? 7.148 -24.312 -6.477 1 97 177 SER B O 1
ATOM 2986 N N . THR B 1 178 ? 7.617 -25.656 -8.25 1 97.44 178 THR B N 1
ATOM 2987 C CA . THR B 1 178 ? 7.863 -26.812 -7.395 1 97.44 178 THR B CA 1
ATOM 2988 C C . THR B 1 178 ? 9.32 -26.859 -6.953 1 97.44 178 THR B C 1
ATOM 2990 O O . THR B 1 178 ? 9.672 -27.578 -6.023 1 97.44 178 THR B O 1
ATOM 2993 N N . ARG B 1 179 ? 10.125 -26.047 -7.559 1 97 179 ARG B N 1
ATOM 2994 C CA . ARG B 1 179 ? 11.539 -25.953 -7.203 1 97 179 ARG B CA 1
ATOM 2995 C C . ARG B 1 179 ? 11.742 -24.984 -6.039 1 97 179 ARG B C 1
ATOM 2997 O O . ARG B 1 179 ? 10.805 -24.312 -5.609 1 97 179 ARG B O 1
ATOM 3004 N N . SER B 1 180 ? 13.008 -24.984 -5.551 1 96.88 180 SER B N 1
ATOM 3005 C CA . SER B 1 180 ? 13.352 -24.141 -4.414 1 96.88 180 SER B CA 1
ATOM 3006 C C . SER B 1 180 ? 13.148 -22.672 -4.742 1 96.88 180 SER B C 1
ATOM 3008 O O . SER B 1 180 ? 13.672 -22.172 -5.746 1 96.88 180 SER B O 1
ATOM 3010 N N . PRO B 1 181 ? 12.492 -21.969 -3.855 1 96 181 PRO B N 1
ATOM 3011 C CA . PRO B 1 181 ? 12.266 -20.547 -4.102 1 96 181 PRO B CA 1
ATOM 3012 C C . PRO B 1 181 ? 13.562 -19.75 -4.199 1 96 181 PRO B C 1
ATOM 3014 O O . PRO B 1 181 ? 13.641 -18.766 -4.957 1 96 181 PRO B O 1
ATOM 3017 N N . ASP B 1 182 ? 14.578 -20.125 -3.449 1 95.69 182 ASP B N 1
ATOM 3018 C CA . ASP B 1 182 ? 15.852 -19.422 -3.49 1 95.69 182 ASP B CA 1
ATOM 3019 C C . ASP B 1 182 ? 16.516 -19.562 -4.859 1 95.69 182 ASP B C 1
ATOM 3021 O O . ASP B 1 182 ? 17.062 -18.594 -5.387 1 95.69 182 ASP B O 1
ATOM 3025 N N . ILE B 1 183 ? 16.375 -20.734 -5.371 1 96.12 183 ILE B N 1
ATOM 3026 C CA . ILE B 1 183 ? 16.953 -21 -6.688 1 96.12 183 ILE B CA 1
ATOM 3027 C C . ILE B 1 183 ? 16.188 -20.219 -7.75 1 96.12 183 ILE B C 1
ATOM 3029 O O . ILE B 1 183 ? 16.781 -19.562 -8.609 1 96.12 183 ILE B O 1
ATOM 3033 N N . LEU B 1 184 ? 14.906 -20.266 -7.668 1 97.06 184 LEU B N 1
ATOM 3034 C CA . LEU B 1 184 ? 14.062 -19.562 -8.633 1 97.06 184 LEU B CA 1
ATOM 3035 C C . LEU B 1 184 ? 14.305 -18.062 -8.586 1 97.06 184 LEU B C 1
ATOM 3037 O O . LEU B 1 184 ? 14.352 -17.406 -9.625 1 97.06 184 LEU B O 1
ATOM 3041 N N . ARG B 1 185 ? 14.406 -17.5 -7.391 1 96.81 185 ARG B N 1
ATOM 3042 C CA . ARG B 1 185 ? 14.703 -16.078 -7.215 1 96.81 185 ARG B CA 1
ATOM 3043 C C . ARG B 1 185 ? 15.953 -15.68 -7.992 1 96.81 185 ARG B C 1
ATOM 3045 O O . ARG B 1 185 ? 15.945 -14.695 -8.734 1 96.81 185 ARG B O 1
ATOM 3052 N N . ASP B 1 186 ? 17 -16.453 -7.809 1 96 186 ASP B N 1
ATOM 3053 C CA . ASP B 1 186 ? 18.266 -16.125 -8.453 1 96 186 ASP B CA 1
ATOM 3054 C C . ASP B 1 186 ? 18.156 -16.234 -9.977 1 96 186 ASP B C 1
ATOM 3056 O O . ASP B 1 186 ? 18.688 -15.406 -10.703 1 96 186 ASP B O 1
ATOM 3060 N N . GLU B 1 187 ? 17.469 -17.234 -10.422 1 96.56 187 GLU B N 1
ATOM 3061 C CA . GLU B 1 187 ? 17.266 -17.438 -11.859 1 96.56 187 GLU B CA 1
ATOM 3062 C C . GLU B 1 187 ? 16.438 -16.297 -12.461 1 96.56 187 GLU B C 1
ATOM 3064 O O . GLU B 1 187 ? 16.766 -15.797 -13.539 1 96.56 187 GLU B O 1
ATOM 3069 N N . ILE B 1 188 ? 15.453 -15.906 -11.789 1 97.12 188 ILE B N 1
ATOM 3070 C CA . ILE B 1 188 ? 14.578 -14.828 -12.242 1 97.12 188 ILE B CA 1
ATOM 3071 C C . ILE B 1 188 ? 15.375 -13.531 -12.344 1 97.12 188 ILE B C 1
ATOM 3073 O O . ILE B 1 188 ? 15.312 -12.828 -13.352 1 97.12 188 ILE B O 1
ATOM 3077 N N . LEU B 1 189 ? 16.141 -13.219 -11.336 1 95.5 189 LEU B N 1
ATOM 3078 C CA . LEU B 1 189 ? 16.891 -11.977 -11.297 1 95.5 189 LEU B CA 1
ATOM 3079 C C . LEU B 1 189 ? 17.953 -11.945 -12.398 1 95.5 189 LEU B C 1
ATOM 3081 O O . LEU B 1 189 ? 18.203 -10.898 -12.992 1 95.5 189 LEU B O 1
ATOM 3085 N N . LYS B 1 190 ? 18.531 -13.094 -12.609 1 94.38 190 LYS B N 1
ATOM 3086 C CA . LYS B 1 190 ? 19.5 -13.18 -13.703 1 94.38 190 LYS B CA 1
ATOM 3087 C C . LYS B 1 190 ? 18.859 -12.852 -15.039 1 94.38 190 LYS B C 1
ATOM 3089 O O . LYS B 1 190 ? 19.422 -12.117 -15.852 1 94.38 190 LYS B O 1
ATOM 3094 N N . GLN B 1 191 ? 17.719 -13.359 -15.234 1 94.31 191 GLN B N 1
ATOM 3095 C CA . GLN B 1 191 ? 17.016 -13.141 -16.5 1 94.31 191 GLN B CA 1
ATOM 3096 C C . GLN B 1 191 ? 16.562 -11.688 -16.625 1 94.31 191 GLN B C 1
ATOM 3098 O O . GLN B 1 191 ? 16.656 -11.094 -17.703 1 94.31 191 GLN B O 1
ATOM 3103 N N . ILE B 1 192 ? 16.109 -11.102 -15.578 1 94.12 192 ILE B N 1
ATOM 3104 C CA . ILE B 1 192 ? 15.664 -9.719 -15.57 1 94.12 192 ILE B CA 1
ATOM 3105 C C . ILE B 1 192 ? 16.828 -8.789 -15.875 1 94.12 192 ILE B C 1
ATOM 3107 O O . ILE B 1 192 ? 16.703 -7.863 -16.688 1 94.12 192 ILE B O 1
ATOM 3111 N N . THR B 1 193 ? 17.906 -9.016 -15.227 1 89.69 193 THR B N 1
ATOM 3112 C CA . THR B 1 193 ? 19.094 -8.172 -15.414 1 89.69 193 THR B CA 1
ATOM 3113 C C . THR B 1 193 ? 19.609 -8.289 -16.844 1 89.69 193 THR B C 1
ATOM 3115 O O . THR B 1 193 ? 20.016 -7.293 -17.438 1 89.69 193 THR B O 1
ATOM 3118 N N . SER B 1 194 ? 19.594 -9.477 -17.328 1 85.44 194 SER B N 1
ATOM 3119 C CA . SER B 1 194 ? 20.047 -9.703 -18.703 1 85.44 194 SER B CA 1
ATOM 3120 C C . SER B 1 194 ? 19.125 -9.031 -19.703 1 85.44 194 SER B C 1
ATOM 3122 O O . SER B 1 194 ? 19.578 -8.5 -20.719 1 85.44 194 SER B O 1
ATOM 3124 N N . GLY B 1 195 ? 17.891 -9.094 -19.469 1 79.69 195 GLY B N 1
ATOM 3125 C CA . GLY B 1 195 ? 16.906 -8.469 -20.344 1 79.69 195 GLY B CA 1
ATOM 3126 C C . GLY B 1 195 ? 17.031 -6.957 -20.391 1 79.69 195 GLY B C 1
ATOM 3127 O O . GLY B 1 195 ? 16.844 -6.336 -21.438 1 79.69 195 GLY B O 1
ATOM 3128 N N . MET B 1 196 ? 17.391 -6.336 -19.328 1 77.62 196 MET B N 1
ATOM 3129 C CA . MET B 1 196 ? 17.516 -4.883 -19.234 1 77.62 196 MET B CA 1
ATOM 3130 C C . MET B 1 196 ? 18.734 -4.395 -20 1 77.62 196 MET B C 1
ATOM 3132 O O . MET B 1 196 ? 18.734 -3.309 -20.578 1 77.62 196 MET B O 1
ATOM 3136 N N . GLU B 1 197 ? 19.719 -5.195 -19.938 1 70.12 197 GLU B N 1
ATOM 3137 C CA . GLU B 1 197 ? 20.922 -4.859 -20.688 1 70.12 197 GLU B CA 1
ATOM 3138 C C . GLU B 1 197 ? 20.672 -4.918 -22.188 1 70.12 197 GLU B C 1
ATOM 3140 O O . GLU B 1 197 ? 21.172 -4.082 -22.938 1 70.12 197 GLU B O 1
ATOM 3145 N N . ALA B 1 198 ? 19.844 -5.844 -22.484 1 68.44 198 ALA B N 1
ATOM 3146 C CA . ALA B 1 198 ? 19.516 -6 -23.906 1 68.44 198 ALA B CA 1
ATOM 3147 C C . ALA B 1 198 ? 18.656 -4.84 -24.406 1 68.44 198 ALA B C 1
ATOM 3149 O O . ALA B 1 198 ? 18.844 -4.359 -25.516 1 68.44 198 ALA B O 1
ATOM 3150 N N . ASN B 1 199 ? 17.859 -4.27 -23.656 1 65.81 199 ASN B N 1
ATOM 3151 C CA . ASN B 1 199 ? 16.969 -3.17 -24 1 65.81 199 ASN B CA 1
ATOM 3152 C C . ASN B 1 199 ? 17.703 -1.837 -24.047 1 65.81 199 ASN B C 1
ATOM 3154 O O . ASN B 1 199 ? 17.344 -0.944 -24.812 1 65.81 199 ASN B O 1
ATOM 3158 N N . ARG B 1 200 ? 18.766 -1.639 -23.203 1 62.19 200 ARG B N 1
ATOM 3159 C CA . ARG B 1 200 ? 19.562 -0.418 -23.188 1 62.19 200 ARG B CA 1
ATOM 3160 C C . ARG B 1 200 ? 20.469 -0.329 -24.406 1 62.19 200 ARG B C 1
ATOM 3162 O O . ARG B 1 200 ? 20.75 0.767 -24.891 1 62.19 200 ARG B O 1
ATOM 3169 N N . ALA B 1 201 ? 20.891 -1.501 -24.75 1 60.91 201 ALA B N 1
ATOM 3170 C CA . ALA B 1 201 ? 21.781 -1.581 -25.906 1 60.91 201 ALA B CA 1
ATOM 3171 C C . ALA B 1 201 ? 21 -1.432 -27.203 1 60.91 201 ALA B C 1
ATOM 3173 O O . ALA B 1 201 ? 21.562 -1.071 -28.25 1 60.91 201 ALA B O 1
ATOM 3174 N N . ALA B 1 202 ? 19.688 -1.778 -27.141 1 47.88 202 ALA B N 1
ATOM 3175 C CA . ALA B 1 202 ? 18.891 -1.645 -28.359 1 47.88 202 ALA B CA 1
ATOM 3176 C C . ALA B 1 202 ? 18.469 -0.197 -28.562 1 47.88 202 ALA B C 1
ATOM 3178 O O . ALA B 1 202 ? 18.156 0.516 -27.609 1 47.88 202 ALA B O 1
#

Sequence (404 aa):
MSTPQMPKPRNLFIQMSGAPGSGKSTIAAQLGRRINGVVIDHDVFRSSLIETGIPFEQAAKCAYRLQWAQAQHIIKQGLSVIVDSTCNYQDILDCGSALANQHYYTYWYIECRVQDIDLLDERLRTRDPMTSQRTGVDRPPAAAAESDHAAQDSRALFKKWIESPFRPKDNVLIVDSTRSPDILRDEILKQITSGMEANRAAMSTPQMPKPRNLFIQMSGAPGSGKSTIAAQLGRRINGVVIDHDVFRSSLIETGIPFEQAAKCAYRLQWAQAQHIIKQGLSVIVDSTCNYQDILDCGSALANQHYYTYWYIECRVQDIDLLDERLRTRDPMTSQRTGVDRPPAAAAESDHAAQDSRALFKKWIESPFRPKDNVLIVDSTRSPDILRDEILKQITSGMEANRAA

Secondary structure (DSSP, 8-state):
----------SEEEEEE--TTSSHHHHHHHHHHHHTPEEEEHHHHHHHHHHTT--HHHHHHHHHHHHHHHHHHHHTTT--EEEES---SHHHHHHHHHHHHHTTPEEEEEEEE---HHHHHHHHHHS---TTS-SBTTB--GGGTTSGGGGS-HHHHHHHHHHS----SSSEEEEETTS-HHHHHHHHHHHHHHHHHHHHH-/----------SEEEEEE--TTSSHHHHHHHHHHHHTPEEEEHHHHHHHHHHTT--HHHHHHHHHHHHHHHHHHHHTTT--EEEES---SHHHHHHHHHHHHHTTPEEEEEEEE---HHHHHHHHHHS---TTS-SBTTB--GGGTTSGGGGS-HHHHHHHHHHS----SSSEEEEETTS-HHHHHHHHHHHHHHHHHHHHH-

pLDDT: mean 90.81, std 13.75, range [26.56, 98.75]

Radius of gyration: 22.47 Å; Cα contacts (8 Å, |Δi|>4): 686; chains: 2; bounding box: 61×64×54 Å